Protein AF-A0A813IXZ7-F1 (afdb_monomer_lite)

InterPro domains:
  IPR005821 Ion transport domain [PF00520] (95-353)
  IPR027359 Voltage-dependent channel domain superfamily [G3DSA:1.20.120.350] (92-229)
  IPR043203 Voltage-gated cation channel calcium and sodium [PTHR10037] (88-365)

Sequence (393 aa):
LQTALQHQARPPEVLSDPVAIEDQERERPVENPVSTGSGGRKRRNTPDSTAQVIAEELRANIKATFLRRVSYFSSEASPSRSLYHCLIGAGWEKLFEGSFCVIICLNCISIGLEAHYEVKTGGVPHSLVDFLAICEHIFTGIFTVELILRIRALGYHRFWPTSSSNLWNFMDALIVVSGIVFTWIIPILKLLGLDADTSSARSLTALRAFRLFRLAHVVRKIELFHEVWVLVRGMSDSIRVLFWTIIVIFLITYIFAVFGLALISKQIFEISQSESLSPIERLQVDELSDYFCGLGSIMYSLVQVVTLDSHSVIMRPLMKYIPWSWLYFYAYMAIAVLVLMNLVTAIIVENAVSNARNDEERQLRYREQKKRQELMGLKQLGGSQCYCFIYCC

Radius of gyration: 34.94 Å; chains: 1; bounding box: 90×72×96 Å

pLDDT: mean 71.0, std 20.5, range [26.8, 96.81]

Organism: Polarella glacialis (NCBI:txid89957)

Foldseek 3Di:
DPDDPDDPDDDDDDDDDDDDDDDDDDDDDDDDDDDDDDDDDDDPDDPPPVVVVVVVVVVVVVVVVVVVVVVVVVPPADPLVVVVCVVCVDPCVQVVLVVVLVLLVVLVVVVVVQVVCCVVPVGDPPVSVVVNLVVLVVVLVVLVVVLVSCCVRVPPVLCDPPDPNNVLNVLSVVLSVLSCCLSPVVVVCVVVVVDDPPVVVVVSVVSVCSPNCVSVNSCVVHPVNVVVVVVVVVVVVCVVVVVVLVVVLLVLLLVLLVVLLVPQLVLLVVVLPDPPDDPVVNVLSVVLCQQNPDSVSVSVLLVCLLVVHPVCVNVVSSCVRVVCVVVSSVVSNVVSVVSVVVSVVVVVVCVVVVVVVVVVVVVVVVVVVVVVVVVVVVVVVVVVVVVVVVVVD

Secondary structure (DSSP, 8-state):
--SSSSS---------PPPP---------------------------HHHHHHHHHHHHHHHHHHHHHHHHHHHHS--HHHHHHHHHHSSTHHHHHHHHHHHHHHHHHHHHHHHHHHHHHHSS--HHHHHHHHHHHHHHHHHHHHHHHHHHHHH-GGGGSTTSHHHHHHHHHHHHHHHHHIIIIIHHHHHHTT----HHHHHHHHHHGGGGGHHHHHHHTT-GGGHHHHHHHHHHHHHHHHHHHHHHHHHHHHHHHHHHHIIIIIHHHHHHHH-TT--HHHHHHHHHHHHHHSSHHHHHHHHHHHHTTSSHHHHHHHHHHH-TTHHHHHHHHHHHHHHHHHHHHHHHHHHHHHHHHHHHHHHHHHHHHHHHHHHHHHHHHHHHHHHHHHHT--

Structure (mmCIF, N/CA/C/O backbone):
data_AF-A0A813IXZ7-F1
#
_entry.id   AF-A0A813IXZ7-F1
#
loop_
_atom_site.group_PDB
_atom_site.id
_atom_site.type_symbol
_atom_site.label_atom_id
_atom_site.label_alt_id
_atom_site.label_comp_id
_atom_site.label_asym_id
_atom_site.label_entity_id
_atom_site.label_seq_id
_atom_site.pdbx_PDB_ins_code
_atom_site.Cartn_x
_atom_site.Cartn_y
_atom_site.Cartn_z
_atom_site.occupancy
_atom_site.B_iso_or_equiv
_atom_site.auth_seq_id
_atom_site.auth_comp_id
_atom_site.auth_asym_id
_atom_site.auth_atom_id
_atom_site.pdbx_PDB_model_num
ATOM 1 N N . LEU A 1 1 ? 4.314 -39.190 45.772 1.00 46.28 1 LEU A N 1
ATOM 2 C CA . LEU A 1 1 ? 2.923 -39.694 45.732 1.00 46.28 1 LEU A CA 1
ATOM 3 C C . LEU A 1 1 ? 2.044 -39.136 46.872 1.00 46.28 1 LEU A C 1
ATOM 5 O O . LEU A 1 1 ? 1.100 -39.802 47.262 1.00 46.28 1 LEU A O 1
ATOM 9 N N . GLN A 1 2 ? 2.272 -37.912 47.381 1.00 38.78 2 GLN A N 1
ATOM 10 C CA . GLN A 1 2 ? 1.323 -37.300 48.334 1.00 38.78 2 GLN A CA 1
ATOM 11 C C . GLN A 1 2 ? 1.374 -35.759 48.394 1.00 38.78 2 GLN A C 1
ATOM 13 O O . GLN A 1 2 ? 1.101 -35.166 49.428 1.00 38.78 2 GLN A O 1
ATOM 18 N N . THR A 1 3 ? 1.697 -35.097 47.275 1.00 39.94 3 THR A N 1
ATOM 19 C CA . THR A 1 3 ? 1.747 -33.616 47.212 1.00 39.94 3 THR A CA 1
ATOM 20 C C . THR A 1 3 ? 1.314 -33.026 45.862 1.00 39.94 3 THR A C 1
ATOM 22 O O . THR A 1 3 ? 1.592 -31.870 45.574 1.00 39.94 3 THR A O 1
ATOM 25 N N . ALA A 1 4 ? 0.602 -33.796 45.030 1.00 36.41 4 ALA A N 1
ATOM 26 C CA . ALA A 1 4 ? 0.179 -33.375 43.684 1.00 36.41 4 ALA A CA 1
ATOM 27 C C . ALA A 1 4 ? -1.354 -33.358 43.470 1.00 36.41 4 ALA A C 1
ATOM 29 O O . ALA A 1 4 ? -1.809 -33.323 42.333 1.00 36.41 4 ALA A O 1
ATOM 30 N N . LEU A 1 5 ? -2.166 -33.383 44.537 1.00 37.91 5 LEU A N 1
ATOM 31 C CA . LEU A 1 5 ? -3.627 -33.583 44.455 1.00 37.91 5 LEU A CA 1
ATOM 32 C C . LEU A 1 5 ? -4.480 -32.472 45.107 1.00 37.91 5 LEU A C 1
ATOM 34 O O . LEU A 1 5 ? -5.538 -32.762 45.652 1.00 37.91 5 LEU A O 1
ATOM 38 N N . GLN A 1 6 ? -4.069 -31.197 45.055 1.00 36.12 6 GLN A N 1
ATOM 39 C CA . GLN A 1 6 ? -4.879 -30.108 45.644 1.00 36.12 6 GLN A CA 1
ATOM 40 C C . GLN A 1 6 ? -5.170 -28.874 44.775 1.00 36.12 6 GLN A C 1
ATOM 42 O O . GLN A 1 6 ? -5.812 -27.952 45.265 1.00 36.12 6 GLN A O 1
ATOM 47 N N . HIS A 1 7 ? -4.823 -28.847 43.483 1.00 33.19 7 HIS A N 1
ATOM 48 C CA . HIS A 1 7 ? -5.101 -27.665 42.641 1.00 33.19 7 HIS A CA 1
ATOM 49 C C . HIS A 1 7 ? -6.119 -27.843 41.50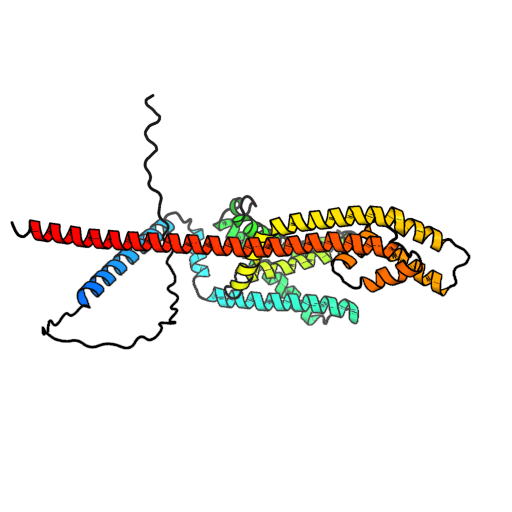4 1.00 33.19 7 HIS A C 1
ATOM 51 O O . HIS A 1 7 ? -6.320 -26.918 40.720 1.00 33.19 7 HIS A O 1
ATOM 57 N N . GLN A 1 8 ? -6.843 -28.963 41.447 1.00 34.53 8 GLN A N 1
ATOM 58 C CA . GLN A 1 8 ? -7.836 -29.217 40.398 1.00 34.53 8 GLN A CA 1
ATOM 59 C C . GLN A 1 8 ? -9.277 -29.089 40.919 1.00 34.53 8 GLN A C 1
ATOM 61 O O . GLN A 1 8 ? -10.001 -30.070 41.027 1.00 34.53 8 GLN A O 1
ATOM 66 N N . ALA A 1 9 ? -9.694 -27.866 41.258 1.00 35.47 9 ALA A N 1
ATOM 67 C CA . ALA A 1 9 ? -11.105 -27.542 41.490 1.00 35.47 9 ALA A CA 1
ATOM 68 C C . ALA A 1 9 ? -11.379 -26.038 41.291 1.00 35.47 9 ALA A C 1
ATOM 70 O O . ALA A 1 9 ? -11.460 -25.273 42.248 1.00 35.47 9 ALA A O 1
ATOM 71 N N . ARG A 1 10 ? -11.546 -25.602 40.036 1.00 31.67 10 ARG A N 1
ATOM 72 C CA . ARG A 1 10 ? -12.336 -24.405 39.693 1.00 31.67 10 ARG A CA 1
ATOM 73 C C . ARG A 1 10 ? -13.131 -24.682 38.413 1.00 31.67 10 ARG A C 1
ATOM 75 O O . ARG A 1 10 ? -12.519 -25.091 37.428 1.00 31.67 10 ARG A O 1
ATOM 82 N N . PRO A 1 11 ? -14.462 -24.497 38.405 1.00 34.06 11 PRO A N 1
ATOM 83 C CA . PRO A 1 11 ? -15.258 -24.598 37.187 1.00 34.06 11 PRO A CA 1
ATOM 84 C C . PRO A 1 11 ? -15.051 -23.358 36.292 1.00 34.06 11 PRO A C 1
ATOM 86 O O . PRO A 1 11 ? -14.681 -22.298 36.804 1.00 34.06 11 PRO A O 1
ATOM 89 N N . PRO A 1 12 ? -15.284 -23.469 34.971 1.00 32.56 12 PRO A N 1
ATOM 90 C CA . PRO A 1 12 ? -15.129 -22.356 34.044 1.00 32.56 12 PRO A CA 1
ATOM 91 C C . PRO A 1 12 ? -16.260 -21.337 34.220 1.00 32.56 12 PRO A C 1
ATOM 93 O O . PRO A 1 12 ? -17.442 -21.681 34.281 1.00 32.56 12 PRO A O 1
ATOM 96 N N . GLU A 1 13 ? -15.872 -20.069 34.302 1.00 30.36 13 GLU A N 1
ATOM 97 C CA . GLU A 1 13 ? -16.756 -18.911 34.370 1.00 30.36 13 GLU A CA 1
ATOM 98 C C . GLU A 1 13 ? -17.416 -18.704 32.995 1.00 30.36 13 GLU A C 1
ATOM 100 O O . GLU A 1 13 ? -16.750 -18.417 32.002 1.00 30.36 13 GLU A O 1
ATOM 105 N N . VAL A 1 14 ? -18.732 -18.911 32.921 1.00 32.03 14 VAL A N 1
ATOM 106 C CA . VAL A 1 14 ? -19.532 -18.688 31.712 1.00 32.03 14 VAL A CA 1
ATOM 107 C C . VAL A 1 14 ? -19.782 -17.187 31.577 1.00 32.03 14 VAL A C 1
ATOM 109 O O . VAL A 1 14 ? -20.573 -16.614 32.326 1.00 32.03 14 VAL A O 1
ATOM 112 N N . LEU A 1 15 ? -19.097 -16.551 30.627 1.00 30.20 15 LEU A N 1
ATOM 113 C CA . LEU A 1 15 ? -19.391 -15.193 30.179 1.00 30.20 15 LEU A CA 1
ATOM 114 C C . LEU A 1 15 ? -20.641 -15.251 29.287 1.00 30.20 15 LEU A C 1
ATOM 116 O O . LEU A 1 15 ? -20.610 -15.783 28.181 1.00 30.20 15 LEU A O 1
ATOM 120 N N . SER A 1 16 ? -21.768 -14.789 29.815 1.00 32.59 16 SER A N 1
ATOM 121 C CA . SER A 1 16 ? -23.019 -14.622 29.080 1.00 32.59 16 SER A CA 1
ATOM 122 C C . SER A 1 16 ? -23.051 -13.234 28.440 1.00 32.59 16 SER A C 1
ATOM 124 O O . SER A 1 16 ? -23.282 -12.251 29.148 1.00 32.59 16 SER A O 1
ATOM 126 N N . ASP A 1 17 ? -22.842 -13.157 27.127 1.00 26.80 17 ASP A N 1
ATOM 127 C CA . ASP A 1 17 ? -23.132 -11.951 26.347 1.00 26.80 17 ASP A CA 1
ATOM 128 C C . ASP A 1 17 ? -24.652 -11.830 26.105 1.00 26.80 17 ASP A C 1
ATOM 130 O O . ASP A 1 17 ? -25.313 -12.843 25.838 1.00 26.80 17 ASP A O 1
ATOM 134 N N . PRO A 1 18 ? -25.248 -10.627 26.208 1.00 34.19 18 PRO A N 1
ATOM 135 C CA . PRO A 1 18 ? -26.659 -10.421 25.918 1.00 34.19 18 PRO A CA 1
ATOM 136 C C . PRO A 1 18 ? -26.906 -10.447 24.403 1.00 34.19 18 PRO A C 1
ATOM 138 O O . PRO A 1 18 ? -26.361 -9.647 23.646 1.00 34.19 18 PRO A O 1
ATOM 141 N N . VAL A 1 19 ? -27.758 -11.379 23.980 1.00 32.56 19 VAL A N 1
ATOM 142 C CA . VAL A 1 19 ? -28.291 -11.496 22.619 1.00 32.56 19 VAL A CA 1
ATOM 143 C C . VAL A 1 19 ? -29.192 -10.295 22.323 1.00 32.56 19 VAL A C 1
ATOM 145 O O . VAL A 1 19 ? -30.175 -10.064 23.028 1.00 32.56 19 VAL A O 1
ATOM 148 N N . ALA A 1 20 ? -28.852 -9.553 21.269 1.00 30.47 20 ALA A N 1
ATOM 149 C CA . ALA A 1 20 ? -29.753 -8.624 20.604 1.00 30.47 20 ALA A CA 1
ATOM 150 C C . ALA A 1 20 ? -30.895 -9.419 19.951 1.00 30.47 20 ALA A C 1
ATOM 152 O O . ALA A 1 20 ? -30.655 -10.370 19.207 1.00 30.47 20 ALA A O 1
ATOM 153 N N . ILE A 1 21 ? -32.131 -9.050 20.276 1.00 31.27 21 ILE A N 1
ATOM 154 C CA . ILE A 1 21 ? -33.334 -9.551 19.615 1.00 31.27 21 ILE A CA 1
ATOM 155 C C . ILE A 1 21 ? -33.538 -8.650 18.397 1.00 31.27 21 ILE A C 1
ATOM 157 O O . ILE A 1 21 ? -33.940 -7.500 18.550 1.00 31.27 21 ILE A O 1
ATOM 161 N N . GLU A 1 22 ? -33.199 -9.153 17.214 1.00 31.44 22 GLU A N 1
ATOM 162 C CA . GLU A 1 22 ? -33.639 -8.577 15.944 1.00 31.44 22 GLU A CA 1
ATOM 163 C C . GLU A 1 22 ? -34.883 -9.343 15.489 1.00 31.44 22 GLU A C 1
ATOM 165 O O . GLU A 1 22 ? -34.842 -10.552 15.247 1.00 31.44 22 GLU A O 1
ATOM 170 N N . ASP A 1 23 ? -36.001 -8.623 15.436 1.00 36.03 23 ASP A N 1
ATOM 171 C CA . ASP A 1 23 ? -37.263 -9.071 14.866 1.00 36.03 23 ASP A CA 1
ATOM 172 C C . ASP A 1 23 ? -37.114 -9.248 13.348 1.00 36.03 23 ASP A C 1
ATOM 174 O O . ASP A 1 23 ? -36.814 -8.298 12.625 1.00 36.03 23 ASP A O 1
ATOM 178 N N . GLN A 1 24 ? -37.389 -10.451 12.842 1.00 29.59 24 GLN A N 1
ATOM 179 C CA . GLN A 1 24 ? -37.727 -10.647 11.432 1.00 29.59 24 GLN A CA 1
ATOM 180 C C . GLN A 1 24 ? -38.982 -11.514 11.299 1.00 29.59 24 GLN A C 1
ATOM 182 O O . GLN A 1 24 ? -38.955 -12.744 11.347 1.00 29.59 24 GLN A O 1
ATOM 187 N N . GLU A 1 25 ? -40.105 -10.820 11.117 1.00 37.69 25 GLU A N 1
ATOM 188 C CA . GLU A 1 25 ? -41.307 -11.321 10.456 1.00 37.69 25 GLU A CA 1
ATOM 189 C C . GLU A 1 25 ? -41.034 -11.580 8.964 1.00 37.69 25 GLU A C 1
ATOM 191 O O . GLU A 1 25 ? -40.641 -10.663 8.246 1.00 37.69 25 GLU A O 1
ATOM 196 N N . ARG A 1 26 ? -41.275 -12.822 8.515 1.00 28.88 26 ARG A N 1
ATOM 197 C CA . ARG A 1 26 ? -41.652 -13.323 7.161 1.00 28.88 26 ARG A CA 1
ATOM 198 C C . ARG A 1 26 ? -41.262 -14.806 7.115 1.00 28.88 26 ARG A C 1
ATOM 200 O O . ARG A 1 26 ? -40.213 -15.166 7.617 1.00 28.88 26 ARG A O 1
ATOM 207 N N . GLU A 1 27 ? -41.987 -15.772 6.572 1.00 30.11 27 GLU A N 1
ATOM 208 C CA . GLU A 1 27 ? -43.215 -15.874 5.786 1.00 30.11 27 GLU A CA 1
ATOM 209 C C . GLU A 1 27 ? -43.793 -17.278 6.107 1.00 30.11 27 GLU A C 1
ATOM 211 O O . GLU A 1 27 ? -43.038 -18.249 6.182 1.00 30.11 27 GLU A O 1
ATOM 216 N N . ARG A 1 28 ? -45.110 -17.420 6.321 1.00 27.28 28 ARG A N 1
ATOM 217 C CA . ARG A 1 28 ? -45.790 -18.737 6.331 1.00 27.28 28 ARG A CA 1
ATOM 218 C C . ARG A 1 28 ? -46.599 -18.905 5.042 1.00 27.28 28 ARG A C 1
ATOM 220 O O . ARG A 1 28 ? -47.321 -17.967 4.702 1.00 27.28 28 ARG A O 1
ATOM 227 N N . PRO A 1 29 ? -46.573 -20.073 4.372 1.00 27.97 29 PRO A N 1
ATOM 228 C CA . PRO A 1 29 ? -47.546 -20.387 3.340 1.00 27.97 29 PRO A CA 1
ATOM 229 C C . PRO A 1 29 ? -48.898 -20.742 3.965 1.00 27.97 29 PRO A C 1
ATOM 231 O O . PRO A 1 29 ? -48.990 -21.310 5.054 1.00 27.97 29 PRO A O 1
ATOM 234 N N . VAL A 1 30 ? -49.936 -20.367 3.231 1.00 33.16 30 VAL A N 1
ATOM 235 C CA . VAL A 1 30 ? -51.359 -20.543 3.510 1.00 33.16 30 VAL A CA 1
ATOM 236 C C . VAL A 1 30 ? -51.760 -22.008 3.322 1.00 33.16 30 VAL A C 1
ATOM 238 O O . VAL A 1 30 ? -51.607 -22.539 2.227 1.00 33.16 30 VAL A O 1
ATOM 241 N N . GLU A 1 31 ? -52.365 -22.620 4.342 1.00 30.16 31 GLU A N 1
ATOM 242 C CA . GLU A 1 31 ? -53.223 -23.800 4.178 1.00 30.16 31 GLU A CA 1
ATOM 243 C C . GLU A 1 31 ? -54.567 -23.574 4.888 1.00 30.16 31 GLU A C 1
ATOM 245 O O . GLU A 1 31 ? -54.632 -23.122 6.033 1.00 30.16 31 GLU A O 1
ATOM 250 N N . ASN A 1 32 ? -55.647 -23.835 4.147 1.00 28.56 32 ASN A N 1
ATOM 251 C CA . ASN A 1 32 ? -57.042 -23.643 4.544 1.00 28.56 32 ASN A CA 1
ATOM 252 C C . ASN A 1 32 ? -57.525 -24.726 5.531 1.00 28.56 32 ASN A C 1
ATOM 254 O O . ASN A 1 32 ? -57.035 -25.854 5.491 1.00 28.56 32 ASN A O 1
ATOM 258 N N . PRO A 1 33 ? -58.532 -24.430 6.378 1.00 31.42 33 PRO A N 1
ATOM 259 C CA . PRO A 1 33 ? -58.977 -25.339 7.425 1.00 31.42 33 PRO A CA 1
ATOM 260 C C . PRO A 1 33 ? -60.044 -26.324 6.926 1.00 31.42 33 PRO A C 1
ATOM 262 O O . PRO A 1 33 ? -60.960 -25.952 6.192 1.00 31.42 33 PRO A O 1
ATOM 265 N N . VAL A 1 34 ? -59.985 -27.564 7.418 1.00 30.55 34 VAL A N 1
ATOM 266 C CA . VAL A 1 34 ? -61.115 -28.503 7.408 1.00 30.55 34 VAL A CA 1
ATOM 267 C C . VAL A 1 34 ? -61.629 -28.674 8.837 1.00 30.55 34 VAL A C 1
ATOM 269 O O . VAL A 1 34 ? -60.877 -28.856 9.792 1.00 30.55 34 VAL A O 1
ATOM 272 N N . SER A 1 35 ? -62.945 -28.543 8.950 1.00 32.38 35 SER A N 1
ATOM 273 C CA . SER A 1 35 ? -63.785 -28.549 10.142 1.00 32.38 35 SER A CA 1
ATOM 274 C C . SER A 1 35 ? -63.921 -29.911 10.823 1.00 32.38 35 SER A C 1
ATOM 276 O O . SER A 1 35 ? -64.122 -30.897 10.128 1.00 32.38 35 SER A O 1
ATOM 278 N N . THR A 1 36 ? -63.979 -29.900 12.160 1.00 30.72 36 THR A N 1
ATOM 279 C CA . THR A 1 36 ? -64.879 -30.643 13.087 1.00 30.72 36 THR A CA 1
ATOM 280 C C . THR A 1 36 ? -64.329 -30.368 14.498 1.00 30.72 36 THR A C 1
ATOM 282 O O . THR A 1 36 ? -63.122 -30.420 14.672 1.00 30.72 36 THR A O 1
ATOM 285 N N . GLY A 1 37 ? -65.033 -30.025 15.574 1.00 28.50 37 GLY A N 1
ATOM 286 C CA . GLY A 1 37 ? -66.426 -30.153 15.970 1.00 28.50 37 GLY A CA 1
ATOM 287 C C . GLY A 1 37 ? -66.434 -30.598 17.447 1.00 28.50 37 GLY A C 1
ATOM 288 O O . GLY A 1 37 ? -65.844 -31.623 17.761 1.00 28.50 37 GLY A O 1
ATOM 289 N N . SER A 1 38 ? -67.145 -29.855 18.308 1.00 27.83 38 SER A N 1
ATOM 290 C CA . SER A 1 38 ? -67.616 -30.221 19.667 1.00 27.83 38 SER A CA 1
ATOM 291 C C . SER A 1 38 ? -66.762 -29.887 20.912 1.00 27.83 38 SER A C 1
ATOM 293 O O . SER A 1 38 ? -65.633 -30.337 21.066 1.00 27.83 38 SER A O 1
ATOM 295 N N . GLY A 1 39 ? -67.403 -29.209 21.884 1.00 28.64 39 GLY A N 1
ATOM 296 C CA . GLY A 1 39 ? -67.342 -29.660 23.286 1.00 28.64 39 GLY A CA 1
ATOM 297 C C . GLY A 1 39 ? -66.686 -28.765 24.351 1.00 28.64 39 GLY A C 1
ATOM 298 O O . GLY A 1 39 ? -65.617 -29.077 24.848 1.00 28.64 39 GLY A O 1
ATOM 299 N N . GLY A 1 40 ? -67.389 -27.701 24.755 1.00 30.72 40 GLY A N 1
ATOM 300 C CA . GLY A 1 40 ? -67.392 -27.004 26.061 1.00 30.72 40 GLY A CA 1
ATOM 301 C C . GLY A 1 40 ? -66.300 -27.203 27.136 1.00 30.72 40 GLY A C 1
ATOM 302 O O . GLY A 1 40 ? -66.170 -28.273 27.712 1.00 30.72 40 GLY A O 1
ATOM 303 N N . ARG A 1 41 ? -65.722 -26.081 27.608 1.00 30.03 41 ARG A N 1
ATOM 304 C CA . ARG A 1 41 ? -65.746 -25.630 29.027 1.00 30.03 41 ARG A CA 1
ATOM 305 C C . ARG A 1 41 ? -65.119 -24.233 29.146 1.00 30.03 41 ARG A C 1
ATOM 307 O O . ARG A 1 41 ? -63.936 -24.053 28.879 1.00 30.03 41 ARG A O 1
ATOM 314 N N . LYS A 1 42 ? -65.891 -23.237 29.599 1.00 37.31 42 LYS A N 1
ATOM 315 C CA . LYS A 1 42 ? -65.360 -21.935 30.045 1.00 37.31 42 LYS A CA 1
ATOM 316 C C . LYS A 1 42 ? -64.482 -22.160 31.285 1.00 37.31 42 LYS A C 1
ATOM 318 O O . LYS A 1 42 ? -65.009 -22.312 32.384 1.00 37.31 42 LYS A O 1
ATOM 323 N N . ARG A 1 43 ? -63.157 -22.153 31.123 1.00 32.19 43 ARG A N 1
ATOM 324 C CA . ARG A 1 43 ? -62.199 -21.903 32.211 1.00 32.19 43 ARG A CA 1
ATOM 325 C C . ARG A 1 43 ? -61.553 -20.548 31.947 1.00 32.19 43 ARG A C 1
ATOM 327 O O . ARG A 1 43 ? -60.845 -20.360 30.965 1.00 32.19 43 ARG A O 1
ATOM 334 N N . ARG A 1 44 ? -61.884 -19.584 32.801 1.00 39.00 44 ARG A N 1
ATOM 335 C CA . ARG A 1 44 ? -61.292 -18.248 32.837 1.00 39.00 44 ARG A CA 1
ATOM 336 C C . ARG A 1 44 ? -59.863 -18.419 33.376 1.00 39.00 44 ARG A C 1
ATOM 338 O O . ARG A 1 44 ? -59.681 -18.465 34.583 1.00 39.00 44 ARG A O 1
ATOM 345 N N . ASN A 1 45 ? -58.888 -18.603 32.486 1.00 31.94 45 ASN A N 1
ATOM 346 C CA . ASN A 1 45 ? -57.466 -18.628 32.831 1.00 31.94 45 ASN A CA 1
ATOM 347 C C . ASN A 1 45 ? -56.889 -17.237 32.552 1.00 31.94 45 ASN A C 1
ATOM 349 O O . ASN A 1 45 ? -56.754 -16.850 31.398 1.00 31.94 45 ASN A O 1
ATOM 353 N N . THR A 1 46 ? -56.583 -16.483 33.604 1.00 39.03 46 THR A N 1
ATOM 354 C CA . THR A 1 46 ? -55.710 -15.303 33.562 1.00 39.03 46 THR A CA 1
ATOM 355 C C . THR A 1 46 ? -54.252 -15.784 33.528 1.00 39.03 46 THR A C 1
ATOM 357 O O . THR A 1 46 ? -53.816 -16.337 34.539 1.00 39.03 46 THR A O 1
ATOM 360 N N . PRO A 1 47 ? -53.490 -15.626 32.426 1.00 38.69 47 PRO A N 1
ATOM 361 C CA . PRO A 1 47 ? -52.103 -16.093 32.357 1.00 38.69 47 PRO A CA 1
ATOM 362 C C . PRO A 1 47 ? -51.072 -15.057 32.836 1.00 38.69 47 PRO A C 1
ATOM 364 O O . PRO A 1 47 ? -49.884 -15.361 32.852 1.00 38.69 47 PRO A O 1
ATOM 367 N N . ASP A 1 48 ? -51.487 -13.848 33.224 1.00 45.38 48 ASP A N 1
ATOM 368 C CA . ASP A 1 48 ? -50.544 -12.725 33.321 1.00 45.38 48 ASP A CA 1
ATOM 369 C C . ASP A 1 48 ? -49.851 -12.538 34.678 1.00 45.38 48 ASP A C 1
ATOM 371 O O . ASP A 1 48 ? -48.777 -11.947 34.713 1.00 45.38 48 ASP A O 1
ATOM 375 N N . SER A 1 49 ? -50.377 -13.045 35.801 1.00 47.12 49 SER A N 1
ATOM 376 C CA . SER A 1 49 ? -49.802 -12.684 37.112 1.00 47.12 49 SER A CA 1
ATOM 377 C C . SER A 1 49 ? -48.516 -13.440 37.459 1.00 47.12 49 SER A C 1
ATOM 379 O O . SER A 1 49 ? -47.579 -12.847 37.982 1.00 47.12 49 SER A O 1
ATOM 381 N N . THR A 1 50 ? -48.411 -14.732 37.143 1.00 45.59 50 THR A N 1
ATOM 382 C CA . THR A 1 50 ? -47.220 -15.537 37.472 1.00 45.59 50 THR A CA 1
ATOM 383 C C . THR A 1 50 ? -46.042 -15.241 36.550 1.00 45.59 50 THR A C 1
ATOM 385 O O . THR A 1 50 ? -44.907 -15.186 37.016 1.00 45.59 50 THR A O 1
ATOM 388 N N . ALA A 1 51 ? -46.294 -14.986 35.263 1.00 48.47 51 ALA A N 1
ATOM 389 C CA . ALA A 1 51 ? -45.255 -14.574 34.322 1.00 48.47 51 ALA A CA 1
ATOM 390 C C . ALA A 1 51 ? -44.704 -13.176 34.654 1.00 48.47 51 ALA A C 1
ATOM 392 O O . ALA A 1 51 ? -43.495 -12.964 34.564 1.00 48.47 51 ALA A O 1
ATOM 393 N N . GLN A 1 52 ? -45.563 -12.248 35.097 1.00 47.62 52 GLN A N 1
ATOM 394 C CA . GLN A 1 52 ? -45.138 -10.917 35.543 1.00 47.62 52 GLN A CA 1
ATOM 395 C C . GLN A 1 52 ? -44.315 -10.973 36.833 1.00 47.62 52 GLN A C 1
ATOM 397 O O . GLN A 1 52 ? -43.260 -10.346 36.892 1.00 47.62 52 GLN A O 1
ATOM 402 N N . VAL A 1 53 ? -44.721 -11.784 37.816 1.00 53.66 53 VAL A N 1
ATOM 403 C CA . VAL A 1 53 ? -43.973 -11.944 39.076 1.00 53.66 53 VAL A CA 1
ATOM 404 C C . VAL A 1 53 ? -42.596 -12.573 38.831 1.00 53.66 53 VAL A C 1
ATOM 406 O O . VAL A 1 53 ? -41.593 -12.057 39.315 1.00 53.66 53 VAL A O 1
ATOM 409 N N . ILE A 1 54 ? -42.509 -13.617 37.995 1.00 48.94 54 ILE A N 1
ATOM 410 C CA . ILE A 1 54 ? -41.224 -14.243 37.635 1.00 48.94 54 ILE A CA 1
ATOM 411 C C . ILE A 1 54 ? -40.339 -13.265 36.843 1.00 48.94 54 ILE A C 1
ATOM 413 O O . ILE A 1 54 ? -39.123 -13.231 37.040 1.00 48.94 54 ILE A O 1
ATOM 417 N N . ALA A 1 55 ? -40.923 -12.437 35.970 1.00 50.91 55 ALA A N 1
ATOM 418 C CA . ALA A 1 55 ? -40.183 -11.420 35.226 1.00 50.91 55 ALA A CA 1
ATOM 419 C C . ALA A 1 55 ? -39.648 -10.295 36.130 1.00 50.91 55 ALA A C 1
ATOM 421 O O . ALA A 1 55 ? -38.530 -9.823 35.912 1.00 50.91 55 ALA A O 1
ATOM 422 N N . GLU A 1 56 ? -40.399 -9.873 37.150 1.00 54.75 56 GLU A N 1
ATOM 423 C CA . GLU A 1 56 ? -39.948 -8.876 38.129 1.00 54.75 56 GLU A CA 1
ATOM 424 C C . GLU A 1 56 ? -38.844 -9.417 39.039 1.00 54.75 56 GLU A C 1
ATOM 426 O O . GLU A 1 56 ? -37.842 -8.734 39.265 1.00 54.75 56 GLU A O 1
ATOM 431 N N . GLU A 1 57 ? -38.961 -10.666 39.483 1.00 51.44 57 GLU A N 1
ATOM 432 C CA . GLU A 1 57 ? -37.972 -11.318 40.342 1.00 51.44 57 GLU A CA 1
ATOM 433 C C . GLU A 1 57 ? -36.663 -11.611 39.583 1.00 51.44 57 GLU A C 1
ATOM 435 O O . GLU A 1 57 ? -35.560 -11.404 40.101 1.00 51.44 57 GLU A O 1
ATOM 440 N N . LEU A 1 58 ? -36.763 -11.972 38.296 1.00 47.00 58 LEU A N 1
ATOM 441 C CA . LEU A 1 58 ? -35.612 -12.119 37.402 1.00 47.00 58 LEU A CA 1
ATOM 442 C C . LEU A 1 58 ? -34.939 -10.765 37.123 1.00 47.00 58 LEU A C 1
ATOM 444 O O . LEU A 1 58 ? -33.711 -10.666 37.171 1.00 47.00 58 LEU A O 1
ATOM 448 N N . ARG A 1 59 ? -35.720 -9.697 36.898 1.00 46.78 59 ARG A N 1
ATOM 449 C CA . ARG A 1 59 ? -35.194 -8.328 36.736 1.00 46.78 59 ARG A CA 1
ATOM 450 C C . ARG A 1 59 ? -34.487 -7.836 37.999 1.00 46.78 59 ARG A C 1
ATOM 452 O O . ARG A 1 59 ? -33.435 -7.203 37.888 1.00 46.78 59 ARG A O 1
ATOM 459 N N . ALA A 1 60 ? -35.021 -8.140 39.182 1.00 50.00 60 ALA A N 1
ATOM 460 C CA . ALA A 1 60 ? -34.418 -7.776 40.461 1.00 50.00 60 ALA A CA 1
ATOM 461 C C . ALA A 1 60 ? -33.091 -8.517 40.701 1.00 50.00 60 ALA A C 1
ATOM 463 O O . ALA A 1 60 ? -32.092 -7.885 41.052 1.00 50.00 60 ALA A O 1
ATOM 464 N N . ASN A 1 61 ? -33.039 -9.823 40.423 1.00 45.00 61 ASN A N 1
ATOM 465 C CA . ASN A 1 61 ? -31.819 -10.621 40.577 1.00 45.00 61 ASN A CA 1
ATOM 466 C C . ASN A 1 61 ? -30.730 -10.255 39.557 1.00 45.00 61 ASN A C 1
ATOM 468 O O . ASN A 1 61 ? -29.550 -10.196 39.919 1.00 45.00 61 ASN A O 1
ATOM 472 N N . ILE A 1 62 ? -31.098 -9.929 38.313 1.00 47.62 62 ILE A N 1
ATOM 473 C CA . ILE A 1 62 ? -30.152 -9.421 37.306 1.00 47.62 62 ILE A CA 1
ATOM 474 C C . ILE A 1 62 ? -29.594 -8.060 37.738 1.00 47.62 62 ILE A C 1
ATOM 476 O O . ILE A 1 62 ? -28.378 -7.869 37.696 1.00 47.62 62 ILE A O 1
ATOM 480 N N . LYS A 1 63 ? -30.438 -7.142 38.236 1.00 41.81 63 LYS A N 1
ATOM 481 C CA . LYS A 1 63 ? -29.978 -5.857 38.791 1.00 41.81 63 LYS A CA 1
ATOM 482 C C . LYS A 1 63 ? -29.030 -6.053 39.972 1.00 41.81 63 LYS A C 1
ATOM 484 O O . LYS A 1 63 ? -27.973 -5.433 39.998 1.00 41.81 63 LYS A O 1
ATOM 489 N N . ALA A 1 64 ? -29.359 -6.927 40.921 1.00 45.59 64 ALA A N 1
ATOM 490 C CA . ALA A 1 64 ? -28.516 -7.182 42.088 1.00 45.59 64 ALA A CA 1
ATOM 491 C C . ALA A 1 64 ? -27.162 -7.817 41.711 1.00 45.59 64 ALA A C 1
ATOM 493 O O . ALA A 1 64 ? -26.126 -7.458 42.275 1.00 45.59 64 ALA A O 1
ATOM 494 N N . THR A 1 65 ? -27.150 -8.714 40.720 1.00 46.00 65 THR A N 1
ATOM 495 C CA . THR A 1 65 ? -25.928 -9.367 40.217 1.00 46.00 65 THR A CA 1
ATOM 496 C C . THR A 1 65 ? -25.060 -8.397 39.411 1.00 46.00 65 THR A C 1
ATOM 498 O O . THR A 1 65 ? -23.839 -8.381 39.574 1.00 46.00 65 THR A O 1
ATOM 501 N N . PHE A 1 66 ? -25.682 -7.532 38.606 1.00 40.03 66 PHE A N 1
ATOM 502 C CA . PHE A 1 66 ? -25.002 -6.462 37.878 1.00 40.03 66 PHE A CA 1
ATOM 503 C C . PHE A 1 66 ? -24.381 -5.439 38.837 1.00 40.03 66 PHE A C 1
ATOM 505 O O . PHE A 1 66 ? -23.195 -5.142 38.729 1.00 40.03 66 PHE A O 1
ATOM 512 N N . LEU A 1 67 ? -25.132 -4.976 39.842 1.00 37.88 67 LEU A N 1
ATOM 513 C CA . LEU A 1 67 ? -24.639 -4.026 40.845 1.00 37.88 67 LEU A CA 1
ATOM 514 C C . LEU A 1 67 ? -23.489 -4.605 41.681 1.00 37.88 67 LEU A C 1
ATOM 516 O O . LEU A 1 67 ? -22.526 -3.893 41.952 1.00 37.88 67 LEU A O 1
ATOM 520 N N . ARG A 1 68 ? -23.526 -5.905 42.013 1.00 39.84 68 ARG A N 1
ATOM 521 C CA . ARG A 1 68 ? -22.410 -6.591 42.690 1.00 39.84 68 ARG A CA 1
ATOM 522 C C . ARG A 1 68 ? -21.169 -6.742 41.808 1.00 39.84 68 ARG A C 1
ATOM 524 O O . ARG A 1 68 ? -20.049 -6.639 42.306 1.00 39.84 68 ARG A O 1
ATOM 531 N N . ARG A 1 69 ? -21.340 -6.974 40.503 1.00 36.72 69 ARG A N 1
ATOM 532 C CA . ARG A 1 69 ? -20.222 -7.084 39.551 1.00 36.72 69 ARG A CA 1
ATOM 533 C C . ARG A 1 69 ? -19.595 -5.716 39.257 1.00 36.72 69 ARG A C 1
ATOM 535 O O . ARG A 1 69 ? -18.372 -5.623 39.189 1.00 36.72 69 ARG A O 1
ATOM 542 N N . VAL A 1 70 ? -20.402 -4.654 39.214 1.00 39.62 70 VAL A N 1
ATOM 543 C CA . VAL A 1 70 ? -19.937 -3.258 39.140 1.00 39.62 70 VAL A CA 1
ATOM 544 C C . VAL A 1 70 ? -19.207 -2.844 40.425 1.00 39.62 70 VAL A C 1
ATOM 546 O O . VAL A 1 70 ? -18.143 -2.234 40.341 1.00 39.62 70 VAL A O 1
ATOM 549 N N . SER A 1 71 ? -19.694 -3.234 41.612 1.00 38.50 71 SER A N 1
ATOM 550 C CA . SER A 1 71 ? -19.013 -2.921 42.880 1.00 38.50 71 SER A CA 1
ATOM 551 C C . SER A 1 71 ? -17.688 -3.669 43.053 1.00 38.50 71 SER A C 1
ATOM 553 O O . SER A 1 71 ? -16.745 -3.118 43.613 1.00 38.50 71 SER A O 1
ATOM 555 N N . TYR A 1 72 ? -17.578 -4.901 42.540 1.00 31.83 72 TYR A N 1
ATOM 556 C CA . TYR A 1 72 ? -16.324 -5.662 42.588 1.00 31.83 72 TYR A CA 1
ATOM 557 C C . TYR A 1 72 ? -15.272 -5.079 41.629 1.00 31.83 72 TYR A C 1
ATOM 559 O O . TYR A 1 72 ? -14.114 -4.928 42.004 1.00 31.83 72 TYR A O 1
ATOM 567 N N . PHE A 1 73 ? -15.683 -4.644 40.429 1.00 34.50 73 PHE A N 1
ATOM 568 C CA . PHE A 1 73 ? -14.796 -3.956 39.478 1.00 34.50 73 PHE A CA 1
ATOM 569 C C . PHE A 1 73 ? -14.365 -2.560 39.970 1.00 34.50 73 PHE A C 1
ATOM 571 O O . PHE A 1 73 ? -13.286 -2.074 39.633 1.00 34.50 73 PHE A O 1
ATOM 578 N N . SER A 1 74 ? -15.186 -1.928 40.814 1.00 38.78 74 SER A N 1
ATOM 579 C CA . SER A 1 74 ? -14.888 -0.654 41.478 1.00 38.78 74 SER A CA 1
ATOM 580 C C . SER A 1 74 ? -13.857 -0.773 42.610 1.00 38.78 74 SER A C 1
ATOM 582 O O . SER A 1 74 ? -13.237 0.238 42.935 1.00 38.78 74 SER A O 1
ATOM 584 N N . SER A 1 75 ? -13.658 -1.952 43.211 1.00 37.00 75 SER A N 1
ATOM 585 C CA . SER A 1 75 ? -12.830 -2.099 44.421 1.00 37.00 75 SER A CA 1
ATOM 586 C C . SER A 1 75 ? -11.327 -2.275 44.151 1.00 37.00 75 SER A C 1
ATOM 588 O O . SER A 1 75 ? -10.532 -2.090 45.067 1.00 37.00 75 SER A O 1
ATOM 590 N N . GLU A 1 76 ? -10.918 -2.589 42.916 1.00 42.03 76 GLU A N 1
ATOM 591 C CA . GLU A 1 76 ? -9.500 -2.698 42.499 1.00 42.03 76 GLU A CA 1
ATOM 592 C C . GLU A 1 76 ? -9.038 -1.528 41.607 1.00 42.03 76 GLU A C 1
ATOM 594 O O . GLU A 1 76 ? -7.920 -1.505 41.084 1.00 42.03 76 GLU A O 1
ATOM 599 N N . ALA A 1 77 ? -9.888 -0.520 41.419 1.00 39.34 77 ALA A N 1
ATOM 600 C CA . ALA A 1 77 ? -9.582 0.630 40.586 1.00 39.34 77 ALA A CA 1
ATOM 601 C C . ALA A 1 77 ? -8.837 1.709 41.389 1.00 39.34 77 ALA A C 1
ATOM 603 O O . ALA A 1 77 ? -9.416 2.406 42.218 1.00 39.34 77 ALA A O 1
ATOM 604 N N . SER A 1 78 ? -7.547 1.887 41.083 1.00 44.50 78 SER A N 1
ATOM 605 C CA . SER A 1 78 ? -6.774 3.087 41.437 1.00 44.50 78 SER A CA 1
ATOM 606 C C . SER A 1 78 ? -7.612 4.362 41.200 1.00 44.50 78 SER A C 1
ATOM 608 O O . SER A 1 78 ? -8.266 4.450 40.154 1.00 44.50 78 SER A O 1
ATOM 610 N N . PRO A 1 79 ? -7.566 5.374 42.094 1.00 46.31 79 PRO A N 1
ATOM 611 C CA . PRO A 1 79 ? -8.398 6.587 42.030 1.00 46.31 79 PRO A CA 1
ATOM 612 C C . PRO A 1 79 ? -8.296 7.358 40.701 1.00 46.31 79 PRO A C 1
ATOM 614 O O . PRO A 1 79 ? -9.206 8.100 40.339 1.00 46.31 79 PRO A O 1
ATOM 617 N N . SER A 1 80 ? -7.243 7.119 39.914 1.00 50.66 80 SER A N 1
ATOM 618 C CA . SER A 1 80 ? -7.104 7.628 38.548 1.00 50.66 80 SER A CA 1
ATOM 619 C C . SER A 1 80 ? -8.175 7.113 37.576 1.00 50.66 80 SER A C 1
ATOM 621 O O . SER A 1 80 ? -8.626 7.887 36.742 1.00 50.66 80 SER A O 1
ATOM 623 N N . ARG A 1 81 ? -8.632 5.854 37.677 1.00 47.91 81 ARG A N 1
ATOM 624 C CA . ARG A 1 81 ? -9.620 5.252 36.751 1.00 47.91 81 ARG A CA 1
ATOM 625 C C . ARG A 1 81 ? -11.038 5.806 36.925 1.00 47.91 81 ARG A C 1
ATOM 627 O O . ARG A 1 81 ? -11.775 5.892 35.949 1.00 47.91 81 ARG A O 1
ATOM 634 N N . SER A 1 82 ? -11.392 6.226 38.139 1.00 51.09 82 SER A N 1
ATOM 635 C CA . SER A 1 82 ? -12.689 6.847 38.448 1.00 51.09 82 SER A CA 1
ATOM 636 C C . SER A 1 82 ? -12.843 8.222 37.778 1.00 51.09 82 SER A C 1
ATOM 638 O O . SER A 1 82 ? -13.884 8.529 37.201 1.00 51.09 82 SER A O 1
ATOM 640 N N . LEU A 1 83 ? -11.762 9.010 37.746 1.00 52.25 83 LEU A N 1
ATOM 641 C CA . LEU A 1 83 ? -11.715 10.303 37.056 1.00 52.25 83 LEU A CA 1
ATOM 642 C C . LEU A 1 83 ? -11.884 10.166 35.536 1.00 52.25 83 LEU A C 1
ATOM 644 O O . LEU A 1 83 ? -12.600 10.969 34.949 1.00 52.25 83 LEU A O 1
ATOM 648 N N . TYR A 1 84 ? -11.310 9.127 34.913 1.00 54.72 84 TYR A N 1
ATOM 649 C CA . TYR A 1 84 ? -11.527 8.841 33.486 1.00 54.72 84 TYR A CA 1
ATOM 650 C C . TYR A 1 84 ? -12.985 8.566 33.158 1.00 54.72 84 TYR A C 1
ATOM 652 O O . TYR A 1 84 ? -13.523 9.175 32.242 1.00 54.72 84 TYR A O 1
ATOM 660 N N . HIS A 1 85 ? -13.631 7.672 33.906 1.00 52.81 85 HIS A N 1
ATOM 661 C CA . HIS A 1 85 ? -15.026 7.321 33.646 1.00 52.81 85 HIS A CA 1
ATOM 662 C C . HIS A 1 85 ? -15.991 8.486 33.926 1.00 52.81 85 HIS A C 1
ATOM 664 O O . HIS A 1 85 ? -17.011 8.599 33.253 1.00 52.81 85 HIS A O 1
ATOM 670 N N . CYS A 1 86 ? -15.657 9.377 34.866 1.00 51.38 86 CYS A N 1
ATOM 671 C CA . CYS A 1 86 ? -16.476 10.544 35.203 1.00 51.38 86 CYS A CA 1
ATOM 672 C C . CYS A 1 86 ? -16.326 11.707 34.201 1.00 51.38 86 CYS A C 1
ATOM 674 O O . CYS A 1 86 ? -17.319 12.331 33.842 1.00 51.38 86 CYS A O 1
ATOM 676 N N . LEU A 1 87 ? -15.111 11.975 33.701 1.00 52.62 87 LEU A N 1
ATOM 677 C CA . LEU A 1 87 ? -14.858 13.014 32.685 1.00 52.62 87 LEU A CA 1
ATOM 678 C C . LEU A 1 87 ? -15.426 12.667 31.303 1.00 52.62 87 LEU A C 1
ATOM 680 O O . LEU A 1 87 ? -15.695 13.565 30.511 1.00 52.62 87 LEU A O 1
ATOM 684 N N . ILE A 1 88 ? -15.581 11.376 31.018 1.00 54.88 88 ILE A N 1
ATOM 685 C CA . ILE A 1 88 ? -15.971 10.857 29.705 1.00 54.88 88 ILE A CA 1
ATOM 686 C C . ILE A 1 88 ? -17.488 10.552 29.653 1.00 54.88 88 ILE A C 1
ATOM 688 O O . ILE A 1 88 ? -18.119 10.750 28.628 1.00 54.88 88 ILE A O 1
ATOM 692 N N . GLY A 1 89 ? -18.141 10.231 30.778 1.00 46.91 89 GLY A N 1
ATOM 693 C CA . GLY A 1 89 ? -19.540 9.765 30.825 1.00 46.91 89 GLY A CA 1
ATOM 694 C C . GLY A 1 89 ? -20.681 10.766 30.548 1.00 46.91 89 GLY A C 1
ATOM 695 O O . GLY A 1 89 ? -21.839 10.424 30.784 1.00 46.91 89 GLY A O 1
ATOM 696 N N . ALA A 1 90 ? -20.420 11.980 30.063 1.00 46.38 90 ALA A N 1
ATOM 697 C CA . ALA A 1 90 ? -21.464 12.926 29.652 1.00 46.38 90 ALA A CA 1
ATOM 698 C C . ALA A 1 90 ? -21.372 13.128 28.135 1.00 46.38 90 ALA A C 1
ATOM 700 O O . ALA A 1 90 ? -20.263 13.255 27.636 1.00 46.38 90 ALA A O 1
ATOM 701 N N . GLY A 1 91 ? -22.504 13.183 27.415 1.00 51.31 91 GLY A N 1
ATOM 702 C CA . GLY A 1 91 ? -22.657 13.129 25.939 1.00 51.31 91 GLY A CA 1
ATOM 703 C C . GLY A 1 91 ? -21.843 14.092 25.046 1.00 51.31 91 GLY A C 1
ATOM 704 O O . GLY A 1 91 ? -22.097 14.181 23.847 1.00 51.31 91 GLY A O 1
ATOM 705 N N . TRP A 1 92 ? -20.852 14.775 25.607 1.00 51.56 92 TRP A N 1
ATOM 706 C CA . TRP A 1 92 ? -19.728 15.416 24.945 1.00 51.56 92 TRP A CA 1
ATOM 707 C C . TRP A 1 92 ? -18.913 14.464 24.070 1.00 51.56 92 TRP A C 1
ATOM 709 O O . TRP A 1 92 ? -18.427 14.938 23.057 1.00 51.56 92 TRP A O 1
ATOM 719 N N . GLU A 1 93 ? -18.803 13.162 24.369 1.00 60.44 93 GLU A N 1
ATOM 720 C CA . GLU A 1 93 ? -18.011 12.225 23.544 1.00 60.44 93 GLU A CA 1
ATOM 721 C C . GLU A 1 93 ? -18.396 12.265 22.061 1.00 60.44 93 GLU A C 1
ATOM 723 O O . GLU A 1 93 ? -17.540 12.490 21.213 1.00 60.44 93 GLU A O 1
ATOM 728 N N . LYS A 1 94 ? -19.688 12.153 21.729 1.00 59.31 94 LYS A N 1
ATOM 729 C CA . LYS A 1 94 ? -20.125 12.037 20.325 1.00 59.31 94 LYS A CA 1
ATOM 730 C C . LYS A 1 94 ? -20.024 13.355 19.550 1.00 59.31 94 LYS A C 1
ATOM 732 O O . LYS A 1 94 ? -19.672 13.353 18.372 1.00 59.31 94 LYS A O 1
ATOM 737 N N . LEU A 1 95 ? -20.308 14.488 20.201 1.00 61.19 95 LEU A N 1
ATOM 738 C CA . LEU A 1 95 ? -20.152 15.821 19.596 1.00 61.19 95 LEU A CA 1
ATOM 739 C C . LEU A 1 95 ? -18.676 16.206 19.452 1.00 61.19 95 LEU A C 1
ATOM 741 O O . LEU A 1 95 ? -18.277 16.760 18.427 1.00 61.19 95 LEU A O 1
ATOM 745 N N . PHE A 1 96 ? -17.867 15.876 20.459 1.00 62.38 96 PHE A N 1
ATOM 746 C CA . PHE A 1 96 ? -16.423 16.042 20.439 1.00 62.38 96 PHE A CA 1
ATOM 747 C C . PHE A 1 96 ? -15.844 15.209 19.294 1.00 62.38 96 PHE A C 1
ATOM 749 O O . PHE A 1 96 ? -15.298 15.793 18.364 1.00 62.38 96 PHE A O 1
ATOM 756 N N . GLU A 1 97 ? -16.078 13.897 19.248 1.00 64.75 97 GLU A N 1
ATOM 757 C CA . GLU A 1 97 ? -15.612 12.999 18.178 1.00 64.75 97 GLU A CA 1
ATOM 758 C C . GLU A 1 97 ? -16.044 13.437 16.771 1.00 64.75 97 GLU A C 1
ATOM 760 O O . GLU A 1 97 ? -15.218 13.472 15.854 1.00 64.75 97 GLU A O 1
ATOM 765 N N . GLY A 1 98 ? -17.307 13.845 16.601 1.00 66.25 98 GLY A N 1
ATOM 766 C CA . GLY A 1 98 ? -17.803 14.387 15.335 1.00 66.25 98 GLY A CA 1
ATOM 767 C C . GLY A 1 98 ? -17.052 15.649 14.901 1.00 66.25 98 GLY A C 1
ATOM 768 O O . GLY A 1 98 ? -16.672 15.775 13.735 1.00 66.25 98 GLY A O 1
ATOM 769 N N . SER A 1 99 ? -16.753 16.554 15.840 1.00 65.75 99 SER A N 1
ATOM 770 C CA . SER A 1 99 ? -15.967 17.759 15.552 1.00 65.75 99 SER A CA 1
ATOM 771 C C . SER A 1 99 ? -14.517 17.444 15.148 1.00 65.75 99 SER A C 1
ATOM 773 O O . SER A 1 99 ? -14.014 18.058 14.205 1.00 65.75 99 SER A O 1
ATOM 775 N N . PHE A 1 100 ? -13.864 16.433 15.746 1.00 66.62 100 PHE A N 1
ATOM 776 C CA . PHE A 1 100 ? -12.535 15.981 15.292 1.00 66.62 100 PHE A CA 1
ATOM 777 C C . PHE A 1 100 ? -12.579 15.457 13.868 1.00 66.62 100 PHE A C 1
ATOM 779 O O . PHE A 1 100 ? -11.691 15.771 13.079 1.00 66.62 100 PHE A O 1
ATOM 786 N N . CYS A 1 101 ? -13.606 14.680 13.526 1.00 68.38 101 CYS A N 1
ATOM 787 C CA . CYS A 1 101 ? -13.747 14.147 12.179 1.00 68.38 101 CYS A CA 1
ATOM 788 C C . CYS A 1 101 ? -13.837 15.278 11.151 1.00 68.38 101 CYS A C 1
ATOM 790 O O . CYS A 1 101 ? -13.108 15.263 10.164 1.00 68.38 101 CYS A O 1
ATOM 792 N N . VAL A 1 102 ? -14.673 16.290 11.409 1.00 73.06 102 VAL A N 1
ATOM 793 C CA . VAL A 1 102 ? -14.825 17.442 10.509 1.00 73.06 102 VAL A CA 1
ATOM 794 C C . VAL A 1 102 ? -13.499 18.174 10.334 1.00 73.06 102 VAL A C 1
ATOM 796 O O . VAL A 1 102 ? -13.101 18.451 9.205 1.00 73.06 102 VAL A O 1
ATOM 799 N N . ILE A 1 103 ? -12.778 18.453 11.420 1.00 67.81 103 ILE A N 1
ATOM 800 C CA . ILE A 1 103 ? -11.561 19.261 11.321 1.00 67.81 103 ILE A CA 1
ATOM 801 C C . ILE A 1 103 ? -10.395 18.461 10.718 1.00 67.81 103 ILE A C 1
ATOM 803 O O . ILE A 1 103 ? -9.611 19.013 9.948 1.00 67.81 103 ILE A O 1
ATOM 807 N N . ILE A 1 104 ? -10.303 17.153 10.970 1.00 71.56 104 ILE A N 1
ATOM 808 C CA . ILE A 1 104 ? -9.329 16.289 10.289 1.00 71.56 104 ILE A CA 1
ATOM 809 C C . ILE A 1 104 ? -9.668 16.166 8.802 1.00 71.56 104 ILE A C 1
ATOM 811 O O . ILE A 1 104 ? -8.761 16.232 7.978 1.00 71.56 104 ILE A O 1
ATOM 815 N N . CYS A 1 105 ? -10.946 16.048 8.431 1.00 73.44 105 CYS A N 1
ATOM 816 C CA . CYS A 1 105 ? -11.361 16.074 7.029 1.00 73.44 105 CYS A CA 1
ATOM 817 C C . CYS A 1 105 ? -10.992 17.406 6.363 1.00 73.44 105 CYS A C 1
ATOM 819 O O . CYS A 1 105 ? -10.429 17.395 5.271 1.00 73.44 105 CYS A O 1
ATOM 821 N N . LEU A 1 106 ? -11.219 18.542 7.032 1.00 74.19 106 LEU A N 1
ATOM 822 C CA . LEU A 1 106 ? -10.782 19.858 6.553 1.00 74.19 106 LEU A CA 1
ATOM 823 C C . LEU A 1 106 ? -9.253 19.943 6.420 1.00 74.19 106 LEU A C 1
ATOM 825 O O . LEU A 1 106 ? -8.769 20.499 5.439 1.00 74.19 106 LEU A O 1
ATOM 829 N N . ASN A 1 107 ? -8.499 19.340 7.345 1.00 74.19 107 ASN A N 1
ATOM 830 C CA . ASN A 1 107 ? -7.042 19.218 7.258 1.00 74.19 107 ASN A CA 1
ATOM 831 C C . ASN A 1 107 ? -6.607 18.316 6.087 1.00 74.19 107 ASN A C 1
ATOM 833 O O . ASN A 1 107 ? -5.634 18.613 5.413 1.00 74.19 107 ASN A O 1
ATOM 837 N N . CYS A 1 108 ? -7.332 17.241 5.779 1.00 73.62 108 CYS A N 1
ATOM 838 C CA . CYS A 1 108 ? -7.033 16.403 4.614 1.00 73.62 108 CYS A CA 1
ATOM 839 C C . CYS A 1 108 ? -7.316 17.146 3.300 1.00 73.62 108 CYS A C 1
ATOM 841 O O . CYS A 1 108 ? -6.502 17.112 2.378 1.00 73.62 108 CYS A O 1
ATOM 843 N N . ILE A 1 109 ? -8.453 17.847 3.227 1.00 77.25 109 ILE A N 1
ATOM 844 C CA . ILE A 1 109 ? -8.832 18.663 2.068 1.00 77.25 109 ILE A CA 1
ATOM 845 C C . ILE A 1 109 ? -7.794 19.758 1.843 1.00 77.25 109 ILE A C 1
ATOM 847 O O . ILE A 1 109 ? -7.365 19.971 0.713 1.00 77.25 109 ILE A O 1
ATOM 851 N N . SER A 1 110 ? -7.346 20.424 2.904 1.00 71.69 110 SER A N 1
ATOM 852 C CA . SER A 1 110 ? -6.355 21.480 2.776 1.00 71.69 110 SER A CA 1
ATOM 853 C C . SER A 1 110 ? -4.990 20.984 2.324 1.00 71.69 110 SER A C 1
ATOM 855 O O . SER A 1 110 ? -4.367 21.668 1.524 1.00 71.69 110 SER A O 1
ATOM 857 N N . ILE A 1 111 ? -4.557 19.793 2.750 1.00 73.38 111 ILE A N 1
ATOM 858 C CA . ILE A 1 111 ? -3.341 19.144 2.233 1.00 73.38 111 ILE A CA 1
ATOM 859 C C . ILE A 1 111 ? -3.471 18.884 0.732 1.00 73.38 111 ILE A C 1
ATOM 861 O O . ILE A 1 111 ? -2.535 19.129 -0.025 1.00 73.38 111 ILE A O 1
ATOM 865 N N . GLY A 1 112 ? -4.639 18.408 0.288 1.00 75.94 112 GLY A N 1
ATOM 866 C CA . GLY A 1 112 ? -4.918 18.205 -1.133 1.00 75.94 112 GLY A CA 1
ATOM 867 C C . GLY A 1 112 ? -4.905 19.514 -1.927 1.00 75.94 112 GLY A C 1
ATOM 868 O O . GLY A 1 112 ? -4.339 19.567 -3.018 1.00 75.94 112 GLY A O 1
ATOM 869 N N . LEU A 1 113 ? -5.482 20.583 -1.370 1.00 77.38 113 LEU A N 1
ATOM 870 C CA . LEU A 1 113 ? -5.457 21.917 -1.973 1.00 77.38 113 LEU A CA 1
ATOM 871 C C . LEU A 1 113 ? -4.042 22.505 -1.989 1.00 77.38 113 LEU A C 1
ATOM 873 O O . LEU A 1 113 ? -3.655 23.095 -2.991 1.00 77.38 113 LEU A O 1
ATOM 877 N N . GLU A 1 114 ? -3.259 22.310 -0.929 1.00 72.62 114 GLU A N 1
ATOM 878 C CA . GLU A 1 114 ? -1.856 22.718 -0.856 1.00 72.62 114 GLU A CA 1
ATOM 879 C C . GLU A 1 114 ? -1.045 22.060 -1.964 1.00 72.62 114 GLU A C 1
ATOM 881 O O . GLU A 1 114 ? -0.453 22.767 -2.774 1.00 72.62 114 GLU A O 1
ATOM 886 N N . ALA A 1 115 ? -1.147 20.737 -2.101 1.00 73.12 115 ALA A N 1
ATOM 887 C CA . ALA A 1 115 ? -0.500 20.009 -3.186 1.00 73.12 115 ALA A CA 1
ATOM 888 C C . ALA A 1 115 ? -0.970 20.483 -4.579 1.00 73.12 115 ALA A C 1
ATOM 890 O O . ALA A 1 115 ? -0.164 20.603 -5.500 1.00 73.12 115 ALA A O 1
ATOM 891 N N . HIS A 1 116 ? -2.263 20.784 -4.751 1.00 77.31 116 HIS A N 1
ATOM 892 C CA . HIS A 1 116 ? -2.802 21.265 -6.028 1.00 77.31 116 HIS A CA 1
ATOM 893 C C . HIS A 1 116 ? -2.289 22.667 -6.401 1.00 77.31 116 HIS A C 1
ATOM 895 O O . HIS A 1 116 ? -1.895 22.906 -7.544 1.00 77.31 116 HIS A O 1
ATOM 901 N N . TYR A 1 117 ? -2.300 23.606 -5.454 1.00 75.62 117 TYR A N 1
ATOM 902 C CA . TYR A 1 117 ? -1.913 24.998 -5.690 1.00 75.62 117 TYR A CA 1
ATOM 903 C C . TYR A 1 117 ? -0.396 25.216 -5.674 1.00 75.62 117 TYR A C 1
ATOM 905 O O . TYR A 1 117 ? 0.080 26.127 -6.353 1.00 75.62 117 TYR A O 1
ATOM 913 N N . GLU A 1 118 ? 0.371 24.375 -4.975 1.00 72.75 118 GLU A N 1
ATOM 914 C CA . GLU A 1 118 ? 1.836 24.353 -5.063 1.00 72.75 118 GLU A CA 1
ATOM 915 C C . GLU A 1 118 ? 2.280 24.081 -6.507 1.00 72.75 118 GLU A C 1
ATOM 917 O O . GLU A 1 118 ? 3.120 24.802 -7.040 1.00 72.75 118 GLU A O 1
ATOM 922 N N . VAL A 1 119 ? 1.631 23.128 -7.187 1.00 74.69 119 VAL A N 1
ATOM 923 C CA . VAL A 1 119 ? 1.919 22.800 -8.593 1.00 74.69 119 VAL A CA 1
ATOM 924 C C . VAL A 1 119 ? 1.389 23.862 -9.566 1.00 74.69 119 VAL A C 1
ATOM 926 O O . VAL A 1 119 ? 2.028 24.135 -10.580 1.00 74.69 119 VAL A O 1
ATOM 929 N N . LYS A 1 120 ? 0.218 24.458 -9.298 1.00 75.25 120 LYS A N 1
ATOM 930 C CA . LYS A 1 120 ? -0.499 25.293 -10.282 1.00 75.25 120 LYS A CA 1
ATOM 931 C C . LYS A 1 120 ? -0.201 26.793 -10.203 1.00 75.25 120 LYS A C 1
ATOM 933 O O . LYS A 1 120 ? -0.239 27.468 -11.228 1.00 75.25 120 LYS A O 1
ATOM 938 N N . THR A 1 121 ? 0.046 27.328 -9.010 1.00 66.00 121 THR A N 1
ATOM 939 C CA . THR A 1 121 ? 0.146 28.783 -8.765 1.00 66.00 121 THR A CA 1
ATOM 940 C C . THR A 1 121 ? 1.307 29.183 -7.854 1.00 66.00 121 THR A C 1
ATOM 942 O O . THR A 1 121 ? 1.458 30.366 -7.566 1.00 66.00 121 THR A O 1
ATOM 945 N N . GLY A 1 122 ? 2.148 28.237 -7.417 1.00 65.69 122 GLY A N 1
ATOM 946 C CA . GLY A 1 122 ? 3.325 28.524 -6.590 1.00 65.69 122 GLY A CA 1
ATOM 947 C C . GLY A 1 122 ? 3.013 28.884 -5.132 1.00 65.69 122 GLY A C 1
ATOM 948 O O . GLY A 1 122 ? 3.873 29.431 -4.447 1.00 65.69 122 GLY A O 1
ATOM 949 N N . GLY A 1 123 ? 1.798 28.595 -4.648 1.00 62.38 123 GLY A N 1
ATOM 950 C CA . GLY A 1 123 ? 1.407 28.831 -3.256 1.00 62.38 123 GLY A CA 1
ATOM 951 C C . GLY A 1 123 ? -0.105 28.911 -3.027 1.00 62.38 123 GLY A C 1
ATOM 952 O O . GLY A 1 123 ? -0.884 29.186 -3.941 1.00 62.38 123 GLY A O 1
ATOM 953 N N . VAL A 1 124 ? -0.511 28.658 -1.782 1.00 63.50 124 VAL A N 1
ATOM 954 C CA . VAL A 1 124 ? -1.894 28.717 -1.271 1.00 63.50 124 VAL A CA 1
ATOM 955 C C . VAL A 1 124 ? -2.127 30.080 -0.598 1.00 63.50 124 VAL A C 1
ATOM 957 O O . VAL A 1 124 ? -1.177 30.633 -0.041 1.00 63.50 124 VAL A O 1
ATOM 960 N N . PRO A 1 125 ? -3.358 30.632 -0.568 1.00 68.69 125 PRO A N 1
ATOM 961 C CA . PRO A 1 125 ? -3.680 31.781 0.282 1.00 68.69 125 PRO A CA 1
ATOM 962 C C . PRO A 1 125 ? -3.264 31.559 1.749 1.00 68.69 125 PRO A C 1
ATOM 964 O O . PRO A 1 125 ? -3.719 30.616 2.400 1.00 68.69 125 PRO A O 1
ATOM 967 N N . HIS A 1 126 ? -2.430 32.466 2.271 1.00 71.19 126 HIS A N 1
ATOM 968 C CA . HIS A 1 126 ? -1.790 32.354 3.591 1.00 71.19 126 HIS A CA 1
ATOM 969 C C . HIS A 1 126 ? -2.777 32.187 4.760 1.00 71.19 126 HIS A C 1
ATOM 971 O O . HIS A 1 126 ? -2.516 31.415 5.676 1.00 71.19 126 HIS A O 1
ATOM 977 N N . SER A 1 127 ? -3.957 32.816 4.701 1.00 75.06 127 SER A N 1
ATOM 978 C CA . SER A 1 127 ? -4.935 32.791 5.801 1.00 75.06 127 SER A CA 1
ATOM 979 C C . SER A 1 127 ? -5.478 31.397 6.130 1.00 75.06 127 SER A C 1
ATOM 981 O O . SER A 1 127 ? -5.714 31.085 7.297 1.00 75.06 127 SER A O 1
ATOM 983 N N . LEU A 1 128 ? -5.676 30.548 5.117 1.00 69.56 128 LEU A N 1
ATOM 984 C CA . LEU A 1 128 ? -6.172 29.188 5.319 1.00 69.56 128 LEU A CA 1
ATOM 985 C C . LEU A 1 128 ? -5.072 28.303 5.915 1.00 69.56 128 LEU A C 1
ATOM 987 O O . LEU A 1 128 ? -5.329 27.553 6.854 1.00 69.56 128 LEU A O 1
ATOM 991 N N . VAL A 1 129 ? -3.849 28.426 5.393 1.00 71.25 129 VAL A N 1
ATOM 992 C CA . VAL A 1 129 ? -2.676 27.665 5.847 1.00 71.25 129 VAL A CA 1
ATOM 993 C C . VAL A 1 129 ? -2.373 27.964 7.314 1.00 71.25 129 VAL A C 1
ATOM 995 O O . VAL A 1 129 ? -2.205 27.033 8.100 1.00 71.25 129 VAL A O 1
ATOM 998 N N . ASP A 1 130 ? -2.397 29.239 7.703 1.00 78.31 130 ASP A N 1
ATOM 999 C CA . ASP A 1 130 ? -2.128 29.663 9.078 1.00 78.31 130 ASP A CA 1
ATOM 1000 C C . ASP A 1 130 ? -3.196 29.144 10.053 1.00 78.31 130 ASP A C 1
ATOM 1002 O O . ASP A 1 130 ? -2.870 28.599 11.110 1.00 78.31 130 ASP A O 1
ATOM 1006 N N . PHE A 1 131 ? -4.480 29.235 9.685 1.00 78.00 131 PHE A N 1
ATOM 1007 C CA . PHE A 1 131 ? -5.574 28.686 10.492 1.00 78.00 131 PHE A CA 1
ATOM 1008 C C . PHE A 1 131 ? -5.420 27.174 10.712 1.00 78.00 131 PHE A C 1
ATOM 1010 O O . PHE A 1 131 ? -5.541 26.678 11.833 1.00 78.00 131 PHE A O 1
ATOM 1017 N N . LEU A 1 132 ? -5.106 26.432 9.652 1.00 72.62 132 LEU A N 1
ATOM 1018 C CA . LEU A 1 132 ? -4.927 24.983 9.721 1.00 72.62 132 LEU A CA 1
ATOM 1019 C C . LEU A 1 132 ? -3.686 24.579 10.511 1.00 72.62 132 LEU A C 1
ATOM 1021 O O . LEU A 1 132 ? -3.729 23.570 11.215 1.00 72.62 132 LEU A O 1
ATOM 1025 N N . ALA A 1 133 ? -2.608 25.360 10.422 1.00 76.12 133 ALA A N 1
ATOM 1026 C CA . ALA A 1 133 ? -1.416 25.158 11.232 1.00 76.12 133 ALA A CA 1
ATOM 1027 C C . ALA A 1 133 ? -1.748 25.307 12.723 1.00 76.12 133 ALA A C 1
ATOM 1029 O O . ALA A 1 133 ? -1.408 24.433 13.522 1.00 76.12 133 ALA A O 1
ATOM 1030 N N . ILE A 1 134 ? -2.498 26.350 13.100 1.00 82.19 134 ILE A N 1
ATOM 1031 C CA . ILE A 1 134 ? -2.967 26.549 14.481 1.00 82.19 134 ILE A CA 1
ATOM 1032 C C . ILE A 1 134 ? -3.807 25.353 14.944 1.00 82.19 134 ILE A C 1
ATOM 1034 O O . ILE A 1 134 ? -3.559 24.797 16.017 1.00 82.19 134 ILE A O 1
ATOM 1038 N N . CYS A 1 135 ? -4.762 24.911 14.124 1.00 76.50 135 CYS A N 1
ATOM 1039 C CA . CYS A 1 135 ? -5.552 23.717 14.408 1.00 76.50 135 CYS A CA 1
ATOM 1040 C C . CYS A 1 135 ? -4.668 22.475 14.612 1.00 76.50 135 CYS A C 1
ATOM 1042 O O . CYS A 1 135 ? -4.879 21.720 15.560 1.00 76.50 135 CYS A O 1
ATOM 1044 N N . GLU A 1 136 ? -3.648 22.269 13.777 1.00 77.94 136 GLU A N 1
ATOM 1045 C CA . GLU A 1 136 ? -2.726 21.135 13.886 1.00 77.94 136 GLU A CA 1
ATOM 1046 C C . GLU A 1 136 ? -1.929 21.141 15.203 1.00 77.94 136 GLU A C 1
ATOM 1048 O O . GLU A 1 136 ? -1.774 20.085 15.829 1.00 77.94 136 GLU A O 1
ATOM 1053 N N . HIS A 1 137 ? -1.496 22.311 15.683 1.00 84.00 137 HIS A N 1
ATOM 1054 C CA . HIS A 1 137 ? -0.874 22.440 17.005 1.00 84.00 137 HIS A CA 1
ATOM 1055 C C . HIS A 1 137 ? -1.841 22.064 18.135 1.00 84.00 137 HIS A C 1
ATOM 1057 O O . HIS A 1 137 ? -1.467 21.298 19.029 1.00 84.00 137 HIS A O 1
ATOM 1063 N N . ILE A 1 138 ? -3.086 22.553 18.079 1.00 82.12 138 ILE A N 1
ATOM 1064 C CA . ILE A 1 138 ? -4.120 22.260 19.083 1.00 82.12 138 ILE A CA 1
ATOM 1065 C C . ILE A 1 138 ? -4.412 20.755 19.127 1.00 82.12 138 ILE A C 1
ATOM 1067 O O . ILE A 1 138 ? -4.396 20.159 20.205 1.00 82.12 138 ILE A O 1
ATOM 1071 N N . PHE A 1 139 ? -4.604 20.105 17.975 1.00 75.44 139 PHE A N 1
ATOM 1072 C CA . PHE A 1 139 ? -4.881 18.665 17.929 1.00 75.44 139 PHE A CA 1
ATOM 1073 C C . PHE A 1 139 ? -3.730 17.817 18.421 1.00 75.44 139 PHE A C 1
ATOM 1075 O O . PHE A 1 139 ? -3.948 16.873 19.179 1.00 75.44 139 PHE A O 1
ATOM 1082 N N . THR A 1 140 ? -2.510 18.154 18.013 1.00 82.12 140 THR A N 1
ATOM 1083 C CA . THR A 1 140 ? -1.322 17.442 18.481 1.00 82.12 140 THR A CA 1
ATOM 1084 C C . THR A 1 140 ? -1.225 17.543 20.002 1.00 82.12 140 THR A C 1
ATOM 1086 O O . THR A 1 140 ? -0.970 16.537 20.660 1.00 82.12 140 THR A O 1
ATOM 1089 N N . GLY A 1 141 ? -1.547 18.706 20.580 1.00 85.00 141 GLY A N 1
ATOM 1090 C CA . GLY A 1 141 ? -1.659 18.887 22.027 1.00 85.00 141 GLY A CA 1
ATOM 1091 C C . GLY A 1 141 ? -2.722 17.992 22.671 1.00 85.00 141 GLY A C 1
ATOM 1092 O O . GLY A 1 141 ? -2.405 17.237 23.591 1.00 85.00 141 GLY A O 1
ATOM 1093 N N . ILE A 1 142 ? -3.959 18.018 22.166 1.00 80.50 142 ILE A N 1
ATOM 1094 C CA . ILE A 1 142 ? -5.072 17.214 22.702 1.00 80.50 142 ILE A CA 1
ATOM 1095 C C . ILE A 1 142 ? -4.743 15.717 22.658 1.00 80.50 142 ILE A C 1
ATOM 1097 O O . ILE A 1 142 ? -4.869 15.034 23.674 1.00 80.50 142 ILE A O 1
ATOM 1101 N N . PHE A 1 143 ? -4.265 15.205 21.521 1.00 80.00 143 PHE A N 1
ATOM 1102 C CA . PHE A 1 143 ? -3.913 13.790 21.383 1.00 80.00 143 PHE A CA 1
ATOM 1103 C C . PHE A 1 143 ? -2.714 13.390 22.241 1.00 80.00 143 PHE A C 1
ATOM 1105 O O . PHE A 1 143 ? -2.659 12.264 22.732 1.00 80.00 143 PHE A O 1
ATOM 1112 N N . THR A 1 144 ? -1.770 14.304 22.463 1.00 86.44 144 THR A N 1
ATOM 1113 C CA . THR A 1 144 ? -0.648 14.066 23.377 1.00 86.44 144 THR A CA 1
ATOM 1114 C C . THR A 1 144 ? -1.144 13.913 24.809 1.00 86.44 144 THR A C 1
ATOM 1116 O O . THR A 1 144 ? -0.765 12.960 25.490 1.00 86.44 144 THR A O 1
ATOM 1119 N N . VAL A 1 145 ? -2.036 14.802 25.259 1.00 84.94 145 VAL A N 1
ATOM 1120 C CA . VAL A 1 145 ? -2.662 14.696 26.584 1.00 84.94 145 VAL A CA 1
ATOM 1121 C C . VAL A 1 145 ? -3.445 13.391 26.691 1.00 84.94 145 VAL A C 1
ATOM 1123 O O . VAL A 1 145 ? -3.222 12.633 27.631 1.00 84.94 145 VAL A O 1
ATOM 1126 N N . GLU A 1 146 ? -4.288 13.076 25.707 1.00 83.38 146 GLU A N 1
ATOM 1127 C CA . GLU A 1 146 ? -5.053 11.828 25.663 1.00 83.38 146 GLU A CA 1
ATOM 1128 C C . GLU A 1 146 ? -4.141 10.589 25.736 1.00 83.38 146 GLU A C 1
ATOM 1130 O O . GLU A 1 146 ? -4.426 9.648 26.479 1.00 83.38 146 GLU A O 1
ATOM 1135 N N . LEU A 1 147 ? -3.016 10.586 25.013 1.00 83.50 147 LEU A N 1
ATOM 1136 C CA . LEU A 1 147 ? -2.052 9.488 25.024 1.00 83.50 147 LEU A CA 1
ATOM 1137 C C . LEU A 1 147 ? -1.375 9.338 26.391 1.00 83.50 147 LEU A C 1
ATOM 1139 O O . LEU A 1 147 ? -1.314 8.226 26.916 1.00 83.50 147 LEU A O 1
ATOM 1143 N N . ILE A 1 148 ? -0.892 10.433 26.986 1.00 86.06 148 ILE A N 1
ATOM 1144 C CA . ILE A 1 148 ? -0.270 10.422 28.323 1.00 86.06 148 ILE A CA 1
ATOM 1145 C C . ILE A 1 148 ? -1.249 9.846 29.339 1.00 86.06 148 ILE A C 1
ATOM 1147 O O . ILE A 1 148 ? -0.906 8.971 30.137 1.00 86.06 148 ILE A O 1
ATOM 1151 N N . LEU A 1 149 ? -2.483 10.327 29.271 1.00 80.75 149 LEU A N 1
ATOM 1152 C CA . LEU A 1 149 ? -3.575 9.886 30.101 1.00 80.75 149 LEU A CA 1
ATOM 1153 C C . LEU A 1 149 ? -3.831 8.367 29.940 1.00 80.75 149 LEU A C 1
ATOM 1155 O O . LEU A 1 149 ? -3.780 7.610 30.919 1.00 80.75 149 LEU A O 1
ATOM 1159 N N . ARG A 1 150 ? -3.972 7.876 28.701 1.00 82.12 150 ARG A N 1
ATOM 1160 C CA . ARG A 1 150 ? -4.133 6.439 28.413 1.00 82.12 150 ARG A CA 1
ATOM 1161 C C . ARG A 1 150 ? -2.953 5.595 28.911 1.00 82.12 150 ARG A C 1
ATOM 1163 O O . ARG A 1 150 ? -3.178 4.538 29.502 1.00 82.12 150 ARG A O 1
ATOM 1170 N N . ILE A 1 151 ? -1.711 6.057 28.746 1.00 83.56 151 ILE A N 1
ATOM 1171 C CA . ILE A 1 151 ? -0.509 5.361 29.241 1.00 83.56 151 ILE A CA 1
ATOM 1172 C C . ILE A 1 151 ? -0.532 5.250 30.771 1.00 83.56 151 ILE A C 1
ATOM 1174 O O . ILE A 1 151 ? -0.229 4.186 31.314 1.00 83.56 151 ILE A O 1
ATOM 1178 N N . ARG A 1 152 ? -0.932 6.313 31.480 1.00 84.50 152 ARG A N 1
ATOM 1179 C CA . ARG A 1 152 ? -1.042 6.307 32.950 1.00 84.50 152 ARG A CA 1
ATOM 1180 C C . ARG A 1 152 ? -2.151 5.377 33.453 1.00 84.50 152 ARG A C 1
ATOM 1182 O O . ARG A 1 152 ? -1.987 4.773 34.508 1.00 84.50 152 ARG A O 1
ATOM 1189 N N . ALA A 1 153 ? -3.262 5.254 32.726 1.00 79.31 153 ALA A N 1
ATOM 1190 C CA . ALA A 1 153 ? -4.407 4.432 33.131 1.00 79.31 153 ALA A CA 1
ATOM 1191 C C . ALA A 1 153 ? -4.245 2.927 32.824 1.00 79.31 153 ALA A C 1
ATOM 1193 O O . ALA A 1 153 ? -4.689 2.078 33.608 1.00 79.31 153 ALA A O 1
ATOM 1194 N N . LEU A 1 154 ? -3.637 2.598 31.678 1.00 76.38 154 LEU A N 1
ATOM 1195 C CA . LEU A 1 154 ? -3.495 1.226 31.164 1.00 76.38 154 LEU A CA 1
ATOM 1196 C C . LEU A 1 154 ? -2.121 0.603 31.456 1.00 76.38 154 LEU A C 1
ATOM 1198 O O . LEU A 1 154 ? -1.986 -0.619 31.401 1.00 76.38 154 LEU A O 1
ATOM 1202 N N . GLY A 1 155 ? -1.119 1.424 31.777 1.00 80.44 155 GLY A N 1
ATOM 1203 C CA . GLY A 1 155 ? 0.268 1.006 31.958 1.00 80.44 155 GLY A CA 1
ATOM 1204 C C . GLY A 1 155 ? 1.028 0.867 30.633 1.00 80.44 155 GLY A C 1
ATOM 1205 O O . GLY A 1 155 ? 0.471 0.508 29.594 1.00 80.44 155 GLY A O 1
ATOM 1206 N N . TYR A 1 156 ? 2.339 1.119 30.672 1.00 81.00 156 TYR A N 1
ATOM 1207 C CA . TYR A 1 156 ? 3.220 1.105 29.494 1.00 81.00 156 TYR A CA 1
ATOM 1208 C C . TYR A 1 156 ? 3.292 -0.268 28.803 1.00 81.00 156 TYR A C 1
ATOM 1210 O O . TYR A 1 156 ? 3.379 -0.341 27.581 1.00 81.00 156 TYR A O 1
ATOM 1218 N N . HIS A 1 157 ? 3.171 -1.367 29.557 1.00 77.81 157 HIS A N 1
ATOM 1219 C CA . HIS A 1 157 ? 3.238 -2.731 29.018 1.00 77.81 157 HIS A CA 1
ATOM 1220 C C . HIS A 1 157 ? 2.123 -3.032 27.995 1.00 77.81 157 HIS A C 1
ATOM 1222 O O . HIS A 1 157 ? 2.310 -3.840 27.088 1.00 77.81 157 HIS A O 1
ATOM 1228 N N . ARG A 1 158 ? 0.964 -2.362 28.088 1.00 78.06 158 ARG A N 1
ATOM 1229 C CA . ARG A 1 158 ? -0.155 -2.552 27.145 1.00 78.06 158 ARG A CA 1
ATOM 1230 C C . ARG A 1 158 ? 0.071 -1.874 25.787 1.00 78.06 158 ARG A C 1
ATOM 1232 O O . ARG A 1 158 ? -0.647 -2.181 24.838 1.00 78.06 158 ARG A O 1
ATOM 1239 N N . PHE A 1 159 ? 1.059 -0.986 25.691 1.00 78.69 159 PHE A N 1
ATOM 1240 C CA . PHE A 1 159 ? 1.461 -0.322 24.449 1.00 78.69 159 PHE A CA 1
ATOM 1241 C C . PHE A 1 159 ? 2.572 -1.069 23.704 1.00 78.69 159 PHE A C 1
ATOM 1243 O O . PHE A 1 159 ? 2.905 -0.687 22.589 1.00 78.69 159 PHE A O 1
ATOM 1250 N N . TRP A 1 160 ? 3.133 -2.141 24.273 1.00 80.75 160 TRP A N 1
ATOM 1251 C CA . TRP A 1 160 ? 4.090 -2.978 23.554 1.00 80.75 160 TRP A CA 1
ATOM 1252 C C . TRP A 1 160 ? 3.360 -3.932 22.589 1.00 80.75 160 TRP A C 1
ATOM 1254 O O . TRP A 1 160 ? 2.343 -4.523 22.984 1.00 80.75 160 TRP A O 1
ATOM 1264 N N . PRO A 1 161 ? 3.848 -4.129 21.346 1.00 79.06 161 PRO A N 1
ATOM 1265 C CA . PRO A 1 161 ? 3.189 -4.941 20.319 1.00 79.06 161 PRO A CA 1
ATOM 1266 C C . PRO A 1 161 ? 3.323 -6.461 20.562 1.00 79.06 161 PRO A C 1
ATOM 1268 O O . PRO A 1 161 ? 3.704 -7.216 19.676 1.00 79.06 161 PRO A O 1
ATOM 1271 N N . THR A 1 162 ? 2.993 -6.943 21.765 1.00 78.19 162 THR A N 1
ATOM 1272 C CA . THR A 1 162 ? 2.994 -8.381 22.111 1.00 78.19 162 THR A CA 1
ATOM 1273 C C . THR A 1 162 ? 1.746 -9.113 21.603 1.00 78.19 162 THR A C 1
ATOM 1275 O O . THR A 1 162 ? 1.748 -10.330 21.468 1.00 78.19 162 THR A O 1
ATOM 1278 N N . SER A 1 163 ? 0.644 -8.396 21.367 1.00 76.56 163 SER A N 1
ATOM 1279 C CA . SER A 1 163 ? -0.657 -8.977 21.006 1.00 76.56 163 SER A CA 1
ATOM 1280 C C . SER A 1 163 ? -1.400 -8.081 20.013 1.00 76.56 163 SER A C 1
ATOM 1282 O O . SER A 1 163 ? -1.191 -6.866 20.006 1.00 76.56 163 SER A O 1
ATOM 1284 N N . SER A 1 164 ? -2.299 -8.652 19.204 1.00 72.00 164 SER A N 1
ATOM 1285 C CA . SER A 1 164 ? -3.066 -7.936 18.170 1.00 72.00 164 SER A CA 1
ATOM 1286 C C . SER A 1 164 ? -3.888 -6.772 18.732 1.00 72.00 164 SER A C 1
ATOM 1288 O O . SER A 1 164 ? -3.957 -5.712 18.116 1.00 72.00 164 SER A O 1
ATOM 1290 N N . SER A 1 165 ? -4.439 -6.902 19.944 1.00 72.12 165 SER A N 1
ATOM 1291 C CA . SER A 1 165 ? -5.132 -5.794 20.615 1.00 72.12 165 SER A CA 1
ATOM 1292 C C . SER A 1 165 ? -4.194 -4.649 21.007 1.00 72.12 165 SER A C 1
ATOM 1294 O O . SER A 1 165 ? -4.611 -3.496 21.061 1.00 72.12 165 SER A O 1
ATOM 1296 N N . ASN A 1 166 ? -2.931 -4.964 21.305 1.00 79.56 166 ASN A N 1
ATOM 1297 C CA . ASN A 1 166 ? -1.934 -3.989 21.749 1.00 79.56 166 ASN A CA 1
ATOM 1298 C C . ASN A 1 166 ? -1.271 -3.289 20.562 1.00 79.56 166 ASN A C 1
ATOM 1300 O O . ASN A 1 166 ? -0.858 -2.142 20.700 1.00 79.56 166 ASN A O 1
ATOM 1304 N N . LEU A 1 167 ? -1.232 -3.941 19.392 1.00 81.56 167 LEU A N 1
ATOM 1305 C CA . LEU A 1 167 ? -0.731 -3.352 18.151 1.00 81.56 167 LEU A CA 1
ATOM 1306 C C . LEU A 1 167 ? -1.479 -2.063 17.798 1.00 81.56 167 LEU A C 1
ATOM 1308 O O . LEU A 1 167 ? -0.854 -1.080 17.425 1.00 81.56 167 LEU A O 1
ATOM 1312 N N . TRP A 1 168 ? -2.798 -2.029 17.988 1.00 79.50 168 TRP A N 1
ATOM 1313 C CA . TRP A 1 168 ? -3.588 -0.821 17.743 1.00 79.50 168 TRP A CA 1
ATOM 1314 C C . TRP A 1 168 ? -3.219 0.329 18.682 1.00 79.50 168 TRP A C 1
ATOM 1316 O O . TRP A 1 168 ? -3.077 1.460 18.236 1.00 79.50 168 TRP A O 1
ATOM 1326 N N . ASN A 1 169 ? -3.004 0.044 19.968 1.00 83.12 169 ASN A N 1
ATOM 1327 C CA . ASN A 1 169 ? -2.564 1.064 20.923 1.00 83.12 169 ASN A CA 1
ATOM 1328 C C . ASN A 1 169 ? -1.143 1.555 20.607 1.00 83.12 169 ASN A C 1
ATOM 1330 O O . ASN A 1 169 ? -0.855 2.739 20.755 1.00 83.12 169 ASN A O 1
ATOM 1334 N N . PHE A 1 170 ? -0.270 0.655 20.147 1.00 86.50 170 PHE A N 1
ATOM 1335 C CA . PHE A 1 170 ? 1.075 0.992 19.690 1.00 86.50 170 PHE A CA 1
ATOM 1336 C C . PHE A 1 170 ? 1.050 1.879 18.438 1.00 86.50 170 PHE A C 1
ATOM 1338 O O . PHE A 1 170 ? 1.737 2.894 18.402 1.00 86.50 170 PHE A O 1
ATOM 1345 N N . MET A 1 171 ? 0.226 1.541 17.440 1.00 82.81 171 MET A N 1
ATOM 1346 C CA . MET A 1 171 ? 0.033 2.356 16.234 1.00 82.81 171 MET A CA 1
ATOM 1347 C C . MET A 1 171 ? -0.532 3.737 16.577 1.00 82.81 171 MET A C 1
ATOM 1349 O O . MET A 1 171 ? -0.007 4.741 16.105 1.00 82.81 171 MET A O 1
ATOM 1353 N N . ASP A 1 172 ? -1.536 3.807 17.454 1.00 82.81 172 ASP A N 1
ATOM 1354 C CA . ASP A 1 172 ? -2.085 5.075 17.941 1.00 82.81 172 ASP A CA 1
ATOM 1355 C C . ASP A 1 172 ? -0.990 5.937 18.599 1.00 82.81 172 ASP A C 1
ATOM 1357 O O . ASP A 1 172 ? -0.871 7.127 18.309 1.00 82.81 172 ASP A O 1
ATOM 1361 N N . ALA A 1 173 ? -0.147 5.335 19.446 1.00 87.69 173 ALA A N 1
ATOM 1362 C CA . ALA A 1 173 ? 0.973 6.027 20.080 1.00 87.69 173 ALA A CA 1
ATOM 1363 C C . ALA A 1 173 ? 2.024 6.493 19.060 1.00 87.69 173 ALA A C 1
ATOM 1365 O O . ALA A 1 173 ? 2.482 7.632 19.138 1.00 87.69 173 ALA A O 1
ATOM 1366 N N . LEU A 1 174 ? 2.370 5.651 18.081 1.00 86.94 174 LEU A N 1
ATOM 1367 C CA . LEU A 1 174 ? 3.306 5.978 17.004 1.00 86.94 174 LEU A CA 1
ATOM 1368 C C . LEU A 1 174 ? 2.828 7.197 16.205 1.00 86.94 174 LEU A C 1
ATOM 1370 O O . LEU A 1 174 ? 3.613 8.102 15.931 1.00 86.94 174 LEU A O 1
ATOM 1374 N N . ILE A 1 175 ? 1.537 7.247 15.871 1.00 83.94 175 ILE A N 1
ATOM 1375 C CA . ILE A 1 175 ? 0.936 8.358 15.126 1.00 83.94 175 ILE A CA 1
ATOM 1376 C C . ILE A 1 175 ? 1.048 9.663 15.925 1.00 83.94 175 ILE A C 1
ATOM 1378 O O . ILE A 1 175 ? 1.472 10.682 15.375 1.00 83.94 175 ILE A O 1
ATOM 1382 N N . VAL A 1 176 ? 0.725 9.649 17.222 1.00 86.62 176 VAL A N 1
ATOM 1383 C CA . VAL A 1 176 ? 0.822 10.847 18.076 1.00 86.62 176 VAL A CA 1
ATOM 1384 C C . VAL A 1 176 ? 2.275 11.300 18.234 1.00 86.62 176 VAL A C 1
ATOM 1386 O O . VAL A 1 176 ? 2.561 12.483 18.066 1.00 86.62 176 VAL A O 1
ATOM 1389 N N . VAL A 1 177 ? 3.206 10.370 18.471 1.00 87.81 177 VAL A N 1
ATOM 1390 C CA . VAL A 1 177 ? 4.645 10.673 18.560 1.00 87.81 177 VAL A CA 1
ATOM 1391 C C . VAL A 1 177 ? 5.161 11.260 17.250 1.00 87.81 177 VAL A C 1
ATOM 1393 O O . VAL A 1 177 ? 5.880 12.257 17.277 1.00 87.81 177 VAL A O 1
ATOM 1396 N N . SER A 1 178 ? 4.750 10.708 16.105 1.00 84.12 178 SER A N 1
ATOM 1397 C CA . SER A 1 178 ? 5.104 11.273 14.802 1.00 84.12 178 SER A CA 1
ATOM 1398 C C . SER A 1 178 ? 4.606 12.718 14.675 1.00 84.12 178 SER A C 1
ATOM 1400 O O . SER A 1 178 ? 5.387 13.594 14.317 1.00 84.12 178 SER A O 1
ATOM 1402 N N . GLY A 1 179 ? 3.367 13.015 15.090 1.00 83.38 179 GLY A N 1
ATOM 1403 C CA . GLY A 1 179 ? 2.834 14.381 15.113 1.00 83.38 179 GLY A CA 1
ATOM 1404 C C . GLY A 1 179 ? 3.677 15.344 15.953 1.00 83.38 179 GLY A C 1
ATOM 1405 O O . GLY A 1 179 ? 4.020 16.421 15.479 1.00 83.38 179 GLY A O 1
ATOM 1406 N N . ILE A 1 180 ? 4.093 14.942 17.158 1.00 87.12 180 ILE A N 1
ATOM 1407 C CA . ILE A 1 180 ? 4.963 15.764 18.020 1.00 87.12 180 ILE A CA 1
ATOM 1408 C C . ILE A 1 180 ? 6.298 16.063 17.325 1.00 87.12 180 ILE A C 1
ATOM 1410 O O . ILE A 1 180 ? 6.760 17.207 17.326 1.00 87.12 180 ILE A O 1
ATOM 1414 N N . VAL A 1 181 ? 6.909 15.049 16.704 1.00 85.12 181 VAL A N 1
ATOM 1415 C CA . VAL A 1 181 ? 8.184 15.203 15.995 1.00 85.12 181 VAL A CA 1
ATOM 1416 C C . VAL A 1 181 ? 8.050 16.212 14.852 1.00 85.12 181 VAL A C 1
ATOM 1418 O O . VAL A 1 181 ? 8.843 17.149 14.768 1.00 85.12 181 VAL A O 1
ATOM 1421 N N . PHE A 1 182 ? 7.031 16.070 14.002 1.00 78.75 182 PHE A N 1
ATOM 1422 C CA . PHE A 1 182 ? 6.870 16.931 12.826 1.00 78.75 182 PHE A CA 1
ATOM 1423 C C . PHE A 1 182 ? 6.406 18.343 13.162 1.00 78.75 182 PHE A C 1
ATOM 1425 O O . PHE A 1 182 ? 6.911 19.302 12.582 1.00 78.75 182 PHE A O 1
ATOM 1432 N N . THR A 1 183 ? 5.454 18.480 14.081 1.00 81.88 183 THR A N 1
ATOM 1433 C CA . THR A 1 183 ? 4.810 19.762 14.368 1.00 81.88 183 THR A CA 1
ATOM 1434 C C . THR A 1 183 ? 5.624 20.603 15.348 1.00 81.88 183 THR A C 1
ATOM 1436 O O . THR A 1 183 ? 5.616 21.826 15.237 1.00 81.88 183 THR A O 1
ATOM 1439 N N . TRP A 1 184 ? 6.325 19.990 16.311 1.00 86.88 184 TRP A N 1
ATOM 1440 C CA . TRP A 1 184 ? 7.049 20.730 17.355 1.00 86.88 184 TRP A CA 1
ATOM 1441 C C . TRP A 1 184 ? 8.567 20.571 17.252 1.00 86.88 184 TRP A C 1
ATOM 1443 O O . TRP A 1 184 ? 9.274 21.572 17.284 1.00 86.88 184 TRP A O 1
ATOM 1453 N N . ILE A 1 185 ? 9.091 19.351 17.090 1.00 84.38 185 ILE A N 1
ATOM 1454 C CA . ILE A 1 185 ? 10.547 19.118 17.169 1.00 84.38 185 ILE A CA 1
ATOM 1455 C C . ILE A 1 185 ? 11.282 19.655 15.934 1.00 84.38 185 ILE A C 1
ATOM 1457 O O . ILE A 1 185 ? 12.266 20.375 16.081 1.00 84.38 185 ILE A O 1
ATOM 1461 N N . ILE A 1 186 ? 10.813 19.350 14.720 1.00 80.06 186 ILE A N 1
ATOM 1462 C CA . ILE A 1 186 ? 11.494 19.761 13.478 1.00 80.06 186 ILE A CA 1
ATOM 1463 C C . ILE A 1 186 ? 11.574 21.290 13.317 1.00 80.06 186 ILE A C 1
ATOM 1465 O O . ILE A 1 186 ? 12.662 21.783 13.013 1.00 80.06 186 ILE A O 1
ATOM 1469 N N . PRO A 1 187 ? 10.496 22.074 13.531 1.00 79.06 187 PRO A N 1
ATOM 1470 C CA . PRO A 1 187 ? 10.583 23.531 13.444 1.00 79.06 187 PRO A CA 1
ATOM 1471 C C . PRO A 1 187 ? 11.560 24.128 14.462 1.00 79.06 187 PRO A C 1
ATOM 1473 O O . PRO A 1 187 ? 12.325 25.022 14.114 1.00 79.06 187 PRO A O 1
ATOM 1476 N N . ILE A 1 188 ? 11.589 23.601 15.693 1.00 83.94 188 ILE A N 1
ATOM 1477 C CA . ILE A 1 188 ? 12.542 24.028 16.730 1.00 83.94 188 ILE A CA 1
ATOM 1478 C C . ILE A 1 188 ? 13.981 23.717 16.303 1.00 83.94 188 ILE A C 1
ATOM 1480 O O . ILE A 1 188 ? 14.860 24.565 16.439 1.00 83.94 188 ILE A O 1
ATOM 1484 N N . LEU A 1 189 ? 14.221 22.530 15.744 1.00 79.31 189 LEU A N 1
ATOM 1485 C CA . LEU A 1 189 ? 15.542 22.123 15.267 1.00 79.31 189 LEU A CA 1
ATOM 1486 C C . LEU A 1 189 ? 16.045 23.030 14.132 1.00 79.31 189 LEU A C 1
ATOM 1488 O O . LEU A 1 189 ? 17.210 23.422 14.127 1.00 79.31 189 LEU A O 1
ATOM 1492 N N . LYS A 1 190 ? 15.143 23.435 13.229 1.00 76.75 190 LYS A N 1
ATOM 1493 C CA . LYS A 1 190 ? 15.431 24.399 12.160 1.00 76.75 190 LYS A CA 1
ATOM 1494 C C . LYS A 1 190 ? 15.771 25.789 12.710 1.00 76.75 190 LYS A C 1
ATOM 1496 O O . LYS A 1 190 ? 16.684 26.437 12.213 1.00 76.75 190 LYS A O 1
ATOM 1501 N N . LEU A 1 191 ? 15.073 26.242 13.756 1.00 78.12 191 LEU A N 1
ATOM 1502 C CA . LEU A 1 191 ? 15.375 27.515 14.427 1.00 78.12 191 LEU A CA 1
ATOM 1503 C C . LEU A 1 191 ? 16.736 27.508 15.141 1.00 78.12 191 LEU A C 1
ATOM 1505 O O . LEU A 1 191 ? 17.357 28.558 15.273 1.00 78.12 191 LEU A O 1
ATOM 1509 N N . LEU A 1 192 ? 17.215 26.338 15.569 1.00 81.44 192 LEU A N 1
ATOM 1510 C CA . LEU A 1 192 ? 18.534 26.148 16.185 1.00 81.44 192 LEU A CA 1
ATOM 1511 C C . LEU A 1 192 ? 19.689 26.095 15.165 1.00 81.44 192 LEU A C 1
ATOM 1513 O O . LEU A 1 192 ? 20.833 25.887 15.565 1.00 81.44 192 LEU A O 1
ATOM 1517 N N . GLY A 1 193 ? 19.416 26.279 13.867 1.00 72.69 193 GLY A N 1
ATOM 1518 C CA . GLY A 1 193 ? 20.440 26.307 12.815 1.00 72.69 193 GLY A CA 1
ATOM 1519 C C . GLY A 1 193 ? 21.053 24.941 12.493 1.00 72.69 193 GLY A C 1
ATOM 1520 O O . GLY A 1 193 ? 22.081 24.867 11.825 1.00 72.69 193 GLY A O 1
ATOM 1521 N N . LEU A 1 194 ? 20.438 23.852 12.961 1.00 69.56 194 LEU A N 1
ATOM 1522 C CA . LEU A 1 194 ? 20.796 22.492 12.570 1.00 69.56 194 LEU A CA 1
ATOM 1523 C C . LEU A 1 194 ? 20.069 22.170 11.259 1.00 69.56 194 LEU A C 1
ATOM 1525 O O . LEU A 1 194 ? 19.059 21.465 11.249 1.00 69.56 194 LEU A O 1
ATOM 1529 N N . ASP A 1 195 ? 20.550 22.754 10.159 1.00 59.16 195 ASP A N 1
ATOM 1530 C CA . ASP A 1 195 ? 20.036 22.479 8.819 1.00 59.16 195 ASP A CA 1
ATOM 1531 C C . ASP A 1 195 ? 20.281 21.005 8.479 1.00 59.16 195 ASP A C 1
ATOM 1533 O O . ASP A 1 195 ? 21.399 20.574 8.202 1.00 59.16 195 ASP A O 1
ATOM 1537 N N . ALA A 1 196 ? 19.216 20.208 8.524 1.00 57.84 196 ALA A N 1
ATOM 1538 C CA . ALA A 1 196 ? 19.236 18.870 7.964 1.00 57.84 196 ALA A CA 1
ATOM 1539 C C . ALA A 1 196 ? 19.320 19.009 6.435 1.00 57.84 196 ALA A C 1
ATOM 1541 O O . ALA A 1 196 ? 18.498 19.711 5.838 1.00 57.84 196 ALA A O 1
ATOM 1542 N N . ASP A 1 197 ? 20.315 18.365 5.813 1.00 56.62 197 ASP A N 1
ATOM 1543 C CA . ASP A 1 197 ? 20.591 18.423 4.373 1.00 56.62 197 ASP A CA 1
ATOM 1544 C C . ASP A 1 197 ? 19.306 18.417 3.531 1.00 56.62 197 ASP A C 1
ATOM 1546 O O . ASP A 1 197 ? 18.365 17.667 3.801 1.00 56.62 197 ASP A O 1
ATOM 1550 N N . THR A 1 198 ? 19.253 19.219 2.468 1.00 54.59 198 THR A N 1
ATOM 1551 C CA . THR A 1 198 ? 18.071 19.402 1.594 1.00 54.59 198 THR A CA 1
ATOM 1552 C C . THR A 1 198 ? 17.464 18.101 1.033 1.00 54.59 198 THR A C 1
ATOM 1554 O O . THR A 1 198 ? 16.292 18.084 0.643 1.00 54.59 198 THR A O 1
ATOM 1557 N N . SER A 1 199 ? 18.213 16.993 1.018 1.00 55.94 199 SER A N 1
ATOM 1558 C CA . SER A 1 199 ? 17.721 15.641 0.707 1.00 55.94 199 SER A CA 1
ATOM 1559 C C . SER A 1 199 ? 16.819 15.065 1.808 1.00 55.94 199 SER A C 1
ATOM 1561 O O . SER A 1 199 ? 15.777 14.479 1.511 1.00 55.94 199 SER A O 1
ATOM 1563 N N . SER A 1 200 ? 17.167 15.291 3.076 1.00 58.34 200 SER A N 1
ATOM 1564 C CA . SER A 1 200 ? 16.349 14.935 4.235 1.00 58.34 200 SER A CA 1
ATOM 1565 C C . SER A 1 200 ? 15.101 15.815 4.338 1.00 58.34 200 SER A C 1
ATOM 1567 O O . SER A 1 200 ? 14.025 15.317 4.644 1.00 58.34 200 SER A O 1
ATOM 1569 N N . ALA A 1 201 ? 15.168 17.091 3.949 1.00 56.91 201 ALA A N 1
ATOM 1570 C CA . ALA A 1 201 ? 13.990 17.961 3.929 1.00 56.91 201 ALA A CA 1
ATOM 1571 C C . ALA A 1 201 ? 12.855 17.417 3.033 1.00 56.91 201 ALA A C 1
ATOM 1573 O O . ALA A 1 201 ? 11.685 17.506 3.402 1.00 56.91 201 ALA A O 1
ATOM 1574 N N . ARG A 1 202 ? 13.188 16.786 1.893 1.00 56.97 202 ARG A N 1
ATOM 1575 C CA . ARG A 1 202 ? 12.206 16.151 0.992 1.00 56.97 202 ARG A CA 1
ATOM 1576 C C . ARG A 1 202 ? 11.591 14.876 1.575 1.00 56.97 202 ARG A C 1
ATOM 1578 O O . ARG A 1 202 ? 10.383 14.679 1.445 1.00 56.97 202 ARG A O 1
ATOM 1585 N N . SER A 1 203 ? 12.379 14.030 2.241 1.00 60.44 203 SER A N 1
ATOM 1586 C CA . SER A 1 203 ? 11.842 12.838 2.913 1.00 60.44 203 SER A CA 1
ATOM 1587 C C . SER A 1 203 ? 10.977 13.213 4.120 1.00 60.44 203 SER A C 1
ATOM 1589 O O . SER A 1 203 ? 9.929 12.606 4.329 1.00 60.44 203 SER A O 1
ATOM 1591 N N . LEU A 1 204 ? 11.323 14.281 4.845 1.00 62.81 204 LEU A N 1
ATOM 1592 C CA . LEU A 1 204 ? 10.502 14.837 5.924 1.00 62.81 204 LEU A CA 1
ATOM 1593 C C . LEU A 1 204 ? 9.144 15.366 5.419 1.00 62.81 204 LEU A C 1
ATOM 1595 O O . LEU A 1 204 ? 8.1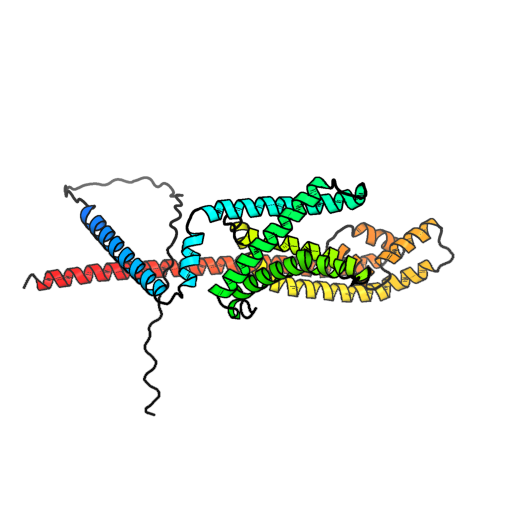57 15.275 6.148 1.00 62.81 204 LEU A O 1
ATOM 1599 N N . THR A 1 205 ? 9.049 15.849 4.172 1.00 65.12 205 THR A N 1
ATOM 1600 C CA . THR A 1 205 ? 7.763 16.217 3.548 1.00 65.12 205 THR A CA 1
ATOM 1601 C C . THR A 1 205 ? 6.865 15.000 3.337 1.00 65.12 205 THR A C 1
ATOM 1603 O O . THR A 1 205 ? 5.686 15.060 3.681 1.00 65.12 205 THR A O 1
ATOM 1606 N N . ALA A 1 206 ? 7.405 13.871 2.862 1.00 65.19 206 ALA A N 1
ATOM 1607 C CA . ALA A 1 206 ? 6.638 12.627 2.747 1.00 65.19 206 ALA A CA 1
ATOM 1608 C C . ALA A 1 206 ? 6.150 12.137 4.119 1.00 65.19 206 ALA A C 1
ATOM 1610 O O . ALA A 1 206 ? 5.038 11.626 4.244 1.00 65.19 206 ALA A O 1
ATOM 1611 N N . LEU A 1 207 ? 6.933 12.369 5.177 1.00 65.75 207 LEU A N 1
ATOM 1612 C CA . LEU A 1 207 ? 6.523 12.004 6.527 1.00 65.75 207 LEU A CA 1
ATOM 1613 C C . LEU A 1 207 ? 5.362 12.863 7.070 1.00 65.75 207 LEU A C 1
ATOM 1615 O O . LEU A 1 207 ? 4.623 12.406 7.941 1.00 65.75 207 LEU A O 1
ATOM 1619 N N . ARG A 1 208 ? 5.092 14.044 6.492 1.00 67.00 208 ARG A N 1
ATOM 1620 C CA . ARG A 1 208 ? 3.855 14.802 6.768 1.00 67.00 208 ARG A CA 1
ATOM 1621 C C . ARG A 1 208 ? 2.601 14.049 6.325 1.00 67.00 208 ARG A C 1
ATOM 1623 O O . ARG A 1 208 ? 1.520 14.358 6.815 1.00 67.00 208 ARG A O 1
ATOM 1630 N N . ALA A 1 209 ? 2.708 13.050 5.446 1.00 69.50 209 ALA A N 1
ATOM 1631 C CA . ALA A 1 209 ? 1.583 12.182 5.110 1.00 69.50 209 ALA A CA 1
ATOM 1632 C C . ALA A 1 209 ? 1.205 11.242 6.267 1.00 69.50 209 ALA A C 1
ATOM 1634 O O . ALA A 1 209 ? 0.048 10.838 6.348 1.00 69.50 209 ALA A O 1
ATOM 1635 N N . PHE A 1 210 ? 2.102 10.956 7.230 1.00 71.12 210 PHE A N 1
ATOM 1636 C CA . PHE A 1 210 ? 1.742 10.138 8.403 1.00 71.12 210 PHE A CA 1
ATOM 1637 C C . PHE A 1 210 ? 0.648 10.777 9.255 1.00 71.12 210 PHE A C 1
ATOM 1639 O O . PHE A 1 210 ? -0.120 10.101 9.936 1.00 71.12 210 PHE A O 1
ATOM 1646 N N . ARG A 1 211 ? 0.535 12.096 9.158 1.00 70.62 211 ARG A N 1
ATOM 1647 C CA . ARG A 1 211 ? -0.519 12.896 9.759 1.00 70.62 211 ARG A CA 1
ATOM 1648 C C . ARG A 1 211 ? -1.919 12.472 9.277 1.00 70.62 211 ARG A C 1
ATOM 1650 O O . ARG A 1 211 ? -2.870 12.585 10.045 1.00 70.62 211 ARG A O 1
ATOM 1657 N N . LEU A 1 212 ? -2.032 11.893 8.074 1.00 73.38 212 LEU A N 1
ATOM 1658 C CA . LEU A 1 212 ? -3.265 11.299 7.542 1.00 73.38 212 LEU A CA 1
ATOM 1659 C C . LEU A 1 212 ? -3.665 10.014 8.282 1.00 73.38 212 LEU A C 1
ATOM 1661 O O . LEU A 1 212 ? -4.853 9.729 8.390 1.00 73.38 212 LEU A O 1
ATOM 1665 N N . PHE A 1 213 ? -2.728 9.268 8.883 1.00 75.38 213 PHE A N 1
ATOM 1666 C CA . PHE A 1 213 ? -3.085 8.110 9.716 1.00 75.38 213 PHE A CA 1
ATOM 1667 C C . PHE A 1 213 ? -3.863 8.509 10.978 1.00 75.38 213 PHE A C 1
ATOM 1669 O O . PHE A 1 213 ? -4.570 7.674 11.542 1.00 75.38 213 PHE A O 1
ATOM 1676 N N . ARG A 1 214 ? -3.830 9.787 11.393 1.00 72.38 214 ARG A N 1
ATOM 1677 C CA . ARG A 1 214 ? -4.738 10.299 12.435 1.00 72.38 214 ARG A CA 1
ATOM 1678 C C . ARG A 1 214 ? -6.205 10.141 12.035 1.00 72.38 214 ARG A C 1
ATOM 1680 O O . ARG A 1 214 ? -7.030 9.874 12.903 1.00 72.38 214 ARG A O 1
ATOM 1687 N N . LEU A 1 215 ? -6.524 10.235 10.741 1.00 71.25 215 LEU A N 1
ATOM 1688 C CA . LEU A 1 215 ? -7.870 9.959 10.246 1.00 71.25 215 LEU A CA 1
ATOM 1689 C C . LEU A 1 215 ? -8.240 8.498 10.496 1.00 71.25 215 LEU A C 1
ATOM 1691 O O . LEU A 1 215 ? -9.295 8.239 11.056 1.00 71.25 215 LEU A O 1
ATOM 1695 N N . ALA A 1 216 ? -7.349 7.554 10.180 1.00 71.56 216 ALA A N 1
ATOM 1696 C CA . ALA A 1 216 ? -7.582 6.136 10.457 1.00 71.56 216 ALA A CA 1
ATOM 1697 C C . ALA A 1 216 ? -7.805 5.874 11.959 1.00 71.56 216 ALA A C 1
ATOM 1699 O O . ALA A 1 216 ? -8.708 5.127 12.331 1.00 71.56 216 ALA A O 1
ATOM 1700 N N . HIS A 1 217 ? -7.042 6.538 12.832 1.00 73.44 217 HIS A N 1
ATOM 1701 C CA . HIS A 1 217 ? -7.245 6.468 14.279 1.00 73.44 217 HIS A CA 1
ATOM 1702 C C . HIS A 1 217 ? -8.647 6.941 14.710 1.00 73.44 217 HIS A C 1
ATOM 1704 O O . HIS A 1 217 ? -9.321 6.251 15.475 1.00 73.44 217 HIS A O 1
ATOM 1710 N N . VAL A 1 218 ? -9.090 8.104 14.219 1.00 70.12 218 VAL A N 1
ATOM 1711 C CA . VAL A 1 218 ? -10.383 8.712 14.584 1.00 70.12 218 VAL A CA 1
ATOM 1712 C C . VAL A 1 218 ? -11.560 7.948 13.981 1.00 70.12 218 VAL A C 1
ATOM 1714 O O . VAL A 1 218 ? -12.517 7.641 14.686 1.00 70.12 218 VAL A O 1
ATOM 1717 N N . VAL A 1 219 ? -11.449 7.537 12.718 1.00 71.00 219 VAL A N 1
ATOM 1718 C CA . VAL A 1 219 ? -12.443 6.708 12.021 1.00 71.00 219 VAL A CA 1
ATOM 1719 C C . VAL A 1 219 ? -12.682 5.386 12.761 1.00 71.00 219 VAL A C 1
ATOM 1721 O O . VAL A 1 219 ? -13.781 4.852 12.699 1.00 71.00 219 VAL A O 1
ATOM 1724 N N . ARG A 1 220 ? -11.700 4.858 13.509 1.00 71.25 220 ARG A N 1
ATOM 1725 C CA . ARG A 1 220 ? -11.851 3.651 14.353 1.00 71.25 220 ARG A CA 1
ATOM 1726 C C . ARG A 1 220 ? -12.717 3.826 15.586 1.00 71.25 220 ARG A C 1
ATOM 1728 O O . ARG A 1 220 ? -13.264 2.842 16.075 1.00 71.25 220 ARG A O 1
ATOM 1735 N N . LYS A 1 221 ? -12.779 5.040 16.117 1.00 68.25 221 LYS A N 1
ATOM 1736 C CA . LYS A 1 221 ? -13.474 5.340 17.371 1.00 68.25 221 LYS A CA 1
ATOM 1737 C C . LYS A 1 221 ? -14.935 5.714 17.145 1.00 68.25 221 LYS A C 1
ATOM 1739 O O . LYS A 1 221 ? -15.764 5.463 18.006 1.00 68.25 221 LYS A O 1
ATOM 1744 N N . ILE A 1 222 ? -15.242 6.244 15.965 1.00 69.31 222 ILE A N 1
ATOM 1745 C CA . ILE A 1 222 ? -16.582 6.700 15.613 1.00 69.31 222 ILE A CA 1
ATOM 1746 C C . ILE A 1 222 ? -17.475 5.503 15.263 1.00 69.31 222 ILE A C 1
ATOM 1748 O O . ILE A 1 222 ? -17.215 4.768 14.309 1.00 69.31 222 ILE A O 1
ATOM 1752 N N . GLU A 1 223 ? -18.585 5.369 15.991 1.00 68.94 223 GLU A N 1
ATOM 1753 C CA . GLU A 1 223 ? -19.593 4.318 15.783 1.00 68.94 223 GLU A CA 1
ATOM 1754 C C . GLU A 1 223 ? -20.167 4.303 14.350 1.00 68.94 223 GLU A C 1
ATOM 1756 O O . GLU A 1 223 ? -20.444 3.231 13.820 1.00 68.94 223 GLU A O 1
ATOM 1761 N N . LEU A 1 224 ? -20.270 5.464 13.684 1.00 71.25 224 LEU A N 1
ATOM 1762 C CA . LEU A 1 224 ? -20.754 5.590 12.297 1.00 71.25 224 LEU A CA 1
ATOM 1763 C C . LEU A 1 224 ? -19.938 4.755 11.293 1.00 71.25 224 LEU A C 1
ATOM 1765 O O . LEU A 1 224 ? -20.479 4.290 10.297 1.00 71.25 224 LEU A O 1
ATOM 1769 N N . PHE A 1 225 ? -18.643 4.551 11.546 1.00 74.31 225 PHE A N 1
ATOM 1770 C CA . PHE A 1 225 ? -17.758 3.799 10.652 1.00 74.31 225 PHE A CA 1
ATOM 1771 C C . PHE A 1 225 ? -17.574 2.342 11.083 1.00 74.31 225 PHE A C 1
ATOM 1773 O O . PHE A 1 225 ? -16.708 1.651 10.542 1.00 74.31 225 PHE A O 1
ATOM 1780 N N . HIS A 1 226 ? -18.367 1.851 12.039 1.00 77.94 226 HIS A N 1
ATOM 1781 C CA . HIS A 1 226 ? -18.264 0.473 12.512 1.00 77.94 226 HIS A CA 1
ATOM 1782 C C . HIS A 1 226 ? -18.342 -0.539 11.359 1.00 77.94 226 HIS A C 1
ATOM 1784 O O . HIS A 1 226 ? -17.512 -1.444 11.287 1.00 77.94 226 HIS A O 1
ATOM 1790 N N . GLU A 1 227 ? -19.254 -0.329 10.405 1.00 78.88 227 GLU A N 1
ATOM 1791 C CA . GLU A 1 227 ? -19.401 -1.174 9.212 1.00 78.88 227 GLU A CA 1
ATOM 1792 C C . GLU A 1 227 ? -18.124 -1.218 8.359 1.00 78.88 227 GLU A C 1
ATOM 1794 O O . GLU A 1 227 ? -17.685 -2.290 7.937 1.00 78.88 227 GLU A O 1
ATOM 1799 N N . VAL A 1 228 ? -17.460 -0.070 8.177 1.00 79.50 228 VAL A N 1
ATOM 1800 C CA . VAL A 1 228 ? -16.184 0.021 7.450 1.00 79.50 228 VAL A CA 1
ATOM 1801 C C . VAL A 1 228 ? -15.107 -0.802 8.155 1.00 79.50 228 VAL A C 1
ATOM 1803 O O . VAL A 1 228 ? -14.351 -1.525 7.508 1.00 79.50 228 VAL A O 1
ATOM 1806 N N . TRP A 1 229 ? -15.049 -0.757 9.487 1.00 77.12 229 TRP A N 1
ATOM 1807 C CA . TRP A 1 229 ? -14.080 -1.546 10.253 1.00 77.12 229 TRP A CA 1
ATOM 1808 C C . TRP A 1 229 ? -14.358 -3.039 10.242 1.00 77.12 229 TRP A C 1
ATOM 1810 O O . TRP A 1 229 ? -13.407 -3.822 10.252 1.00 77.12 229 TRP A O 1
ATOM 1820 N N . VAL A 1 230 ? -15.627 -3.441 10.218 1.00 78.31 230 VAL A N 1
ATOM 1821 C CA . VAL A 1 230 ? -16.006 -4.845 10.035 1.00 78.31 230 VAL A CA 1
ATOM 1822 C C . VAL A 1 230 ? -15.513 -5.339 8.674 1.00 78.31 230 VAL A C 1
ATOM 1824 O O . VAL A 1 230 ? -14.868 -6.387 8.618 1.00 78.31 230 VAL A O 1
ATOM 1827 N N . LEU A 1 231 ? -15.697 -4.553 7.607 1.00 81.06 231 LEU A N 1
ATOM 1828 C CA . LEU A 1 231 ? -15.189 -4.891 6.276 1.00 81.06 231 LEU A CA 1
ATOM 1829 C C . LEU A 1 231 ? -13.656 -4.985 6.249 1.00 81.06 231 LEU A C 1
ATOM 1831 O O . LEU A 1 231 ? -13.108 -5.975 5.771 1.00 81.06 231 LEU A O 1
ATOM 1835 N N . VAL A 1 232 ? -12.952 -3.998 6.814 1.00 81.31 232 VAL A N 1
ATOM 1836 C CA . VAL A 1 232 ? -11.478 -3.989 6.870 1.00 81.31 232 VAL A CA 1
ATOM 1837 C C . VAL A 1 232 ? -10.936 -5.180 7.664 1.00 81.31 232 VAL A C 1
ATOM 1839 O O . VAL A 1 232 ? -9.950 -5.790 7.252 1.00 81.31 232 VAL A O 1
ATOM 1842 N N . ARG A 1 233 ? -11.571 -5.549 8.784 1.00 78.81 233 ARG A N 1
ATOM 1843 C CA . ARG A 1 233 ? -11.197 -6.753 9.544 1.00 78.81 233 ARG A CA 1
ATOM 1844 C C . ARG A 1 233 ? -11.425 -8.021 8.724 1.00 78.81 233 ARG A C 1
ATOM 1846 O O . ARG A 1 233 ? -10.509 -8.830 8.647 1.00 78.81 233 ARG A O 1
ATOM 1853 N N . GLY A 1 234 ? -12.563 -8.136 8.036 1.00 75.19 234 GLY A N 1
ATOM 1854 C CA . GLY A 1 234 ? -12.830 -9.262 7.134 1.00 75.19 234 GLY A CA 1
ATOM 1855 C C . GLY A 1 234 ? -11.810 -9.372 5.992 1.00 75.19 234 GLY A C 1
ATOM 1856 O O . GLY A 1 234 ? -11.359 -10.464 5.655 1.00 75.19 234 GLY A O 1
ATOM 1857 N N . MET A 1 235 ? -11.356 -8.241 5.442 1.00 76.88 235 MET A N 1
ATOM 1858 C CA . MET A 1 235 ? -10.266 -8.223 4.456 1.00 76.88 235 MET A CA 1
ATOM 1859 C C . MET A 1 235 ? -8.921 -8.630 5.069 1.00 76.88 235 MET A C 1
ATOM 1861 O O . MET A 1 235 ? -8.141 -9.343 4.435 1.00 76.88 235 MET A O 1
ATOM 1865 N N . SER A 1 236 ? -8.646 -8.197 6.303 1.00 79.75 236 SER A N 1
ATOM 1866 C CA . SER A 1 236 ? -7.420 -8.550 7.022 1.00 79.75 236 SER A CA 1
ATOM 1867 C C . SER A 1 236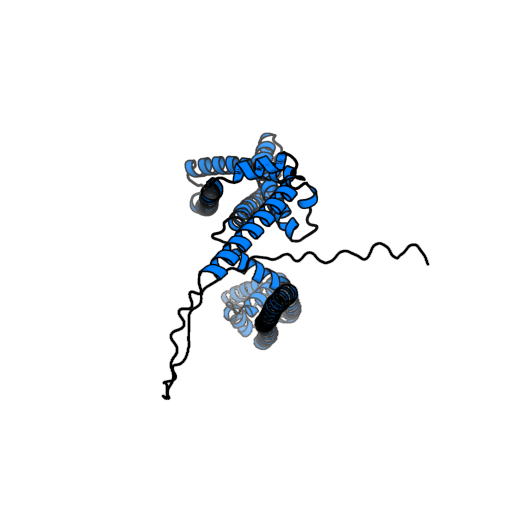 ? -7.302 -10.055 7.255 1.00 79.75 236 SER A C 1
ATOM 1869 O O . SER A 1 236 ? -6.184 -10.566 7.263 1.00 79.75 236 SER A O 1
ATOM 1871 N N . ASP A 1 237 ? -8.411 -10.776 7.398 1.00 75.62 237 ASP A N 1
ATOM 1872 C CA . ASP A 1 237 ? -8.383 -12.234 7.554 1.00 75.62 237 ASP A CA 1
ATOM 1873 C C . ASP A 1 237 ? -7.879 -12.932 6.276 1.00 75.62 237 ASP A C 1
ATOM 1875 O O . ASP A 1 237 ? -7.164 -13.934 6.339 1.00 75.62 237 ASP A O 1
ATOM 1879 N N . SER A 1 238 ? -8.130 -12.333 5.107 1.00 80.25 238 SER A N 1
ATOM 1880 C CA . SER A 1 238 ? -7.664 -12.830 3.803 1.00 80.25 238 SER A CA 1
ATOM 1881 C C . SER A 1 238 ? -6.227 -12.414 3.453 1.00 80.25 238 SER A C 1
ATOM 1883 O O . SER A 1 238 ? -5.656 -12.917 2.480 1.00 80.25 238 SER A O 1
ATOM 1885 N N . ILE A 1 239 ? -5.599 -11.526 4.238 1.00 84.19 239 ILE A N 1
ATOM 1886 C CA . ILE A 1 239 ? -4.298 -10.925 3.895 1.00 84.19 239 ILE A CA 1
ATOM 1887 C C . ILE A 1 239 ? -3.186 -11.966 3.748 1.00 84.19 239 ILE A C 1
ATOM 1889 O O . ILE A 1 239 ? -2.291 -11.808 2.922 1.00 84.19 239 ILE A O 1
ATOM 1893 N N . ARG A 1 240 ? -3.255 -13.058 4.522 1.00 83.12 240 ARG A N 1
ATOM 1894 C CA . ARG A 1 240 ? -2.264 -14.138 4.470 1.00 83.12 240 ARG A CA 1
ATOM 1895 C C . ARG A 1 240 ? -2.285 -14.838 3.115 1.00 83.12 240 ARG A C 1
ATOM 1897 O O . ARG A 1 240 ? -1.223 -15.071 2.549 1.00 83.12 240 ARG A O 1
ATOM 1904 N N . VAL A 1 241 ? -3.472 -15.176 2.612 1.00 81.69 241 VAL A N 1
ATOM 1905 C CA . VAL A 1 241 ? -3.629 -15.846 1.313 1.00 81.69 241 VAL A CA 1
ATOM 1906 C C . VAL A 1 241 ? -3.162 -14.910 0.203 1.00 81.69 241 VAL A C 1
ATOM 1908 O O . VAL A 1 241 ? -2.307 -15.293 -0.590 1.00 81.69 241 VAL A O 1
ATOM 1911 N N . LEU A 1 242 ? -3.623 -13.655 0.226 1.00 83.69 242 LEU A N 1
ATOM 1912 C CA . LEU A 1 242 ? -3.217 -12.630 -0.739 1.00 83.69 242 LEU A CA 1
ATOM 1913 C C . LEU A 1 242 ? -1.697 -12.433 -0.776 1.00 83.69 242 LEU A C 1
ATOM 1915 O O . LEU A 1 242 ? -1.117 -12.375 -1.857 1.00 83.69 242 LEU A O 1
ATOM 1919 N N . PHE A 1 243 ? -1.041 -12.381 0.386 1.00 87.50 243 PHE A N 1
ATOM 1920 C CA . PHE A 1 243 ? 0.410 -12.233 0.481 1.00 87.50 243 PHE A CA 1
ATOM 1921 C C . PHE A 1 243 ? 1.156 -13.361 -0.241 1.00 87.50 243 PHE A C 1
ATOM 1923 O O . PHE A 1 243 ? 2.024 -13.095 -1.074 1.00 87.50 243 PHE A O 1
ATOM 1930 N N . TRP A 1 244 ? 0.791 -14.619 0.021 1.00 87.38 244 TRP A N 1
ATOM 1931 C CA . TRP A 1 244 ? 1.407 -15.761 -0.658 1.00 87.38 244 TRP A CA 1
ATOM 1932 C C . TRP A 1 244 ? 1.131 -15.757 -2.158 1.00 87.38 244 TRP A C 1
ATOM 1934 O O . TRP A 1 244 ? 2.012 -16.091 -2.948 1.00 87.38 244 TRP A O 1
ATOM 1944 N N . THR A 1 245 ? -0.056 -15.330 -2.577 1.00 85.56 245 THR A N 1
ATOM 1945 C CA . THR A 1 245 ? -0.370 -15.238 -4.000 1.00 85.56 245 THR A CA 1
ATOM 1946 C C . THR A 1 245 ? 0.419 -14.153 -4.714 1.00 85.56 245 THR A C 1
ATOM 1948 O O . THR A 1 245 ? 0.919 -14.401 -5.809 1.00 85.56 245 THR A O 1
ATOM 1951 N N . ILE A 1 246 ? 0.594 -12.983 -4.094 1.00 89.25 246 ILE A N 1
ATOM 1952 C CA . ILE A 1 246 ? 1.455 -11.921 -4.628 1.00 89.25 246 ILE A CA 1
ATOM 1953 C C . ILE A 1 246 ? 2.881 -12.450 -4.814 1.00 89.25 246 ILE A C 1
ATOM 1955 O O . ILE A 1 246 ? 3.479 -12.202 -5.857 1.00 89.25 246 ILE A O 1
ATOM 1959 N N . ILE A 1 247 ? 3.403 -13.239 -3.866 1.00 92.06 247 ILE A N 1
ATOM 1960 C CA . ILE A 1 247 ? 4.722 -13.879 -3.995 1.00 92.06 247 ILE A CA 1
ATOM 1961 C C . ILE A 1 247 ? 4.772 -14.831 -5.197 1.00 92.06 247 ILE A C 1
ATOM 1963 O O . ILE A 1 247 ? 5.736 -14.795 -5.960 1.00 92.06 247 ILE A O 1
ATOM 1967 N N . VAL A 1 248 ? 3.753 -15.672 -5.392 1.00 90.94 248 VAL A N 1
ATOM 1968 C CA . VAL A 1 248 ? 3.706 -16.609 -6.530 1.00 90.94 248 VAL A CA 1
ATOM 1969 C C . VAL A 1 248 ? 3.638 -15.859 -7.862 1.00 90.94 248 VAL A C 1
ATOM 1971 O O . VAL A 1 248 ? 4.395 -16.178 -8.778 1.00 90.94 248 VAL A O 1
ATOM 1974 N N . ILE A 1 249 ? 2.785 -14.835 -7.969 1.00 91.00 249 ILE A N 1
ATOM 1975 C CA . ILE A 1 249 ? 2.680 -13.994 -9.172 1.00 91.00 249 ILE A CA 1
ATOM 1976 C C . ILE A 1 249 ? 4.006 -13.273 -9.436 1.00 91.00 249 ILE A C 1
ATOM 1978 O O . ILE A 1 249 ? 4.474 -13.249 -10.576 1.00 91.00 249 ILE A O 1
ATOM 1982 N N . PHE A 1 250 ? 4.637 -12.730 -8.395 1.00 93.81 250 PHE A N 1
ATOM 1983 C CA . PHE A 1 250 ? 5.947 -12.093 -8.486 1.00 93.81 250 PHE A CA 1
ATOM 1984 C C . PHE A 1 250 ? 7.016 -13.067 -8.993 1.00 93.81 250 PHE A C 1
ATOM 1986 O O . PHE A 1 250 ? 7.751 -12.727 -9.915 1.00 93.81 250 PHE A O 1
ATOM 1993 N N . LEU A 1 251 ? 7.075 -14.288 -8.453 1.00 94.88 251 LEU A N 1
ATOM 1994 C CA . LEU A 1 251 ? 8.046 -15.303 -8.865 1.00 94.88 251 LEU A CA 1
ATOM 1995 C C . LEU A 1 251 ? 7.856 -15.717 -10.329 1.00 94.88 251 LEU A C 1
ATOM 1997 O O . LEU A 1 251 ? 8.827 -15.776 -11.078 1.00 94.88 251 LEU A O 1
ATOM 2001 N N . ILE A 1 252 ? 6.616 -15.968 -10.757 1.00 93.38 252 ILE A N 1
ATOM 2002 C CA . ILE A 1 252 ? 6.312 -16.302 -12.157 1.00 93.38 252 ILE A CA 1
ATOM 2003 C C . ILE A 1 252 ? 6.702 -15.138 -13.069 1.00 93.38 252 ILE A C 1
ATOM 2005 O O . ILE A 1 252 ? 7.361 -15.343 -14.086 1.00 93.38 252 ILE A O 1
ATOM 2009 N N . THR A 1 253 ? 6.353 -13.912 -12.680 1.00 95.38 253 THR A N 1
ATOM 2010 C CA . THR A 1 253 ? 6.695 -12.702 -13.435 1.00 95.38 253 THR A CA 1
ATOM 2011 C C . THR A 1 253 ? 8.204 -12.509 -13.520 1.00 95.38 253 THR A C 1
ATOM 2013 O O . THR A 1 253 ? 8.703 -12.178 -14.585 1.00 95.38 253 THR A O 1
ATOM 2016 N N . TYR A 1 254 ? 8.946 -12.785 -12.448 1.00 96.56 254 TYR A N 1
ATOM 2017 C CA . TYR A 1 254 ? 10.404 -12.745 -12.438 1.00 96.56 254 TYR A CA 1
ATOM 2018 C C . TYR A 1 254 ? 11.019 -13.787 -13.383 1.00 96.56 254 TYR A C 1
ATOM 2020 O O . TYR A 1 254 ? 11.901 -13.457 -14.172 1.00 96.56 254 TYR A O 1
ATOM 2028 N N . ILE A 1 255 ? 10.530 -15.032 -13.355 1.00 96.31 255 ILE A N 1
ATOM 2029 C CA . ILE A 1 255 ? 11.005 -16.094 -14.255 1.00 96.31 255 ILE A CA 1
ATOM 2030 C C . ILE A 1 255 ? 10.783 -15.683 -15.716 1.00 96.31 255 ILE A C 1
ATOM 2032 O O . ILE A 1 255 ? 11.716 -15.723 -16.518 1.00 96.31 255 ILE A O 1
ATOM 2036 N N . PHE A 1 256 ? 9.572 -15.233 -16.056 1.00 95.94 256 PHE A N 1
ATOM 2037 C CA . PHE A 1 256 ? 9.265 -14.760 -17.405 1.00 95.94 256 PHE A CA 1
ATOM 2038 C C . PHE A 1 256 ? 10.069 -13.514 -17.774 1.00 95.94 256 PHE A C 1
ATOM 2040 O O . PHE A 1 256 ? 10.606 -13.469 -18.870 1.00 95.94 256 PHE A O 1
ATOM 2047 N N . ALA A 1 257 ? 10.256 -12.560 -16.863 1.00 96.81 257 ALA A N 1
ATOM 2048 C CA . ALA A 1 257 ? 11.092 -11.380 -17.073 1.00 96.81 257 ALA A CA 1
ATOM 2049 C C . ALA A 1 257 ? 12.531 -11.747 -17.459 1.00 96.81 257 ALA A C 1
ATOM 2051 O O . ALA A 1 257 ? 13.075 -11.173 -18.398 1.00 96.81 257 ALA A O 1
ATOM 2052 N N . VAL A 1 258 ? 13.138 -12.731 -16.790 1.00 96.38 258 VAL A N 1
ATOM 2053 C CA . VAL A 1 258 ? 14.484 -13.212 -17.141 1.00 96.38 258 VAL A CA 1
ATOM 2054 C C . VAL A 1 258 ? 14.494 -13.859 -18.531 1.00 96.38 258 VAL A C 1
ATOM 2056 O O . VAL A 1 258 ? 15.392 -13.577 -19.326 1.00 96.38 258 VAL A O 1
ATOM 2059 N N . PHE A 1 259 ? 13.482 -14.667 -18.868 1.00 95.44 259 PHE A N 1
ATOM 2060 C CA . PHE A 1 259 ? 13.347 -15.228 -20.218 1.00 95.44 259 PHE A CA 1
ATOM 2061 C C . PHE A 1 259 ? 13.141 -14.147 -21.285 1.00 95.44 259 PHE A C 1
ATOM 2063 O O . PHE A 1 259 ? 13.787 -14.187 -22.329 1.00 95.44 259 PHE A O 1
ATOM 2070 N N . GLY A 1 260 ? 12.283 -13.163 -21.027 1.00 94.56 260 GLY A N 1
ATOM 2071 C CA . GLY A 1 260 ? 12.051 -12.035 -21.917 1.00 94.56 260 GLY A CA 1
ATOM 2072 C C . GLY A 1 260 ? 13.311 -11.192 -22.104 1.00 94.56 260 GLY A C 1
ATOM 2073 O O . GLY A 1 260 ? 13.629 -10.827 -23.229 1.00 94.56 260 GLY A O 1
ATOM 2074 N N . LEU A 1 261 ? 14.103 -10.976 -21.053 1.00 94.25 261 LEU A N 1
ATOM 2075 C CA . LEU A 1 261 ? 15.379 -10.269 -21.163 1.00 94.25 261 LEU A CA 1
ATOM 2076 C C . LEU A 1 261 ? 16.365 -11.023 -22.070 1.00 94.25 261 LEU A C 1
ATOM 2078 O O . LEU A 1 261 ? 17.010 -10.427 -22.933 1.00 94.25 261 LEU A O 1
ATOM 2082 N N . ALA A 1 262 ? 16.447 -12.345 -21.904 1.00 93.31 262 ALA A N 1
ATOM 2083 C CA . ALA A 1 262 ? 17.346 -13.191 -22.681 1.00 93.31 262 ALA A CA 1
ATOM 2084 C C . ALA A 1 262 ? 16.930 -13.332 -24.155 1.00 93.31 262 ALA A C 1
ATOM 2086 O O . ALA A 1 262 ? 17.797 -13.376 -25.028 1.00 93.31 262 ALA A O 1
ATOM 2087 N N . LEU A 1 263 ? 15.625 -13.422 -24.434 1.00 92.00 263 LEU A N 1
ATOM 2088 C CA . LEU A 1 263 ? 15.108 -13.726 -25.771 1.00 92.00 263 LEU A CA 1
ATOM 2089 C C . LEU A 1 263 ? 14.657 -12.480 -26.545 1.00 92.00 263 LEU A C 1
ATOM 2091 O O . LEU A 1 263 ? 14.927 -12.367 -27.735 1.00 92.00 263 LEU A O 1
ATOM 2095 N N . ILE A 1 264 ? 13.962 -11.554 -25.882 1.00 92.75 264 ILE A N 1
ATOM 2096 C CA . ILE A 1 264 ? 13.338 -10.379 -26.502 1.00 92.75 264 ILE A CA 1
ATOM 2097 C C . ILE A 1 264 ? 14.288 -9.187 -26.442 1.00 92.75 264 ILE A C 1
ATOM 2099 O O . ILE A 1 264 ? 14.632 -8.624 -27.478 1.00 92.75 264 ILE A O 1
ATOM 2103 N N . SER A 1 265 ? 14.758 -8.814 -25.250 1.00 91.25 265 SER A N 1
ATOM 2104 C CA . SER A 1 265 ? 15.539 -7.581 -25.077 1.00 91.25 265 SER A CA 1
ATOM 2105 C C . SER A 1 265 ? 16.881 -7.633 -25.795 1.00 91.25 265 SER A C 1
ATOM 2107 O O . SER A 1 265 ? 17.301 -6.638 -26.381 1.00 91.25 265 SER A O 1
ATOM 2109 N N . LYS A 1 266 ? 17.524 -8.807 -25.833 1.00 88.81 266 LYS A N 1
ATOM 2110 C CA . LYS A 1 266 ? 18.727 -9.019 -26.646 1.00 88.81 266 LYS A CA 1
ATOM 2111 C C . LYS A 1 266 ? 18.463 -8.749 -28.134 1.00 88.81 266 LYS A C 1
ATOM 2113 O O . LYS A 1 266 ? 19.242 -8.051 -28.774 1.00 88.81 266 LYS A O 1
ATOM 2118 N N . GLN A 1 267 ? 17.353 -9.254 -28.668 1.00 89.75 267 GLN A N 1
ATOM 2119 C CA . GLN A 1 267 ? 16.998 -9.074 -30.074 1.00 89.75 267 GLN A CA 1
ATOM 2120 C C . GLN A 1 267 ? 16.598 -7.621 -30.385 1.00 89.75 267 GLN A C 1
ATOM 2122 O O . GLN A 1 267 ? 16.982 -7.093 -31.425 1.00 89.75 267 GLN A O 1
ATOM 2127 N N . ILE A 1 268 ? 15.893 -6.939 -29.474 1.00 89.19 268 ILE A N 1
ATOM 2128 C CA . ILE A 1 268 ? 15.597 -5.499 -29.594 1.00 89.19 268 ILE A CA 1
ATOM 2129 C C . ILE A 1 268 ? 16.896 -4.688 -29.656 1.00 89.19 268 ILE A C 1
ATOM 2131 O O . ILE A 1 268 ? 17.030 -3.813 -30.508 1.00 89.19 268 ILE A O 1
ATOM 2135 N N . PHE A 1 269 ? 17.868 -5.000 -28.797 1.00 88.19 269 PHE A N 1
ATOM 2136 C CA . PHE A 1 269 ? 19.161 -4.318 -28.781 1.00 88.19 269 PHE A CA 1
ATOM 2137 C C . PHE A 1 269 ? 19.937 -4.503 -30.094 1.00 88.19 269 PHE A C 1
ATOM 2139 O O . PHE A 1 269 ? 20.491 -3.541 -30.624 1.00 88.19 269 PHE A O 1
ATOM 2146 N N . GLU A 1 270 ? 19.929 -5.712 -30.661 1.00 87.94 270 GLU A N 1
ATOM 2147 C CA . GLU A 1 270 ? 20.533 -5.991 -31.972 1.00 87.94 270 GLU A CA 1
ATOM 2148 C C . GLU A 1 270 ? 19.856 -5.187 -33.098 1.00 87.94 270 GLU A C 1
ATOM 2150 O O . GLU A 1 270 ? 20.538 -4.596 -33.936 1.00 87.94 270 GLU A O 1
ATOM 2155 N N . ILE A 1 271 ? 18.521 -5.089 -33.088 1.00 86.69 271 ILE A N 1
ATOM 2156 C CA . ILE A 1 271 ? 17.758 -4.294 -34.066 1.00 86.69 271 ILE A CA 1
ATOM 2157 C C . ILE A 1 271 ? 18.061 -2.800 -33.906 1.00 86.69 271 ILE A C 1
ATOM 2159 O O . ILE A 1 271 ? 18.272 -2.107 -34.903 1.00 86.69 271 ILE A O 1
ATOM 2163 N N . SER A 1 272 ? 18.144 -2.313 -32.667 1.00 85.25 272 SER A N 1
ATOM 2164 C CA . SER A 1 272 ? 18.444 -0.913 -32.357 1.00 85.25 272 SER A CA 1
ATOM 2165 C C . SER A 1 272 ? 19.817 -0.464 -32.866 1.00 85.25 272 SER A C 1
ATOM 2167 O O . SER A 1 272 ? 19.989 0.719 -33.159 1.00 85.25 272 SER A O 1
ATOM 2169 N N . GLN A 1 273 ? 20.793 -1.372 -32.970 1.00 85.31 273 GLN A N 1
ATOM 2170 C CA . GLN A 1 273 ? 22.121 -1.059 -33.510 1.00 85.31 273 GLN A CA 1
ATOM 2171 C C . GLN A 1 273 ? 22.199 -1.120 -35.038 1.00 85.31 273 GLN A C 1
ATOM 2173 O O . GLN A 1 273 ? 23.190 -0.669 -35.613 1.00 85.31 273 GLN A O 1
ATOM 2178 N N . SER A 1 274 ? 21.189 -1.665 -35.718 1.00 82.69 274 SER A N 1
ATOM 2179 C CA . SER A 1 274 ? 21.253 -1.811 -37.170 1.00 82.69 274 SER A CA 1
ATOM 2180 C C . SER A 1 274 ? 21.144 -0.457 -37.887 1.00 82.69 274 SER A C 1
ATOM 2182 O O . SER A 1 274 ? 20.268 0.369 -37.623 1.00 82.69 274 SER A O 1
ATOM 2184 N N . GLU A 1 275 ? 22.072 -0.209 -38.813 1.00 77.56 275 GLU A N 1
ATOM 2185 C CA . GLU A 1 275 ? 22.207 1.084 -39.497 1.00 77.56 275 GLU A CA 1
ATOM 2186 C C . GLU A 1 275 ? 21.049 1.354 -40.480 1.00 77.56 275 GLU A C 1
ATOM 2188 O O . GLU A 1 275 ? 20.742 2.504 -40.788 1.00 77.56 275 GLU A O 1
ATOM 2193 N N . SER A 1 276 ? 20.335 0.301 -40.889 1.00 78.62 276 SER A N 1
ATOM 2194 C CA . SER A 1 276 ? 19.270 0.314 -41.895 1.00 78.62 276 SER A CA 1
ATOM 2195 C C . SER A 1 276 ? 17.892 0.794 -41.414 1.00 78.62 276 SER A C 1
ATOM 2197 O O . SER A 1 276 ? 16.959 0.784 -42.216 1.00 78.62 276 SER A O 1
ATOM 2199 N N . LEU A 1 277 ? 17.715 1.200 -40.148 1.00 83.25 277 LEU A N 1
ATOM 2200 C CA . LEU A 1 277 ? 16.414 1.697 -39.670 1.00 83.25 277 LEU A CA 1
ATOM 2201 C C . LEU A 1 277 ? 16.126 3.133 -40.118 1.00 83.25 277 LEU A C 1
ATOM 2203 O O . LEU A 1 277 ? 16.939 4.042 -39.909 1.00 83.25 277 LEU A O 1
ATOM 2207 N N . SER A 1 278 ? 14.904 3.345 -40.617 1.00 83.81 278 SER A N 1
ATOM 2208 C CA . SER A 1 278 ? 14.365 4.681 -40.877 1.00 83.81 278 SER A CA 1
ATOM 2209 C C . SER A 1 278 ? 14.208 5.496 -39.577 1.00 83.81 278 SER A C 1
ATOM 2211 O O . SER A 1 278 ? 14.064 4.916 -38.497 1.00 83.81 278 SER A O 1
ATOM 2213 N N . PRO A 1 279 ? 14.182 6.843 -39.637 1.00 84.56 279 PRO A N 1
ATOM 2214 C CA . PRO A 1 279 ? 14.061 7.685 -38.440 1.00 84.56 279 PRO A CA 1
ATOM 2215 C C . PRO A 1 279 ? 12.820 7.388 -37.581 1.00 84.56 279 PRO A C 1
ATOM 2217 O O . PRO A 1 279 ? 12.881 7.466 -36.358 1.00 84.56 279 PRO A O 1
ATOM 2220 N N . ILE A 1 280 ? 11.705 7.010 -38.215 1.00 83.56 280 ILE A N 1
ATOM 2221 C CA . ILE A 1 280 ? 10.445 6.685 -37.528 1.00 83.56 280 ILE A CA 1
ATOM 2222 C C . ILE A 1 280 ? 10.553 5.338 -36.806 1.00 83.56 280 ILE A C 1
ATOM 2224 O O . ILE A 1 280 ? 10.088 5.199 -35.679 1.00 83.56 280 ILE A O 1
ATOM 2228 N N . GLU A 1 281 ? 11.190 4.346 -37.426 1.00 84.88 281 GLU A N 1
ATOM 2229 C CA . GLU A 1 281 ? 11.377 3.029 -36.810 1.00 84.88 281 GLU A CA 1
ATOM 2230 C C . GLU A 1 281 ? 12.353 3.084 -35.638 1.00 84.88 281 GLU A C 1
ATOM 2232 O O . GLU A 1 281 ? 12.154 2.367 -34.663 1.00 84.88 281 GLU A O 1
ATOM 2237 N N . ARG A 1 282 ? 13.364 3.963 -35.690 1.00 84.56 282 ARG A N 1
ATOM 2238 C CA . ARG A 1 282 ? 14.272 4.182 -34.554 1.00 84.56 282 ARG A CA 1
ATOM 2239 C C . ARG A 1 282 ? 13.522 4.682 -33.322 1.00 84.56 282 ARG A C 1
ATOM 2241 O O . ARG A 1 282 ? 13.740 4.139 -32.250 1.00 84.56 282 ARG A O 1
ATOM 2248 N N . LEU A 1 283 ? 12.600 5.636 -33.483 1.00 86.19 283 LEU A N 1
ATOM 2249 C CA . LEU A 1 283 ? 11.754 6.120 -32.381 1.00 86.19 283 LEU A CA 1
ATOM 2250 C C . LEU A 1 283 ? 10.881 5.004 -31.788 1.00 86.19 283 LEU A C 1
ATOM 2252 O O . LEU A 1 283 ? 10.766 4.897 -30.573 1.00 86.19 283 LEU A O 1
ATOM 2256 N N . GLN A 1 284 ? 10.303 4.146 -32.634 1.00 85.81 284 GLN A N 1
ATOM 2257 C CA . GLN A 1 284 ? 9.476 3.021 -32.175 1.00 85.81 284 GLN A CA 1
ATOM 2258 C C . GLN A 1 284 ? 10.286 1.967 -31.409 1.00 85.81 284 GLN A C 1
ATOM 2260 O O . GLN A 1 284 ? 9.790 1.387 -30.447 1.00 85.81 284 GLN A O 1
ATOM 2265 N N . VAL A 1 285 ? 11.518 1.694 -31.843 1.00 85.81 285 VAL A N 1
ATOM 2266 C CA . VAL A 1 285 ? 12.412 0.744 -31.166 1.00 85.81 285 VAL A CA 1
ATOM 2267 C C . VAL A 1 285 ? 12.955 1.321 -29.859 1.00 85.81 285 VAL A C 1
ATOM 2269 O O . VAL A 1 285 ? 13.109 0.569 -28.902 1.00 85.81 285 VAL A O 1
ATOM 2272 N N . ASP A 1 286 ? 13.189 2.632 -29.792 1.00 86.31 286 ASP A N 1
ATOM 2273 C CA . ASP A 1 286 ? 13.611 3.318 -28.566 1.00 86.31 286 ASP A CA 1
ATOM 2274 C C . ASP A 1 286 ? 12.504 3.277 -27.500 1.00 86.31 286 ASP A C 1
ATOM 2276 O O . ASP A 1 286 ? 12.737 2.841 -26.377 1.00 86.31 286 ASP A O 1
ATOM 2280 N N . GLU A 1 287 ? 11.255 3.559 -27.887 1.00 86.94 287 GLU A N 1
ATOM 2281 C CA . GLU A 1 287 ? 10.095 3.400 -26.998 1.00 86.94 287 GLU A CA 1
ATOM 2282 C C . GLU A 1 287 ? 9.935 1.940 -26.529 1.00 86.94 287 GLU A C 1
ATOM 2284 O O . GLU A 1 287 ? 9.615 1.660 -25.376 1.00 86.94 287 GLU A O 1
ATOM 2289 N N . LEU A 1 288 ? 10.212 0.970 -27.407 1.00 87.06 288 LEU A N 1
ATOM 2290 C CA . LEU A 1 288 ? 10.190 -0.452 -27.064 1.00 87.06 288 LEU A CA 1
ATOM 2291 C C . LEU A 1 288 ? 11.325 -0.847 -26.104 1.00 87.06 288 LEU A C 1
ATOM 2293 O O . LEU A 1 288 ? 11.155 -1.746 -25.275 1.00 87.06 288 LEU A O 1
ATOM 2297 N N . SER A 1 289 ? 12.470 -0.171 -26.202 1.00 87.19 289 SER A N 1
ATOM 2298 C CA . SER A 1 289 ? 13.593 -0.321 -25.281 1.00 87.19 289 SER A CA 1
ATOM 2299 C C . SER A 1 289 ? 13.184 0.091 -23.867 1.00 87.19 289 SER A C 1
ATOM 2301 O O . SER A 1 289 ? 13.495 -0.633 -22.927 1.00 87.19 289 SER A O 1
ATOM 2303 N N . ASP A 1 290 ? 12.383 1.142 -23.689 1.00 88.19 290 ASP A N 1
ATOM 2304 C CA . ASP A 1 290 ? 11.917 1.546 -22.354 1.00 88.19 290 ASP A CA 1
ATOM 2305 C C . ASP A 1 290 ? 11.063 0.470 -21.663 1.00 88.19 290 ASP A C 1
ATOM 2307 O O . ASP A 1 290 ? 11.159 0.288 -20.447 1.00 88.19 290 ASP A O 1
ATOM 2311 N N . TYR A 1 291 ? 10.278 -0.306 -22.422 1.00 89.00 291 TYR A N 1
ATOM 2312 C CA . TYR A 1 291 ? 9.442 -1.382 -21.872 1.00 89.00 291 TYR A CA 1
ATOM 2313 C C . TYR A 1 291 ? 10.215 -2.668 -21.552 1.00 89.00 291 TYR A C 1
ATOM 2315 O O . TYR A 1 291 ? 9.847 -3.392 -20.622 1.00 89.00 291 TYR A O 1
ATOM 2323 N N . PHE A 1 292 ? 11.250 -2.995 -22.330 1.00 89.38 292 PHE A N 1
ATOM 2324 C CA . PHE A 1 292 ? 11.899 -4.313 -22.292 1.00 89.38 292 PHE A CA 1
ATOM 2325 C C . PHE A 1 292 ? 13.377 -4.277 -21.898 1.00 89.38 292 PHE A C 1
ATOM 2327 O O . PHE A 1 292 ? 13.939 -5.319 -21.549 1.00 89.38 292 PHE A O 1
ATOM 2334 N N . CYS A 1 293 ? 14.033 -3.122 -21.929 1.00 85.06 293 CYS A N 1
ATOM 2335 C CA . CYS A 1 293 ? 1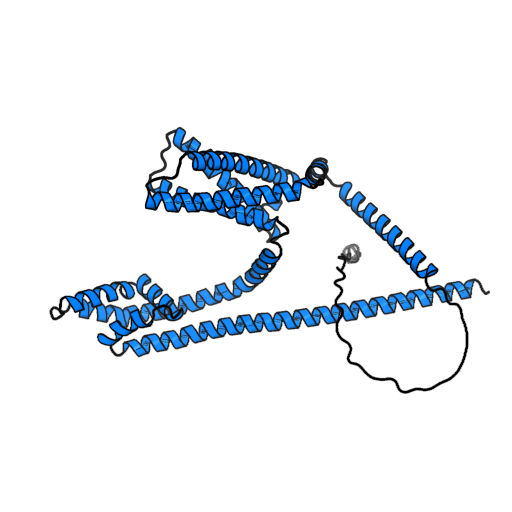5.442 -2.991 -21.595 1.00 85.06 293 CYS A CA 1
ATOM 2336 C C . CYS A 1 293 ? 15.604 -2.803 -20.082 1.00 85.06 293 CYS A C 1
ATOM 2338 O O . CYS A 1 293 ? 15.232 -1.787 -19.501 1.00 85.06 293 CYS A O 1
ATOM 2340 N N . GLY A 1 294 ? 16.160 -3.826 -19.434 1.00 90.62 294 GLY A N 1
ATOM 2341 C CA . GLY A 1 294 ? 16.347 -3.865 -17.987 1.00 90.62 294 GLY A CA 1
ATOM 2342 C C . GLY A 1 294 ? 15.294 -4.703 -17.264 1.00 90.62 294 GLY A C 1
ATOM 2343 O O . GLY A 1 294 ? 14.136 -4.807 -17.665 1.00 90.62 294 GLY A O 1
ATOM 2344 N N . LEU A 1 295 ? 15.722 -5.322 -16.161 1.00 94.00 295 LEU A N 1
ATOM 2345 C CA . LEU A 1 295 ? 14.903 -6.267 -15.402 1.00 94.00 295 LEU A CA 1
ATOM 2346 C C . LEU A 1 295 ? 13.653 -5.607 -14.794 1.00 94.00 295 LEU A C 1
ATOM 2348 O O . LEU A 1 295 ? 12.572 -6.180 -14.848 1.00 94.00 295 LEU A O 1
ATOM 2352 N N . GLY A 1 296 ? 13.785 -4.400 -14.235 1.00 94.25 296 GLY A N 1
ATOM 2353 C CA . GLY A 1 296 ? 12.656 -3.680 -13.636 1.00 94.25 296 GLY A CA 1
ATOM 2354 C C . GLY A 1 296 ? 11.598 -3.284 -14.667 1.00 94.25 296 GLY A C 1
ATOM 2355 O O . GLY A 1 296 ? 10.410 -3.492 -14.430 1.00 94.25 296 GLY A O 1
ATOM 2356 N N . SER A 1 297 ? 12.036 -2.791 -15.828 1.00 93.50 297 SER A N 1
ATOM 2357 C CA . SER A 1 297 ? 11.156 -2.383 -16.924 1.00 93.50 297 SER A CA 1
ATOM 2358 C C . SER A 1 297 ? 10.355 -3.555 -17.478 1.00 93.50 297 SER A C 1
ATOM 2360 O O . SER A 1 297 ? 9.131 -3.483 -17.539 1.00 93.50 297 SER A O 1
ATOM 2362 N N . ILE A 1 298 ? 11.009 -4.686 -17.776 1.00 94.69 298 ILE A N 1
ATOM 2363 C CA . ILE A 1 298 ? 10.293 -5.859 -18.290 1.00 94.69 298 ILE A CA 1
ATOM 2364 C C . ILE A 1 298 ? 9.359 -6.470 -17.239 1.00 94.69 298 ILE A C 1
ATOM 2366 O O . ILE A 1 298 ? 8.270 -6.926 -17.582 1.00 94.69 298 ILE A O 1
ATOM 2370 N N . MET A 1 299 ? 9.736 -6.447 -15.955 1.00 95.56 299 MET A N 1
ATOM 2371 C CA . MET A 1 299 ? 8.842 -6.868 -14.875 1.00 95.56 299 MET A CA 1
ATOM 2372 C C . MET A 1 299 ? 7.606 -5.967 -14.794 1.00 95.56 299 MET A C 1
ATOM 2374 O O . MET A 1 299 ? 6.501 -6.489 -14.676 1.00 95.56 299 MET A O 1
ATOM 2378 N N . TYR A 1 300 ? 7.765 -4.644 -14.901 1.00 94.56 300 TYR A N 1
ATOM 2379 C CA . TYR A 1 300 ? 6.645 -3.701 -14.934 1.00 94.56 300 TYR A CA 1
ATOM 2380 C C . TYR A 1 300 ? 5.737 -3.936 -16.150 1.00 94.56 300 TYR A C 1
ATOM 2382 O O . TYR A 1 300 ? 4.524 -4.072 -15.991 1.00 94.56 300 TYR A O 1
ATOM 2390 N N . SER A 1 301 ? 6.320 -4.103 -17.338 1.00 93.44 301 SER A N 1
ATOM 2391 C CA . SER A 1 301 ? 5.589 -4.416 -18.570 1.00 93.44 301 SER A CA 1
ATOM 2392 C C . SER A 1 301 ? 4.819 -5.738 -18.468 1.00 93.44 301 SER A C 1
ATOM 2394 O O . SER A 1 301 ? 3.674 -5.827 -18.903 1.00 93.44 301 SER A O 1
ATOM 2396 N N . LEU A 1 302 ? 5.396 -6.774 -17.850 1.00 94.06 302 LEU A N 1
ATOM 2397 C CA . LEU A 1 302 ? 4.695 -8.039 -17.606 1.00 94.06 302 LEU A CA 1
ATOM 2398 C C . LEU A 1 302 ? 3.570 -7.891 -16.575 1.00 94.06 302 LEU A C 1
ATOM 2400 O O . LEU A 1 302 ? 2.504 -8.469 -16.776 1.00 94.06 302 LEU A O 1
ATOM 2404 N N . VAL A 1 303 ? 3.762 -7.082 -15.525 1.00 93.31 303 VAL A N 1
ATOM 2405 C CA . VAL A 1 303 ? 2.686 -6.732 -14.581 1.00 93.31 303 VAL A CA 1
ATOM 2406 C C . VAL A 1 303 ? 1.525 -6.055 -15.314 1.00 93.31 303 VAL A C 1
ATOM 2408 O O . VAL A 1 303 ? 0.373 -6.421 -15.101 1.00 93.31 303 VAL A O 1
ATOM 2411 N N . GLN A 1 304 ? 1.819 -5.131 -16.228 1.00 92.38 304 GLN A N 1
ATOM 2412 C CA . GLN A 1 304 ? 0.815 -4.478 -17.066 1.00 92.38 304 GLN A CA 1
ATOM 2413 C C . GLN A 1 304 ? 0.091 -5.478 -17.996 1.00 92.38 304 GLN A C 1
ATOM 2415 O O . GLN A 1 304 ? -1.124 -5.412 -18.178 1.00 92.38 304 GLN A O 1
ATOM 2420 N N . VAL A 1 305 ? 0.803 -6.484 -18.519 1.00 91.81 305 VAL A N 1
ATOM 2421 C CA . VAL A 1 305 ? 0.195 -7.558 -19.325 1.00 91.81 305 VAL A CA 1
ATOM 2422 C C . VAL A 1 305 ? -0.710 -8.476 -18.491 1.00 91.81 305 VAL A C 1
ATOM 2424 O O . VAL A 1 305 ? -1.795 -8.814 -18.960 1.00 91.81 305 VAL A O 1
ATOM 2427 N N . VAL A 1 306 ? -0.325 -8.881 -17.271 1.00 89.88 306 VAL A N 1
ATOM 2428 C CA . VAL A 1 306 ? -1.183 -9.741 -16.421 1.00 89.88 306 VAL A CA 1
ATOM 2429 C C . VAL A 1 306 ? -2.418 -9.004 -15.902 1.00 89.88 306 VAL A C 1
ATOM 2431 O O . VAL A 1 306 ? -3.470 -9.624 -15.758 1.00 89.88 306 VAL A O 1
ATOM 2434 N N . THR A 1 307 ? -2.341 -7.687 -15.680 1.00 89.94 307 THR A N 1
ATOM 2435 C CA . THR A 1 307 ? -3.523 -6.864 -15.367 1.00 89.94 307 THR A CA 1
ATOM 2436 C C . THR A 1 307 ? -4.408 -6.607 -16.589 1.00 89.94 307 THR A C 1
ATOM 2438 O O . THR A 1 307 ? -5.469 -6.002 -16.448 1.00 89.94 307 THR A O 1
ATOM 2441 N N . LEU A 1 308 ? -3.998 -7.083 -17.774 1.00 88.44 308 LEU A N 1
ATOM 2442 C CA . LEU A 1 308 ? -4.627 -6.849 -19.076 1.00 88.44 308 LEU A CA 1
ATOM 2443 C C . LEU A 1 308 ? -4.710 -5.366 -19.466 1.00 88.44 308 LEU A C 1
ATOM 2445 O O . LEU A 1 308 ? -5.358 -5.036 -20.464 1.00 88.44 308 LEU A O 1
ATOM 2449 N N . ASP A 1 309 ? -4.019 -4.485 -18.742 1.00 90.19 309 ASP A N 1
ATOM 2450 C CA . ASP A 1 309 ? -3.979 -3.061 -19.035 1.00 90.19 309 ASP A CA 1
ATOM 2451 C C . ASP A 1 309 ? -3.087 -2.815 -20.249 1.00 90.19 309 ASP A C 1
ATOM 2453 O O . ASP A 1 309 ? -1.921 -3.182 -20.256 1.00 90.19 309 ASP A O 1
ATOM 2457 N N . SER A 1 310 ? -3.639 -2.213 -21.302 1.00 87.75 310 SER A N 1
ATOM 2458 C CA . SER A 1 310 ? -2.877 -1.748 -22.470 1.00 87.75 310 SER A CA 1
ATOM 2459 C C . SER A 1 310 ? -1.921 -2.786 -23.099 1.00 87.75 310 SER A C 1
ATOM 2461 O O . SER A 1 310 ? -1.028 -2.434 -23.868 1.00 87.75 310 SER A O 1
ATOM 2463 N N . HIS A 1 311 ? -2.144 -4.087 -22.865 1.00 90.00 311 HIS A N 1
ATOM 2464 C CA . HIS A 1 311 ? -1.271 -5.179 -23.314 1.00 90.00 311 HIS A CA 1
ATOM 2465 C C . HIS A 1 311 ? -1.072 -5.185 -24.839 1.00 90.00 311 HIS A C 1
ATOM 2467 O O . HIS A 1 311 ? -0.004 -5.530 -25.343 1.00 90.00 311 HIS A O 1
ATOM 2473 N N . SER A 1 312 ? -2.079 -4.743 -25.597 1.00 89.69 312 SER A N 1
ATOM 2474 C CA . SER A 1 312 ? -1.993 -4.624 -27.051 1.00 89.69 312 SER A CA 1
ATOM 2475 C C . SER A 1 312 ? -1.013 -3.548 -27.519 1.00 89.69 312 SER A C 1
ATOM 2477 O O . SER A 1 312 ? -0.444 -3.705 -28.597 1.00 89.69 312 SER A O 1
ATOM 2479 N N . VAL A 1 313 ? -0.829 -2.473 -26.744 1.00 89.69 313 VAL A N 1
ATOM 2480 C CA . VAL A 1 313 ? 0.114 -1.384 -27.058 1.00 89.69 313 VAL A CA 1
ATOM 2481 C C . VAL A 1 313 ? 1.548 -1.889 -26.957 1.00 89.69 313 VAL A C 1
ATOM 2483 O O . VAL A 1 313 ? 2.373 -1.532 -27.783 1.00 89.69 313 VAL A O 1
ATOM 2486 N N . ILE A 1 314 ? 1.812 -2.802 -26.023 1.00 89.62 314 ILE A N 1
ATOM 2487 C CA . ILE A 1 314 ? 3.127 -3.415 -25.822 1.00 89.62 314 ILE A CA 1
ATOM 2488 C C . ILE A 1 314 ? 3.373 -4.538 -26.845 1.00 89.62 314 ILE A C 1
ATOM 2490 O O . ILE A 1 314 ? 4.421 -4.607 -27.487 1.00 89.62 314 ILE A O 1
ATOM 2494 N N . MET A 1 315 ? 2.396 -5.430 -27.035 1.00 91.12 315 MET A N 1
ATOM 2495 C CA . MET A 1 315 ? 2.578 -6.643 -27.842 1.00 91.12 315 MET A CA 1
ATOM 2496 C C . MET A 1 315 ? 2.592 -6.377 -29.353 1.00 91.12 315 MET A C 1
ATOM 2498 O O . MET A 1 315 ? 3.365 -7.000 -30.077 1.00 91.12 315 MET A O 1
ATOM 2502 N N . ARG A 1 316 ? 1.739 -5.478 -29.867 1.00 90.81 316 ARG A N 1
ATOM 2503 C CA . ARG A 1 316 ? 1.630 -5.214 -31.317 1.00 90.81 316 ARG A CA 1
ATOM 2504 C C . ARG A 1 316 ? 2.918 -4.689 -31.962 1.00 90.81 316 ARG A C 1
ATOM 2506 O O . ARG A 1 316 ? 3.312 -5.279 -32.970 1.00 90.81 316 ARG A O 1
ATOM 2513 N N . PRO A 1 317 ? 3.580 -3.634 -31.445 1.00 89.31 317 PRO A N 1
ATOM 2514 C CA . PRO A 1 317 ? 4.838 -3.170 -32.026 1.00 89.31 317 PRO A CA 1
ATOM 2515 C C . PRO A 1 317 ? 5.918 -4.246 -31.912 1.00 89.31 317 PRO A C 1
ATOM 2517 O O . PRO A 1 317 ? 6.663 -4.461 -32.863 1.00 89.31 317 PRO A O 1
ATOM 2520 N N . LEU A 1 318 ? 5.937 -5.007 -30.816 1.00 89.75 318 LEU A N 1
ATOM 2521 C CA . LEU A 1 318 ? 6.906 -6.078 -30.631 1.00 89.75 318 LEU A CA 1
ATOM 2522 C C . LEU A 1 318 ? 6.735 -7.226 -31.640 1.00 89.75 318 LEU A C 1
ATOM 2524 O O . LEU A 1 318 ? 7.724 -7.712 -32.180 1.00 89.75 318 LEU A O 1
ATOM 2528 N N . MET A 1 319 ? 5.499 -7.610 -31.975 1.00 90.94 319 MET A N 1
ATOM 2529 C CA . MET A 1 319 ? 5.215 -8.629 -32.998 1.00 90.94 319 MET A CA 1
ATOM 2530 C C . MET A 1 319 ? 5.649 -8.217 -34.410 1.00 90.94 319 MET A C 1
ATOM 2532 O O . MET A 1 319 ? 5.945 -9.089 -35.225 1.00 90.94 319 MET A O 1
ATOM 2536 N N . LYS A 1 320 ? 5.705 -6.910 -34.710 1.00 89.44 320 LYS A N 1
ATOM 2537 C CA . LYS A 1 320 ? 6.182 -6.404 -36.008 1.00 89.44 320 LYS A CA 1
ATOM 2538 C C . LYS A 1 320 ? 7.665 -6.729 -36.221 1.00 89.44 320 LYS A C 1
ATOM 2540 O O . LYS A 1 320 ? 8.049 -7.100 -37.325 1.00 89.44 320 LYS A O 1
ATOM 2545 N N . TYR A 1 321 ? 8.475 -6.598 -35.172 1.00 87.25 321 TYR A N 1
ATOM 2546 C CA . TYR A 1 321 ? 9.924 -6.823 -35.221 1.00 87.25 321 TYR A CA 1
ATOM 2547 C C . TYR A 1 321 ? 10.318 -8.258 -34.853 1.00 87.25 321 TYR A C 1
ATOM 2549 O O . TYR A 1 321 ? 11.265 -8.810 -35.408 1.00 87.25 321 TYR A O 1
ATOM 2557 N N . ILE A 1 322 ? 9.579 -8.876 -33.930 1.00 90.75 322 ILE A N 1
ATOM 2558 C CA . ILE A 1 322 ? 9.835 -10.214 -33.396 1.00 90.75 322 ILE A CA 1
ATOM 2559 C C . ILE A 1 322 ? 8.543 -11.039 -33.508 1.00 90.75 322 ILE A C 1
ATOM 2561 O O . ILE A 1 322 ? 7.773 -11.125 -32.547 1.00 90.75 322 ILE A O 1
ATOM 2565 N N . PRO A 1 323 ? 8.277 -11.682 -34.661 1.00 91.00 323 PRO A N 1
ATOM 2566 C CA . PRO A 1 323 ? 7.003 -12.354 -34.907 1.00 91.00 323 PRO A CA 1
ATOM 2567 C C . PRO A 1 323 ? 6.711 -13.537 -33.985 1.00 91.00 323 PRO A C 1
ATOM 2569 O O . PRO A 1 323 ? 5.555 -13.883 -33.822 1.00 91.00 323 PRO A O 1
ATOM 2572 N N . TRP A 1 324 ? 7.709 -14.172 -33.363 1.00 92.50 324 TRP A N 1
ATOM 2573 C CA . TRP A 1 324 ? 7.479 -15.285 -32.429 1.00 92.50 324 TRP A CA 1
ATOM 2574 C C . TRP A 1 324 ? 7.070 -14.817 -31.018 1.00 92.50 324 TRP A C 1
ATOM 2576 O O . TRP A 1 324 ? 6.633 -15.628 -30.201 1.00 92.50 324 TRP A O 1
ATOM 2586 N N . SER A 1 325 ? 7.166 -13.512 -30.730 1.00 92.38 325 SER A N 1
ATOM 2587 C CA . SER A 1 325 ? 6.904 -12.939 -29.402 1.00 92.38 325 SER A CA 1
ATOM 2588 C C . SER A 1 325 ? 5.465 -13.130 -28.915 1.00 92.38 325 SER A C 1
ATOM 2590 O O . SER A 1 325 ? 5.249 -13.216 -27.706 1.00 92.38 325 SER A O 1
ATOM 2592 N N . TRP A 1 326 ? 4.477 -13.273 -29.812 1.00 92.44 326 TRP A N 1
ATOM 2593 C CA . TRP A 1 326 ? 3.089 -13.536 -29.406 1.00 92.44 326 TRP A CA 1
ATOM 2594 C C . TRP A 1 326 ? 2.989 -14.796 -28.546 1.00 92.44 326 TRP A C 1
ATOM 2596 O O . TRP A 1 326 ? 2.290 -14.789 -27.537 1.00 92.44 326 TRP A O 1
ATOM 2606 N N . LEU A 1 327 ? 3.740 -15.849 -28.887 1.00 93.81 327 LEU A N 1
ATOM 2607 C CA . LEU A 1 327 ? 3.713 -17.108 -28.152 1.00 93.81 327 LEU A CA 1
ATOM 2608 C C . LEU A 1 327 ? 4.206 -16.918 -26.714 1.00 93.81 327 LEU A C 1
ATOM 2610 O O . LEU A 1 327 ? 3.605 -17.456 -25.789 1.00 93.81 327 LEU A O 1
ATOM 2614 N N . TYR A 1 328 ? 5.252 -16.111 -26.521 1.00 94.19 328 TYR A N 1
ATOM 2615 C CA . TYR A 1 328 ? 5.788 -15.784 -25.199 1.00 94.19 328 TYR A CA 1
ATOM 2616 C C . TYR A 1 328 ? 4.739 -15.090 -24.314 1.00 94.19 328 TYR A C 1
ATOM 2618 O O . TYR A 1 328 ? 4.498 -15.532 -23.189 1.00 94.19 328 TYR A O 1
ATOM 2626 N N . PHE A 1 329 ? 4.061 -14.055 -24.822 1.00 92.88 329 PHE A N 1
ATOM 2627 C CA . PHE A 1 329 ? 3.055 -13.333 -24.034 1.00 92.88 329 PHE A CA 1
ATOM 2628 C C . PHE A 1 329 ? 1.791 -14.145 -23.797 1.00 92.88 329 PHE A C 1
ATOM 2630 O O . PHE A 1 329 ? 1.262 -14.106 -22.693 1.00 92.88 329 PHE A O 1
ATOM 2637 N N . TYR A 1 330 ? 1.303 -14.893 -24.790 1.00 92.44 330 TYR A N 1
ATOM 2638 C CA . TYR A 1 330 ? 0.130 -15.745 -24.592 1.00 92.44 330 TYR A CA 1
ATOM 2639 C C . TYR A 1 330 ? 0.426 -16.902 -23.632 1.00 92.44 330 TYR A C 1
ATOM 2641 O O . TYR A 1 330 ? -0.435 -17.236 -22.821 1.00 92.44 330 TYR A O 1
ATOM 2649 N N . ALA A 1 331 ? 1.639 -17.466 -23.646 1.00 93.81 331 ALA A N 1
ATOM 2650 C CA . ALA A 1 331 ? 2.061 -18.456 -22.656 1.00 93.81 331 ALA A CA 1
ATOM 2651 C C . ALA A 1 331 ? 2.134 -17.855 -21.241 1.00 93.81 331 ALA A C 1
ATOM 2653 O O . ALA A 1 331 ? 1.599 -18.445 -20.301 1.00 93.81 331 ALA A O 1
ATOM 2654 N N . TYR A 1 332 ? 2.733 -16.665 -21.090 1.00 94.06 332 TYR A N 1
ATOM 2655 C CA . TYR A 1 332 ? 2.749 -15.936 -19.818 1.00 94.06 332 TYR A CA 1
ATOM 2656 C C . TYR A 1 332 ? 1.331 -15.636 -19.326 1.00 94.06 332 TYR A C 1
ATOM 2658 O O . TYR A 1 332 ? 0.994 -15.956 -18.191 1.00 94.06 332 TYR A O 1
ATOM 2666 N N . MET A 1 333 ? 0.489 -15.068 -20.190 1.00 91.00 333 MET A N 1
ATOM 2667 C CA . MET A 1 333 ? -0.880 -14.685 -19.867 1.00 91.00 333 MET A CA 1
ATOM 2668 C C . MET A 1 333 ? -1.714 -15.908 -19.486 1.00 91.00 333 MET A C 1
ATOM 2670 O O . MET A 1 333 ? -2.426 -15.853 -18.493 1.00 91.00 333 MET A O 1
ATOM 2674 N N . ALA A 1 334 ? -1.581 -17.033 -20.195 1.00 91.00 334 ALA A N 1
ATOM 2675 C CA . ALA A 1 334 ? -2.260 -18.272 -19.829 1.00 91.00 334 ALA A CA 1
ATOM 2676 C C . ALA A 1 334 ? -1.876 -18.721 -18.412 1.00 91.00 334 ALA A C 1
ATOM 2678 O O . ALA A 1 334 ? -2.754 -18.967 -17.591 1.00 91.00 334 ALA A O 1
ATOM 2679 N N . ILE A 1 335 ? -0.581 -18.770 -18.087 1.00 91.00 335 ILE A N 1
ATOM 2680 C CA . ILE A 1 335 ? -0.117 -19.190 -16.756 1.00 91.00 335 ILE A CA 1
ATOM 2681 C C . ILE A 1 335 ? -0.546 -18.184 -15.680 1.00 91.00 335 ILE A C 1
ATOM 2683 O O . ILE A 1 335 ? -1.090 -18.576 -14.649 1.00 91.00 335 ILE A O 1
ATOM 2687 N N . ALA A 1 336 ? -0.329 -16.891 -15.910 1.00 88.06 336 ALA A N 1
ATOM 2688 C CA . ALA A 1 336 ? -0.591 -15.843 -14.934 1.00 88.06 336 ALA A CA 1
ATOM 2689 C C . ALA A 1 336 ? -2.095 -15.658 -14.670 1.00 88.06 336 ALA A C 1
ATOM 2691 O O . ALA A 1 336 ? -2.504 -15.557 -13.513 1.00 88.06 336 ALA A O 1
ATOM 2692 N N . VAL A 1 337 ? -2.932 -15.704 -15.714 1.00 85.69 337 VAL A N 1
ATOM 2693 C CA . VAL A 1 337 ? -4.395 -15.662 -15.580 1.00 85.69 337 VAL A CA 1
ATOM 2694 C C . VAL A 1 337 ? -4.913 -16.932 -14.917 1.00 85.69 337 VAL A C 1
ATOM 2696 O O . VAL A 1 337 ? -5.777 -16.825 -14.058 1.00 85.69 337 VAL A O 1
ATOM 2699 N N . LEU A 1 338 ? -4.379 -18.121 -15.225 1.00 85.00 338 LEU A N 1
ATOM 2700 C CA . LEU A 1 338 ? -4.758 -19.343 -14.502 1.00 85.00 338 LEU A CA 1
ATOM 2701 C C . LEU A 1 338 ? -4.455 -19.224 -13.004 1.00 85.00 338 LEU A C 1
ATOM 2703 O O . LEU A 1 338 ? -5.306 -19.556 -12.185 1.00 85.00 338 LEU A O 1
ATOM 2707 N N . VAL A 1 339 ? -3.283 -18.705 -12.628 1.00 85.25 339 VAL A N 1
ATOM 2708 C CA . VAL A 1 339 ? -2.935 -18.465 -11.217 1.00 85.25 339 VAL A CA 1
ATOM 2709 C C . VAL A 1 339 ? -3.878 -17.445 -10.575 1.00 85.25 339 VAL A C 1
ATOM 2711 O O . VAL A 1 339 ? -4.355 -17.673 -9.464 1.00 85.25 339 VAL A O 1
ATOM 2714 N N . LEU A 1 340 ? -4.195 -16.354 -11.273 1.00 82.38 340 LEU A N 1
ATOM 2715 C CA . LEU A 1 340 ? -5.086 -15.310 -10.770 1.00 82.38 340 LEU A CA 1
ATOM 2716 C C . LEU A 1 340 ? -6.539 -15.801 -10.643 1.00 82.38 340 LEU A C 1
ATOM 2718 O O . LEU A 1 340 ? -7.193 -15.546 -9.636 1.00 82.38 340 LEU A O 1
ATOM 2722 N N . MET A 1 341 ? -7.031 -16.581 -11.605 1.00 83.44 341 MET A N 1
ATOM 2723 C CA . MET A 1 341 ? -8.355 -17.205 -11.542 1.00 83.44 341 MET A CA 1
ATOM 2724 C C . MET A 1 341 ? -8.426 -18.273 -10.451 1.00 83.44 341 MET A C 1
ATOM 2726 O O . MET A 1 341 ? -9.429 -18.355 -9.740 1.00 83.44 341 MET A O 1
ATOM 2730 N N . ASN A 1 342 ? -7.358 -19.047 -10.250 1.00 79.62 342 ASN A N 1
ATOM 2731 C CA . ASN A 1 342 ? -7.271 -20.011 -9.155 1.00 79.62 342 ASN A CA 1
ATOM 2732 C C . ASN A 1 342 ? -7.250 -19.317 -7.785 1.00 79.62 342 ASN A C 1
ATOM 2734 O O . ASN A 1 342 ? -7.844 -19.837 -6.844 1.00 79.62 342 ASN A O 1
ATOM 2738 N N . LEU A 1 343 ? -6.651 -18.125 -7.670 1.00 82.19 343 LEU A N 1
ATOM 2739 C CA . LEU A 1 343 ? -6.746 -17.288 -6.470 1.00 82.19 343 LEU A CA 1
ATOM 2740 C C . LEU A 1 343 ? -8.178 -16.829 -6.205 1.00 82.19 343 LEU A C 1
ATOM 2742 O O . LEU A 1 343 ? -8.684 -17.008 -5.100 1.00 82.19 343 LEU A O 1
ATOM 2746 N N . VAL A 1 344 ? -8.827 -16.229 -7.206 1.00 79.69 344 VAL A N 1
ATOM 2747 C CA . VAL A 1 344 ? -10.207 -15.741 -7.073 1.00 79.69 344 VAL A CA 1
ATOM 2748 C C . VAL A 1 344 ? -11.129 -16.894 -6.683 1.00 79.69 344 VAL A C 1
ATOM 2750 O O . VAL A 1 344 ? -11.913 -16.769 -5.745 1.00 79.69 344 VAL A O 1
ATOM 2753 N N . THR A 1 345 ? -10.967 -18.047 -7.331 1.00 82.75 345 THR A N 1
ATOM 2754 C CA . THR A 1 345 ? -11.708 -19.268 -7.001 1.00 82.75 345 THR A CA 1
ATOM 2755 C C . THR A 1 345 ? -11.421 -19.720 -5.571 1.00 82.75 345 THR A C 1
ATOM 2757 O O . THR A 1 345 ? -12.361 -20.004 -4.837 1.00 82.75 345 THR A O 1
ATOM 2760 N N . ALA A 1 346 ? -10.157 -19.732 -5.133 1.00 84.38 346 ALA A N 1
ATOM 2761 C CA . ALA A 1 346 ? -9.796 -20.099 -3.765 1.00 84.38 346 ALA A CA 1
ATOM 2762 C C . ALA A 1 346 ? -10.433 -19.169 -2.723 1.00 84.38 346 ALA A C 1
ATOM 2764 O O . ALA A 1 346 ? -10.959 -19.658 -1.732 1.00 84.38 346 ALA A O 1
ATOM 2765 N N . ILE A 1 347 ? -10.456 -17.852 -2.956 1.00 81.38 347 ILE A N 1
ATOM 2766 C CA . ILE A 1 347 ? -11.096 -16.884 -2.050 1.00 81.38 347 ILE A CA 1
ATOM 2767 C C . ILE A 1 347 ? -12.614 -17.095 -2.008 1.00 81.38 347 ILE A C 1
ATOM 2769 O O . ILE A 1 347 ? -13.207 -17.092 -0.932 1.00 81.38 347 ILE A O 1
ATOM 2773 N N . ILE A 1 348 ? -13.255 -17.301 -3.162 1.00 83.31 348 ILE A N 1
ATOM 2774 C CA . ILE A 1 348 ? -14.699 -17.569 -3.226 1.00 83.31 348 ILE A CA 1
ATOM 2775 C C . ILE A 1 348 ? -15.032 -18.871 -2.490 1.00 83.31 348 ILE A C 1
ATOM 2777 O O . ILE A 1 348 ? -16.002 -18.911 -1.734 1.00 83.31 348 ILE A O 1
ATOM 2781 N N . VAL A 1 349 ? -14.219 -19.915 -2.669 1.00 86.06 349 VAL A N 1
ATOM 2782 C CA . VAL A 1 349 ? -14.383 -21.201 -1.980 1.00 86.06 349 VAL A CA 1
ATOM 2783 C C . VAL A 1 349 ? -14.151 -21.052 -0.481 1.00 86.06 349 VAL A C 1
ATOM 2785 O O . VAL A 1 349 ? -14.975 -21.531 0.289 1.00 86.06 349 VAL A O 1
ATOM 2788 N N 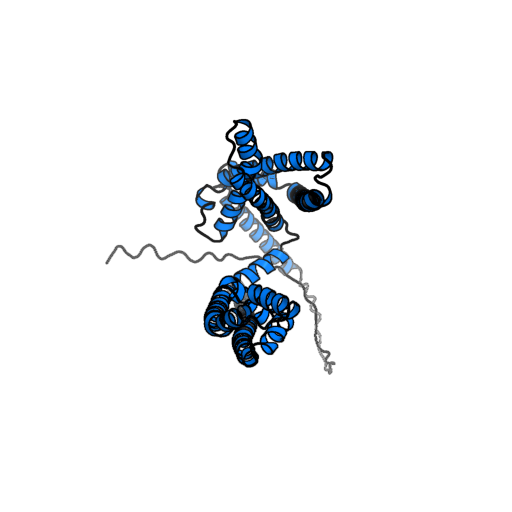. GLU A 1 350 ? -13.093 -20.365 -0.051 1.00 83.81 350 GLU A N 1
ATOM 2789 C CA . GLU A 1 350 ? -12.816 -20.122 1.369 1.00 83.81 350 GLU A CA 1
ATOM 2790 C C . GLU A 1 350 ? -13.980 -19.369 2.023 1.00 83.81 350 GLU A C 1
ATOM 2792 O O . GLU A 1 350 ? -14.464 -19.777 3.075 1.00 83.81 350 GLU A O 1
ATOM 2797 N N . ASN A 1 351 ? -14.511 -18.339 1.359 1.00 79.81 351 ASN A N 1
ATOM 2798 C CA . ASN A 1 351 ? -15.682 -17.605 1.835 1.00 79.81 351 ASN A CA 1
ATOM 2799 C C . ASN A 1 351 ? -16.935 -18.489 1.887 1.00 79.81 351 ASN A C 1
ATOM 2801 O O . ASN A 1 351 ? -17.666 -18.455 2.874 1.00 79.81 351 ASN A O 1
ATOM 2805 N N . ALA A 1 352 ? -17.186 -19.310 0.864 1.00 83.94 352 ALA A N 1
ATOM 2806 C CA . ALA A 1 352 ? -18.330 -20.219 0.839 1.00 83.94 352 ALA A CA 1
ATOM 2807 C C . ALA A 1 352 ? -18.242 -21.289 1.942 1.00 83.94 352 ALA A C 1
ATOM 2809 O O . ALA A 1 352 ? -19.221 -21.539 2.645 1.00 83.94 352 ALA A O 1
ATOM 2810 N N . VAL A 1 353 ? -17.063 -21.888 2.131 1.00 88.56 353 VAL A N 1
ATOM 2811 C CA . VAL A 1 353 ? -16.803 -22.910 3.155 1.00 88.56 353 VAL A CA 1
ATOM 2812 C C . VAL A 1 353 ? -16.851 -22.305 4.557 1.00 88.56 353 VAL A C 1
ATOM 2814 O O . VAL A 1 353 ? -17.446 -22.898 5.456 1.00 88.56 353 VAL A O 1
ATOM 2817 N N . SER A 1 354 ? -16.265 -21.123 4.751 1.00 86.12 354 SER A N 1
ATOM 2818 C CA . SER A 1 354 ? -16.309 -20.389 6.019 1.00 86.12 354 SER A CA 1
ATOM 2819 C C . SER A 1 354 ? -17.746 -20.031 6.400 1.00 86.12 354 SER A C 1
ATOM 2821 O O . SER A 1 354 ? -18.175 -20.310 7.520 1.00 86.12 354 SER A O 1
ATOM 2823 N N . ASN A 1 355 ? -18.537 -19.522 5.451 1.00 84.50 355 ASN A N 1
ATOM 2824 C CA . ASN A 1 355 ? -19.952 -19.224 5.675 1.00 84.50 355 ASN A CA 1
ATOM 2825 C C . ASN A 1 355 ? -20.754 -20.485 6.028 1.00 84.50 355 ASN A C 1
ATOM 2827 O O . ASN A 1 355 ? -21.502 -20.470 7.003 1.00 84.50 355 ASN A O 1
ATOM 2831 N N . ALA A 1 356 ? -20.540 -21.598 5.317 1.00 90.00 356 ALA A N 1
ATOM 2832 C CA . ALA A 1 356 ? -21.205 -22.867 5.619 1.00 90.00 356 ALA A CA 1
ATOM 2833 C C . ALA A 1 356 ? -20.864 -23.397 7.027 1.00 90.00 356 ALA A C 1
ATOM 2835 O O . ALA A 1 356 ? -21.753 -23.847 7.750 1.00 90.00 356 ALA A O 1
ATOM 2836 N N . ARG A 1 357 ? -19.595 -23.299 7.450 1.00 90.00 357 ARG A N 1
ATOM 2837 C CA . ARG A 1 357 ? -19.167 -23.678 8.810 1.00 90.00 357 ARG A CA 1
ATOM 2838 C C . ARG A 1 357 ? -19.797 -22.790 9.880 1.00 90.00 357 ARG A C 1
ATOM 2840 O O . ARG A 1 357 ? -20.269 -23.297 10.896 1.00 90.00 357 ARG A O 1
ATOM 2847 N N . ASN A 1 358 ? -19.832 -21.479 9.648 1.00 88.88 358 ASN A N 1
ATOM 2848 C CA . ASN A 1 358 ? -20.440 -20.525 10.576 1.00 88.88 358 ASN A CA 1
ATOM 2849 C C . ASN A 1 358 ? -21.941 -20.792 10.762 1.00 88.88 358 ASN A C 1
ATOM 2851 O O . ASN A 1 358 ? -22.449 -20.695 11.883 1.00 88.88 358 ASN A O 1
ATOM 2855 N N . ASP A 1 359 ? -22.640 -21.169 9.691 1.00 90.88 359 ASP A N 1
ATOM 2856 C CA . ASP A 1 359 ? -24.053 -21.543 9.749 1.00 90.88 359 ASP A CA 1
ATOM 2857 C C . ASP A 1 359 ? -24.271 -22.856 10.512 1.00 90.88 359 ASP A C 1
ATOM 2859 O O . ASP A 1 359 ? -25.178 -22.934 11.347 1.00 90.88 359 ASP A O 1
ATOM 2863 N N . GLU A 1 360 ? -23.417 -23.864 10.313 1.00 92.94 360 GLU A N 1
ATOM 2864 C CA . GLU A 1 360 ? -23.476 -25.120 11.071 1.00 92.94 360 GLU A CA 1
ATOM 2865 C C . GLU A 1 360 ? -23.260 -24.883 12.576 1.00 92.94 360 GLU A C 1
ATOM 2867 O O . GLU A 1 360 ? -24.058 -25.335 13.404 1.00 92.94 360 GLU A O 1
ATOM 2872 N N . GLU A 1 361 ? -22.248 -24.095 12.956 1.00 92.81 361 GLU A N 1
ATOM 2873 C CA . GLU A 1 361 ? -22.008 -23.738 14.358 1.00 92.81 361 GLU A CA 1
ATOM 2874 C C . GLU A 1 361 ? -23.183 -22.977 14.984 1.00 92.81 361 GLU A C 1
ATOM 2876 O O . GLU A 1 361 ? -23.536 -23.209 16.146 1.00 92.81 361 GLU A O 1
ATOM 2881 N N . ARG A 1 362 ? -23.808 -22.058 14.235 1.00 89.19 362 ARG A N 1
ATOM 2882 C CA . ARG A 1 362 ? -25.006 -21.339 14.696 1.00 89.19 362 ARG A CA 1
ATOM 2883 C C . ARG A 1 362 ? -26.162 -22.302 14.946 1.00 89.19 362 ARG A C 1
ATOM 2885 O O . ARG A 1 362 ? -26.812 -22.205 15.989 1.00 89.19 362 ARG A O 1
ATOM 2892 N N . GLN A 1 363 ? -26.388 -23.265 14.053 1.00 92.88 363 GLN A N 1
ATOM 2893 C CA . GLN A 1 363 ? -27.429 -24.278 14.232 1.00 92.88 363 GLN A CA 1
ATOM 2894 C C . GLN A 1 363 ? -27.158 -25.191 15.434 1.00 92.88 363 GLN A C 1
ATOM 2896 O O . GLN A 1 363 ? -28.085 -25.513 16.184 1.00 92.88 363 GLN A O 1
ATOM 2901 N N . LEU A 1 364 ? -25.902 -25.588 15.657 1.00 94.69 364 LEU A N 1
ATOM 2902 C CA . LEU A 1 364 ? -25.514 -26.383 16.824 1.00 94.69 364 LEU A CA 1
ATOM 2903 C C . LEU A 1 364 ? -25.758 -25.613 18.127 1.00 94.69 364 LEU A C 1
ATOM 2905 O O . LEU A 1 364 ? -26.436 -26.133 19.018 1.00 94.69 364 LEU A O 1
ATOM 2909 N N . ARG A 1 365 ? -25.316 -24.349 18.207 1.00 92.62 365 ARG A N 1
ATOM 2910 C CA . ARG A 1 365 ? -25.575 -23.476 19.367 1.00 92.62 365 ARG A CA 1
ATOM 2911 C C . ARG A 1 365 ? -27.072 -23.316 19.640 1.00 92.62 365 ARG A C 1
ATOM 2913 O O . ARG A 1 365 ? -27.495 -23.413 20.791 1.00 92.62 365 ARG A O 1
ATOM 2920 N N . TYR A 1 366 ? -27.886 -23.152 18.598 1.00 91.88 366 TYR A N 1
ATOM 2921 C CA . TYR A 1 366 ? -29.342 -23.068 18.730 1.00 91.88 366 TYR A CA 1
ATOM 2922 C C . TYR A 1 366 ? -29.956 -24.357 19.308 1.00 91.88 366 TYR A C 1
ATOM 2924 O O . TYR A 1 366 ? -30.776 -24.310 20.229 1.00 91.88 366 TYR A O 1
ATOM 2932 N N . ARG A 1 367 ? -29.520 -25.535 18.834 1.00 94.81 367 ARG A N 1
ATOM 2933 C CA . ARG A 1 367 ? -29.981 -26.834 19.362 1.00 94.81 367 ARG A CA 1
ATOM 2934 C C . ARG A 1 367 ? -29.579 -27.041 20.822 1.00 94.81 367 ARG A C 1
ATOM 2936 O O . ARG A 1 367 ? -30.380 -27.552 21.605 1.00 94.81 367 ARG A O 1
ATOM 2943 N N . GLU A 1 368 ? -28.365 -26.652 21.203 1.00 94.25 368 GLU A N 1
ATOM 2944 C CA . GLU A 1 368 ? -27.907 -26.733 22.594 1.00 94.25 368 GLU A CA 1
ATOM 2945 C C . GLU A 1 368 ? -28.699 -25.807 23.519 1.00 94.25 368 GLU A C 1
ATOM 2947 O O . GLU A 1 368 ? -29.089 -26.220 24.614 1.00 94.25 368 GLU A O 1
ATOM 2952 N N . GLN A 1 369 ? -28.991 -24.581 23.078 1.00 93.12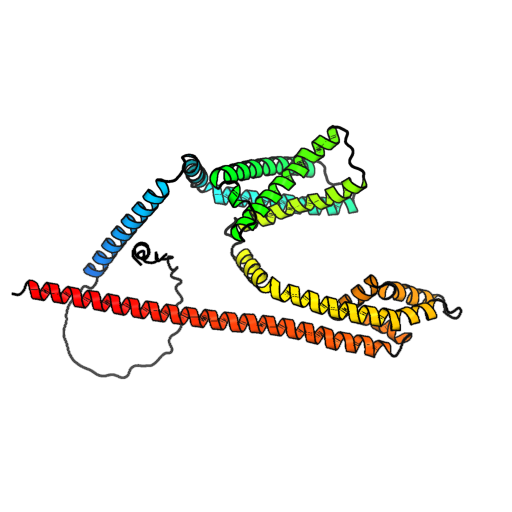 369 GLN A N 1
ATOM 2953 C CA . GLN A 1 369 ? -29.827 -23.647 23.832 1.00 93.12 369 GLN A CA 1
ATOM 2954 C C . GLN A 1 369 ? -31.240 -24.198 24.040 1.00 93.12 369 GLN A C 1
ATOM 2956 O O . GLN A 1 369 ? -31.737 -24.169 25.167 1.00 93.12 369 GLN A O 1
ATOM 2961 N N . LYS A 1 370 ? -31.851 -24.781 23.001 1.00 94.50 370 LYS A N 1
ATOM 2962 C CA . LYS A 1 370 ? -33.177 -25.402 23.104 1.00 94.50 370 LYS A CA 1
ATOM 2963 C C . LYS A 1 370 ? -33.191 -26.560 24.107 1.00 94.50 370 LYS A C 1
ATOM 2965 O O . LYS A 1 370 ? -34.030 -26.582 25.003 1.00 94.50 370 LYS A O 1
ATOM 2970 N N . LYS A 1 371 ? -32.199 -27.457 24.044 1.00 94.38 371 LYS A N 1
ATOM 2971 C CA . LYS A 1 371 ? -32.044 -28.546 25.027 1.00 94.38 371 LYS A CA 1
ATOM 2972 C C . LYS A 1 371 ? -31.869 -28.019 26.454 1.00 94.38 371 LYS A C 1
ATOM 2974 O O . LYS A 1 371 ? -32.434 -28.584 27.387 1.00 94.38 371 LYS A O 1
ATOM 2979 N N . ARG A 1 372 ? -31.102 -26.938 26.650 1.00 91.69 372 ARG A N 1
ATOM 2980 C CA . ARG A 1 372 ? -30.938 -26.308 27.974 1.00 91.69 372 ARG A CA 1
ATOM 2981 C C . ARG A 1 372 ? -32.249 -25.719 28.492 1.00 91.69 372 ARG A C 1
ATOM 2983 O O . ARG A 1 372 ? -32.540 -25.882 29.674 1.00 91.69 372 ARG A O 1
ATOM 2990 N N . GLN A 1 373 ? -33.039 -25.073 27.635 1.00 91.62 373 GLN A N 1
ATOM 2991 C CA . GLN A 1 373 ? -34.356 -24.544 28.003 1.00 91.62 373 GLN A CA 1
ATOM 2992 C C . GLN A 1 373 ? -35.327 -25.665 28.391 1.00 91.62 373 GLN A C 1
ATOM 2994 O O . GLN A 1 373 ? -35.958 -25.584 29.444 1.00 91.62 373 GLN A O 1
ATOM 2999 N N . GLU A 1 374 ? -35.382 -26.742 27.605 1.00 92.94 374 GLU A N 1
ATOM 3000 C CA . GLU A 1 374 ? -36.197 -27.925 27.909 1.00 92.94 374 GLU A CA 1
ATOM 3001 C C . GLU A 1 374 ? -35.790 -28.555 29.253 1.00 92.94 374 GLU A C 1
ATOM 3003 O O . GLU A 1 374 ? -36.643 -28.834 30.097 1.00 92.94 374 GLU A O 1
ATOM 3008 N N . LEU A 1 375 ? -34.485 -28.694 29.515 1.00 91.75 375 LEU A N 1
ATOM 3009 C CA . LEU A 1 375 ? -33.982 -29.225 30.784 1.00 91.75 375 LEU A CA 1
ATOM 3010 C C . LEU A 1 375 ? -34.330 -28.322 31.984 1.00 91.75 375 LEU A C 1
ATOM 3012 O O . LEU A 1 375 ? -34.638 -28.828 33.065 1.00 91.75 375 LEU A O 1
ATOM 3016 N N . MET A 1 376 ? -34.283 -26.994 31.821 1.00 87.56 376 MET A N 1
ATOM 3017 C CA . MET A 1 376 ? -34.688 -26.052 32.874 1.00 87.56 376 MET A CA 1
ATOM 3018 C C . MET A 1 376 ? -36.194 -26.117 33.155 1.00 87.56 376 MET A C 1
ATOM 3020 O O . MET A 1 376 ? -36.585 -26.124 34.323 1.00 87.56 376 MET A O 1
ATOM 3024 N N . GLY A 1 377 ? -37.024 -26.253 32.115 1.00 88.75 377 GLY A N 1
ATOM 3025 C CA . GLY A 1 377 ? -38.465 -26.466 32.266 1.00 88.75 377 GLY A CA 1
ATOM 3026 C C . GLY A 1 377 ? -38.790 -27.761 33.017 1.00 88.75 377 GLY A C 1
ATOM 3027 O O . GLY A 1 377 ? -39.595 -27.756 33.949 1.00 88.75 377 GLY A O 1
ATOM 3028 N N . LEU A 1 378 ? -38.097 -28.861 32.696 1.00 87.62 378 LEU A N 1
ATOM 3029 C CA . LEU A 1 378 ? -38.254 -30.136 33.409 1.00 87.62 378 LEU A CA 1
ATOM 3030 C C . LEU A 1 378 ? -37.844 -30.039 34.887 1.00 87.62 378 LEU A C 1
ATOM 3032 O O . LEU A 1 378 ? -38.530 -30.588 35.748 1.00 87.62 378 LEU A O 1
ATOM 3036 N N . LYS A 1 379 ? -36.769 -29.307 35.211 1.00 82.31 379 LYS A N 1
ATOM 3037 C CA . LYS A 1 379 ? -36.362 -29.070 36.609 1.00 82.31 379 LYS A CA 1
ATOM 3038 C C . LYS A 1 379 ? -37.394 -28.256 37.395 1.00 82.31 379 LYS A C 1
ATOM 3040 O O . LYS A 1 379 ? -37.627 -28.567 38.560 1.00 82.31 379 LYS A O 1
ATOM 3045 N N . GLN A 1 380 ? -38.031 -27.256 36.782 1.00 81.69 380 GLN A N 1
ATOM 3046 C CA . GLN A 1 380 ? -39.100 -26.485 37.434 1.00 81.69 380 GLN A CA 1
ATOM 3047 C C . GLN A 1 380 ? -40.343 -27.339 37.726 1.00 81.69 380 GLN A C 1
ATOM 3049 O O . GLN A 1 380 ? -40.923 -27.234 38.811 1.00 81.69 380 GLN A O 1
ATOM 3054 N N . LEU A 1 381 ? -40.717 -28.225 36.797 1.00 76.62 381 LEU A N 1
ATOM 3055 C CA . LEU A 1 381 ? -41.824 -29.168 36.985 1.00 76.62 381 LEU A CA 1
ATOM 3056 C C . LEU A 1 381 ? -41.514 -30.205 38.077 1.00 76.62 381 LEU A C 1
ATOM 3058 O O . LEU A 1 381 ? -42.356 -30.453 38.941 1.00 76.62 381 LEU A O 1
ATOM 3062 N N . GLY A 1 382 ? -40.298 -30.761 38.086 1.00 68.44 382 GLY A N 1
ATOM 3063 C CA . GLY A 1 382 ? -39.854 -31.712 39.112 1.00 68.44 382 GLY A CA 1
ATOM 3064 C C . GLY A 1 382 ? -39.738 -31.094 40.510 1.00 68.44 382 GLY A C 1
ATOM 3065 O O . GLY A 1 382 ? -40.099 -31.731 41.495 1.00 68.44 382 GLY A O 1
ATOM 3066 N N . GLY A 1 383 ? -39.310 -29.830 40.606 1.00 59.41 383 GLY A N 1
ATOM 3067 C CA . GLY A 1 383 ? -39.263 -29.091 41.869 1.00 59.41 383 GLY A CA 1
ATOM 3068 C C . GLY A 1 383 ? -40.652 -28.849 42.464 1.00 59.41 383 GLY A C 1
ATOM 3069 O O . GLY A 1 383 ? -40.865 -29.123 43.641 1.00 59.41 383 GLY A O 1
ATOM 3070 N N . SER A 1 384 ? -41.626 -28.414 41.655 1.00 54.41 384 SER A N 1
ATOM 3071 C CA . SER A 1 384 ? -42.991 -28.141 42.142 1.00 54.41 384 SER A CA 1
ATOM 3072 C C . SER A 1 384 ? -43.730 -29.389 42.636 1.00 54.41 384 SER A C 1
ATOM 3074 O O . SER A 1 384 ? -44.520 -29.293 43.576 1.00 54.41 384 SER A O 1
ATOM 3076 N N . GLN A 1 385 ? -43.470 -30.568 42.059 1.00 51.12 385 GLN A N 1
ATOM 3077 C CA . GLN A 1 385 ? -44.103 -31.800 42.543 1.00 51.12 385 GLN A CA 1
ATOM 3078 C C . GLN A 1 385 ? -43.554 -32.270 43.896 1.00 51.12 385 GLN A C 1
ATOM 3080 O O . GLN A 1 385 ? -44.331 -32.750 44.719 1.00 51.12 385 GLN A O 1
ATOM 3085 N N . CYS A 1 386 ? -42.267 -32.054 44.189 1.00 48.03 386 CYS A N 1
ATOM 3086 C CA . CYS A 1 386 ? -41.707 -32.379 45.505 1.00 48.03 386 CYS A CA 1
ATOM 3087 C C . CYS A 1 386 ? -42.258 -31.477 46.624 1.00 48.03 386 CYS A C 1
ATOM 3089 O O . CYS A 1 386 ? -42.502 -31.963 47.726 1.00 48.03 386 CYS A O 1
ATOM 3091 N N . TYR A 1 387 ? -42.526 -30.194 46.352 1.00 48.09 387 TYR A N 1
ATOM 3092 C CA . TYR A 1 387 ? -43.150 -29.309 47.347 1.00 48.09 387 TYR A CA 1
ATOM 3093 C C . TYR A 1 387 ? -44.622 -29.654 47.608 1.00 48.09 387 TYR A C 1
ATOM 3095 O O . TYR A 1 387 ? -45.078 -29.536 48.739 1.00 48.09 387 TYR A O 1
ATOM 3103 N N . CYS A 1 388 ? -45.368 -30.132 46.610 1.00 46.72 388 CYS A N 1
ATOM 3104 C CA . CYS A 1 388 ? -46.767 -30.514 46.819 1.00 46.72 388 CYS A CA 1
ATOM 3105 C C . CYS A 1 388 ? -46.905 -31.844 47.587 1.00 46.72 388 CYS A C 1
ATOM 3107 O O . CYS A 1 388 ? -47.828 -31.997 48.380 1.00 46.72 388 CYS A O 1
ATOM 3109 N N . PHE A 1 389 ? -45.957 -32.775 47.426 1.00 48.00 389 PHE A N 1
ATOM 3110 C CA . PHE A 1 389 ? -45.973 -34.054 48.147 1.00 48.00 389 PHE A CA 1
ATOM 3111 C C . PHE A 1 389 ? -45.574 -33.932 49.629 1.00 48.00 389 PHE A C 1
ATOM 3113 O O . PHE A 1 389 ? -46.074 -34.688 50.453 1.00 48.00 389 PHE A O 1
ATOM 3120 N N . ILE A 1 390 ? -44.715 -32.969 49.990 1.00 50.56 390 ILE A N 1
ATOM 3121 C CA . ILE A 1 390 ? -44.280 -32.758 51.387 1.00 50.56 390 ILE A CA 1
ATOM 3122 C C . ILE A 1 390 ? -45.342 -32.029 52.230 1.00 50.56 390 ILE A C 1
ATOM 3124 O O . ILE A 1 390 ? -45.360 -32.191 53.442 1.00 50.56 390 ILE A O 1
ATOM 3128 N N . TYR A 1 391 ? -46.251 -31.268 51.614 1.00 47.31 391 TYR A N 1
ATOM 3129 C CA . TYR A 1 391 ? -47.335 -30.565 52.322 1.00 47.31 391 TYR A CA 1
ATOM 3130 C C . TYR A 1 391 ? -48.677 -31.323 52.339 1.00 47.31 391 TYR A C 1
ATOM 3132 O O . TYR A 1 391 ? -49.675 -30.779 52.809 1.00 47.31 391 TYR A O 1
ATOM 3140 N N . CYS A 1 392 ? -48.727 -32.552 51.812 1.00 45.50 392 CYS A N 1
ATOM 3141 C CA . CYS A 1 392 ? -49.945 -33.374 51.756 1.00 45.50 392 CYS A CA 1
ATOM 3142 C C . CYS A 1 392 ? -49.867 -34.673 52.592 1.00 45.50 392 CYS A C 1
ATOM 3144 O O . CYS A 1 392 ? -50.853 -35.406 52.652 1.00 45.50 392 CYS A O 1
ATOM 3146 N N . CYS A 1 393 ? -48.732 -34.932 53.251 1.00 38.62 393 CYS A N 1
ATOM 3147 C CA . CYS A 1 393 ? -48.586 -35.880 54.364 1.00 38.62 393 CYS A CA 1
ATOM 3148 C C . CYS A 1 393 ? -48.459 -35.086 55.664 1.00 38.62 393 CYS A C 1
ATOM 3150 O O . CYS A 1 393 ? -48.965 -35.582 56.694 1.00 38.62 393 CYS A O 1
#